Protein AF-A0A7S1IFQ7-F1 (afdb_monomer)

Mean predicted aligned error: 20.29 Å

Organism: NCBI:txid73025

Foldseek 3Di:
DDDDDDDDDDDDPPPPPPPPPPPDPDPDDPPPDDDDDDDDDDDDPDDDPDPDPDDPPPPDDDDDDDPDDDDPVVVVVVVVVVVVVVLVVVLVVVCVVLVVVLVVQLVVQCVVCVVPDPPDPSNVLSVLVSLVVVLVSPVVCSVVSVVVSQVVCVVVDVDQDDDDPDDPDPPPPHPPSVVSVVVVVVVVVVVVVVVVVVVVVVVVVVVVVVVVVVVVVVVVVVVVVVVVVVVVVCVVVVVVVVVVVVVVVVVVVVVVVVVVVVVVVVVVVVVVVVVVVVVVVVVVVVVVVVVVVVVVVVVVVVVVVVVVVVVVVVVVVVVVVVVVVVVVVVVVVVVVVVVVVVVVVVVVVVVVVVVVVVVVVVPPPPDDVD

Radius of gyration: 94.44 Å; Cα contacts (8 Å, |Δi|>4): 39; chains: 1; bounding box: 198×76×268 Å

Structure (mmCIF, N/CA/C/O backbone):
data_AF-A0A7S1IFQ7-F1
#
_entry.id   AF-A0A7S1IFQ7-F1
#
loop_
_atom_site.group_PDB
_atom_site.id
_atom_site.type_symbol
_atom_site.label_atom_id
_atom_site.label_alt_id
_atom_site.label_comp_id
_atom_site.label_asym_id
_atom_site.label_entity_id
_atom_site.label_seq_id
_atom_site.pdbx_PDB_ins_code
_atom_site.Cartn_x
_atom_site.Cartn_y
_atom_site.Cartn_z
_atom_site.occupancy
_atom_site.B_iso_or_equiv
_atom_site.auth_seq_id
_atom_site.auth_comp_id
_atom_site.auth_asym_id
_atom_site.auth_atom_id
_atom_site.pdbx_PDB_model_num
ATOM 1 N N . SER A 1 1 ? -25.161 45.455 -1.448 1.00 45.56 1 SER A N 1
ATOM 2 C CA . SER A 1 1 ? -23.811 45.552 -2.030 1.00 45.56 1 SER A CA 1
ATOM 3 C C . SER A 1 1 ? -23.023 44.323 -1.641 1.00 45.56 1 SER A C 1
ATOM 5 O O . SER A 1 1 ? -23.165 43.876 -0.516 1.00 45.56 1 SER A O 1
ATOM 7 N N . ARG A 1 2 ? -22.353 43.703 -2.617 1.00 41.88 2 ARG A N 1
ATOM 8 C CA . ARG A 1 2 ? -21.737 42.369 -2.538 1.00 41.88 2 ARG A CA 1
ATOM 9 C C . ARG A 1 2 ? -20.436 42.400 -1.733 1.00 41.88 2 ARG A C 1
ATOM 11 O O . ARG A 1 2 ? -19.553 43.179 -2.075 1.00 41.88 2 ARG A O 1
ATOM 18 N N . ASP A 1 3 ? -20.316 41.494 -0.769 1.00 48.91 3 ASP A N 1
ATOM 19 C CA . ASP A 1 3 ? -19.067 41.183 -0.077 1.00 48.91 3 ASP A CA 1
ATOM 20 C C . ASP A 1 3 ? -18.233 40.199 -0.907 1.00 48.91 3 ASP A C 1
ATOM 22 O O . ASP A 1 3 ? -18.662 39.087 -1.224 1.00 48.91 3 ASP A O 1
ATOM 26 N N . THR A 1 4 ? -17.031 40.623 -1.285 1.00 52.22 4 THR A N 1
ATOM 27 C CA . THR A 1 4 ? -15.985 39.783 -1.881 1.00 52.22 4 THR A CA 1
ATOM 28 C C . THR A 1 4 ? -15.114 39.169 -0.783 1.00 52.22 4 THR A C 1
ATOM 30 O O . THR A 1 4 ? -14.596 39.923 0.044 1.00 52.22 4 THR A O 1
ATOM 33 N N . PRO A 1 5 ? -14.875 37.845 -0.775 1.00 60.19 5 PRO A N 1
ATOM 34 C CA . PRO A 1 5 ? -13.931 37.231 0.148 1.00 60.19 5 PRO A CA 1
ATOM 35 C C . PRO A 1 5 ? -12.484 37.388 -0.344 1.00 60.19 5 PRO A C 1
ATOM 37 O O . PRO A 1 5 ? -12.177 37.242 -1.528 1.00 60.19 5 PRO A O 1
ATOM 40 N N . THR A 1 6 ? -11.595 37.681 0.599 1.00 61.00 6 THR A N 1
ATOM 41 C CA . THR A 1 6 ? -10.140 37.761 0.443 1.00 61.00 6 THR A CA 1
ATOM 42 C C . THR A 1 6 ? -9.516 36.388 0.139 1.00 61.00 6 THR A C 1
ATOM 44 O O . THR A 1 6 ? -9.965 35.373 0.676 1.00 61.00 6 THR A O 1
ATOM 47 N N . PRO A 1 7 ? -8.461 36.319 -0.696 1.00 57.28 7 PRO A N 1
ATOM 48 C CA . PRO A 1 7 ? -7.802 35.061 -1.025 1.00 57.28 7 PRO A CA 1
ATOM 49 C C . PRO A 1 7 ? -6.898 34.592 0.121 1.00 57.28 7 PRO A C 1
ATOM 51 O O . PRO A 1 7 ? -6.099 35.351 0.670 1.00 57.28 7 PRO A O 1
ATOM 54 N N . SER A 1 8 ? -7.026 33.309 0.465 1.00 53.34 8 SER A N 1
ATOM 55 C CA . SER A 1 8 ? -6.250 32.641 1.503 1.00 53.34 8 SER A CA 1
ATOM 56 C C . SER A 1 8 ? -4.780 32.500 1.108 1.00 53.34 8 SER A C 1
ATOM 58 O O . SER A 1 8 ? -4.446 31.888 0.091 1.00 53.34 8 SER A O 1
ATOM 60 N N . THR A 1 9 ? -3.904 32.998 1.972 1.00 51.50 9 THR A N 1
ATOM 61 C CA . THR A 1 9 ? -2.460 32.774 1.959 1.00 51.50 9 THR A CA 1
ATOM 62 C C . THR A 1 9 ? -2.152 31.298 2.227 1.00 51.50 9 THR A C 1
ATOM 64 O O . THR A 1 9 ? -2.201 30.838 3.367 1.00 51.50 9 THR A O 1
ATOM 67 N N . PHE A 1 10 ? -1.824 30.536 1.184 1.00 47.97 10 PHE A N 1
ATOM 68 C CA . PHE A 1 10 ? -1.229 29.208 1.344 1.00 47.97 10 PHE A CA 1
ATOM 69 C C . PHE A 1 10 ? 0.245 29.340 1.764 1.00 47.97 10 PHE A C 1
ATOM 71 O O . PHE A 1 10 ? 0.982 30.129 1.165 1.00 47.97 10 PHE A O 1
ATOM 78 N N . PRO A 1 11 ? 0.718 28.567 2.758 1.00 52.88 11 PRO A N 1
ATOM 79 C CA . PRO A 1 11 ? 2.121 28.569 3.132 1.00 52.88 11 PRO A CA 1
ATOM 80 C C . PRO A 1 11 ? 2.956 27.928 2.019 1.00 52.88 11 PRO A C 1
ATOM 82 O O . PRO A 1 11 ? 2.788 26.763 1.657 1.00 52.88 11 PRO A O 1
ATOM 85 N N . ARG A 1 12 ? 3.873 28.729 1.475 1.00 41.94 12 ARG A N 1
ATOM 86 C CA . ARG A 1 12 ? 4.874 28.344 0.481 1.00 41.94 12 ARG A CA 1
ATOM 87 C C . ARG A 1 12 ? 5.853 27.355 1.121 1.00 41.94 12 ARG A C 1
ATOM 89 O O . ARG A 1 12 ? 6.789 27.764 1.801 1.00 41.94 12 ARG A O 1
ATOM 96 N N . LEU A 1 13 ? 5.626 26.057 0.916 1.00 43.00 13 LEU A N 1
ATOM 97 C CA . LEU A 1 13 ? 6.587 25.004 1.247 1.00 43.00 13 LEU A CA 1
ATOM 98 C C . LEU A 1 13 ? 7.859 25.227 0.419 1.00 43.00 13 LEU A C 1
ATOM 100 O O . LEU A 1 13 ? 7.893 24.971 -0.784 1.00 43.00 13 LEU A O 1
ATOM 104 N N . GLN A 1 14 ? 8.899 25.750 1.067 1.00 42.69 14 GLN A N 1
ATOM 105 C CA . GLN A 1 14 ? 10.244 25.794 0.512 1.00 42.69 14 GLN A CA 1
ATOM 106 C C . GLN A 1 14 ? 10.806 24.371 0.530 1.00 42.69 14 GLN A C 1
ATOM 108 O O . GLN A 1 14 ? 11.290 23.889 1.551 1.00 42.69 14 GLN A O 1
ATOM 113 N N . TYR A 1 15 ? 10.714 23.680 -0.604 1.00 41.06 15 TYR A N 1
ATOM 114 C CA . TYR A 1 15 ? 11.488 22.469 -0.838 1.00 41.06 15 TYR A CA 1
ATOM 115 C C . TYR A 1 15 ? 12.943 22.883 -1.059 1.00 41.06 15 TYR A C 1
ATOM 117 O O . TYR A 1 15 ? 13.319 23.354 -2.131 1.00 41.06 15 TYR A O 1
ATOM 125 N N . THR A 1 16 ? 13.767 22.748 -0.023 1.00 45.59 16 THR A N 1
ATOM 126 C CA . THR A 1 16 ? 15.220 22.760 -0.168 1.00 45.59 16 THR A CA 1
ATOM 127 C C . THR A 1 16 ? 15.623 21.451 -0.838 1.00 45.59 16 THR A C 1
ATOM 129 O O . THR A 1 16 ? 15.735 20.400 -0.210 1.00 45.59 16 THR A O 1
ATOM 132 N N . THR A 1 17 ? 15.787 21.492 -2.157 1.00 46.03 17 THR A N 1
ATOM 133 C CA . THR A 1 17 ? 16.287 20.365 -2.946 1.00 46.03 17 THR A CA 1
ATOM 134 C C . THR A 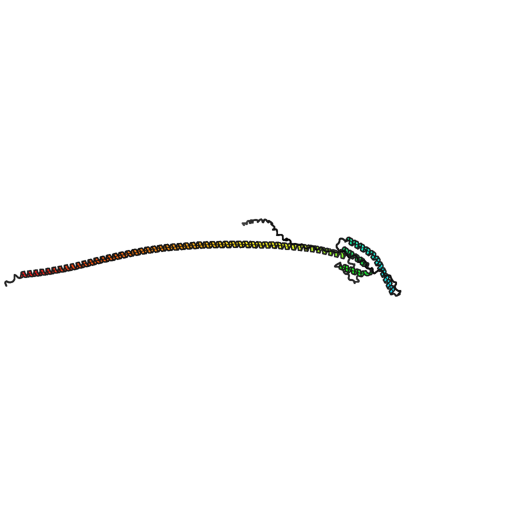1 17 ? 17.777 20.178 -2.659 1.00 46.03 17 THR A C 1
ATOM 136 O O . THR A 1 17 ? 18.636 20.635 -3.409 1.00 46.03 17 THR A O 1
ATOM 139 N N . SER A 1 18 ? 18.114 19.524 -1.546 1.00 42.03 18 SER A N 1
ATOM 140 C CA . SER A 1 18 ? 19.454 18.978 -1.349 1.00 42.03 18 SER A CA 1
ATOM 141 C C . SER A 1 18 ? 19.582 17.723 -2.214 1.00 42.03 18 SER A C 1
ATOM 143 O O . SER A 1 18 ? 19.141 16.628 -1.868 1.00 42.03 18 SER A O 1
ATOM 145 N N . HIS A 1 19 ? 20.163 17.892 -3.401 1.00 44.66 19 HIS A N 1
ATOM 146 C CA . HIS A 1 19 ? 20.561 16.789 -4.271 1.00 44.66 19 HIS A CA 1
ATOM 147 C C . HIS A 1 19 ? 21.716 16.006 -3.630 1.00 44.66 19 HIS A C 1
ATOM 149 O O . HIS A 1 19 ? 22.878 16.162 -3.996 1.00 44.66 19 HIS A O 1
ATOM 155 N N . VAL A 1 20 ? 21.405 15.134 -2.672 1.00 45.19 20 VAL A N 1
ATOM 156 C CA . VAL A 1 20 ? 22.308 14.049 -2.284 1.00 45.19 20 VAL A CA 1
ATOM 157 C C . VAL A 1 20 ? 22.044 12.903 -3.251 1.00 45.19 20 VAL A C 1
ATOM 159 O O . VAL A 1 20 ? 21.127 12.109 -3.064 1.00 45.19 20 VAL A O 1
ATOM 162 N N . VAL A 1 21 ? 22.822 12.861 -4.333 1.00 51.09 21 VAL A N 1
ATOM 163 C CA . VAL A 1 21 ? 22.865 11.725 -5.259 1.00 51.09 21 VAL A CA 1
ATOM 164 C C . VAL A 1 21 ? 23.401 10.514 -4.485 1.00 51.09 21 VAL A C 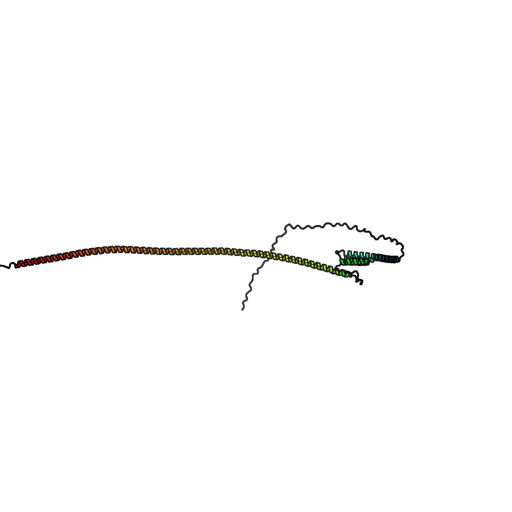1
ATOM 166 O O . VAL A 1 21 ? 24.550 10.557 -4.034 1.00 51.09 21 VAL A O 1
ATOM 169 N N . PRO A 1 22 ? 22.627 9.428 -4.311 1.00 47.06 22 PRO A N 1
ATOM 170 C CA . PRO A 1 22 ? 23.153 8.206 -3.725 1.00 47.06 22 PRO A CA 1
ATOM 171 C C . PRO A 1 22 ? 24.226 7.639 -4.660 1.00 47.06 22 PRO A C 1
ATOM 173 O O . PRO A 1 22 ? 23.947 7.327 -5.820 1.00 47.06 22 PRO A O 1
ATOM 176 N N . LYS A 1 23 ? 25.467 7.517 -4.174 1.00 43.28 23 LYS A N 1
ATOM 177 C CA . LYS A 1 23 ? 26.523 6.778 -4.878 1.00 43.28 23 LYS A CA 1
ATOM 178 C C . LYS A 1 23 ? 26.079 5.320 -5.008 1.00 43.28 23 LYS A C 1
ATOM 180 O O . LYS A 1 23 ? 26.060 4.588 -4.022 1.00 43.28 23 LYS A O 1
ATOM 185 N N . LEU A 1 24 ? 25.716 4.916 -6.223 1.00 49.69 24 LEU A N 1
ATOM 186 C CA . LEU A 1 24 ? 25.490 3.518 -6.578 1.00 49.69 24 LEU A CA 1
ATOM 187 C C . LEU A 1 24 ? 26.779 2.705 -6.343 1.00 49.69 24 LEU A C 1
ATOM 189 O O . LEU A 1 24 ? 27.867 3.181 -6.687 1.00 49.69 24 LEU A O 1
ATOM 193 N N . PRO A 1 25 ? 26.686 1.487 -5.781 1.00 47.03 25 PRO A N 1
ATOM 194 C CA . PRO A 1 25 ? 27.826 0.593 -5.646 1.00 47.03 25 PRO A CA 1
ATOM 195 C C . PRO A 1 25 ? 28.356 0.202 -7.033 1.00 47.03 25 PRO A C 1
ATOM 197 O O . PRO A 1 25 ? 27.610 -0.211 -7.918 1.00 47.03 25 PRO A O 1
ATOM 200 N N . ASN A 1 26 ? 29.664 0.373 -7.214 1.00 45.22 26 ASN A N 1
ATOM 201 C CA . ASN A 1 26 ? 30.406 0.109 -8.443 1.00 45.22 26 ASN A CA 1
ATOM 202 C C . ASN A 1 26 ? 30.380 -1.402 -8.775 1.00 45.22 26 ASN A C 1
ATOM 204 O O . ASN A 1 26 ? 30.970 -2.181 -8.024 1.00 45.22 26 ASN A O 1
ATOM 208 N N . PRO A 1 27 ? 29.755 -1.854 -9.879 1.00 47.78 27 PRO A N 1
ATOM 209 C CA . PRO A 1 27 ? 29.680 -3.269 -10.228 1.00 47.78 27 PRO A CA 1
ATOM 210 C C . PRO A 1 27 ? 30.903 -3.672 -11.066 1.00 47.78 27 PRO A C 1
ATOM 212 O O . PRO A 1 27 ? 30.779 -4.153 -12.189 1.00 47.78 27 PRO A O 1
ATOM 215 N N . ARG A 1 28 ? 32.114 -3.439 -10.549 1.00 41.44 28 ARG A N 1
ATOM 216 C CA . ARG A 1 28 ? 33.360 -3.903 -11.179 1.00 41.44 28 ARG A CA 1
ATOM 217 C C . ARG A 1 28 ? 34.073 -4.873 -10.250 1.00 41.44 28 ARG A C 1
ATOM 219 O O . ARG A 1 28 ? 34.983 -4.504 -9.517 1.00 41.44 28 ARG A O 1
ATOM 226 N N . GLY A 1 29 ? 33.622 -6.124 -10.289 1.00 47.28 29 GLY A N 1
ATOM 227 C CA . GLY A 1 29 ? 34.397 -7.255 -9.790 1.00 47.28 29 GLY A CA 1
ATOM 228 C C . GLY A 1 29 ? 35.595 -7.576 -10.709 1.00 47.28 29 GLY A C 1
ATOM 229 O O . GLY A 1 29 ? 35.604 -7.155 -11.868 1.00 47.28 29 GLY A O 1
ATOM 230 N N . PRO A 1 30 ? 36.598 -8.337 -10.234 1.00 47.44 30 PRO A N 1
ATOM 231 C CA . PRO A 1 30 ? 37.934 -8.441 -10.845 1.00 47.44 30 PRO A CA 1
ATOM 232 C C . PRO A 1 30 ? 38.048 -9.331 -12.102 1.00 47.44 30 PRO A C 1
ATOM 234 O O . PRO A 1 30 ? 39.142 -9.775 -12.437 1.00 47.44 30 PRO A O 1
ATOM 237 N N . TRP A 1 31 ? 36.953 -9.630 -12.808 1.00 50.22 31 TRP A N 1
ATOM 238 C CA . TRP A 1 31 ? 36.917 -10.734 -13.786 1.00 50.22 31 TRP A CA 1
ATOM 239 C C . TRP A 1 31 ? 36.729 -10.329 -15.255 1.00 50.22 31 TRP A C 1
ATOM 241 O O . TRP A 1 31 ? 36.475 -11.186 -16.099 1.00 50.22 31 TRP A O 1
ATOM 251 N N . ALA A 1 32 ? 36.912 -9.057 -15.611 1.00 45.59 32 ALA A N 1
ATOM 252 C CA . ALA A 1 32 ? 36.909 -8.638 -17.014 1.00 45.59 32 ALA A CA 1
ATOM 253 C C . ALA A 1 32 ? 38.267 -8.941 -17.680 1.00 45.59 32 ALA A C 1
ATOM 255 O O . ALA A 1 32 ? 39.113 -8.062 -17.837 1.00 45.59 32 ALA A O 1
ATOM 256 N N . ARG A 1 33 ? 38.494 -10.209 -18.052 1.00 46.97 33 ARG A N 1
ATOM 257 C CA . ARG A 1 33 ? 39.604 -10.602 -18.935 1.00 46.97 33 ARG A CA 1
ATOM 258 C C . ARG A 1 33 ? 39.297 -10.133 -20.358 1.00 46.97 33 ARG A C 1
ATOM 260 O O . ARG A 1 33 ? 38.322 -10.569 -20.962 1.00 46.97 33 ARG A O 1
ATOM 267 N N . SER A 1 34 ? 40.138 -9.248 -20.881 1.00 49.97 34 SER A N 1
ATOM 268 C CA . SER A 1 34 ? 40.116 -8.800 -22.275 1.00 49.97 34 SER A CA 1
ATOM 269 C C . SER A 1 34 ? 40.332 -9.975 -23.244 1.00 49.97 34 SER A C 1
ATOM 271 O O . SER A 1 34 ? 41.234 -10.782 -23.005 1.00 49.97 34 SER A O 1
ATOM 273 N N . PRO A 1 35 ? 39.593 -10.067 -24.365 1.00 45.09 35 PRO A N 1
ATOM 274 C CA . PRO A 1 35 ? 39.905 -11.016 -25.427 1.00 45.09 35 PRO A CA 1
ATOM 275 C C . PRO A 1 35 ? 41.193 -10.589 -26.138 1.00 45.09 35 PRO A C 1
ATOM 277 O O . PRO A 1 35 ? 41.347 -9.435 -26.545 1.00 45.09 35 PRO A O 1
ATOM 280 N N . GLY A 1 36 ? 42.131 -11.528 -26.257 1.00 41.97 36 GLY A N 1
ATOM 281 C CA . GLY A 1 36 ? 43.438 -11.324 -26.868 1.00 41.97 36 GLY A CA 1
ATOM 282 C C . GLY A 1 36 ? 43.354 -10.864 -28.323 1.00 41.97 36 GLY A C 1
ATOM 283 O O . GLY A 1 36 ? 42.658 -11.454 -29.149 1.00 41.97 36 GLY A O 1
ATOM 284 N N . LYS A 1 37 ? 44.130 -9.822 -28.636 1.00 41.88 37 LYS A N 1
ATOM 285 C CA . LYS A 1 37 ? 44.480 -9.429 -30.002 1.00 41.88 37 LYS A CA 1
ATOM 286 C C . LYS A 1 37 ? 45.239 -10.581 -30.666 1.00 41.88 37 LYS A C 1
ATOM 288 O O . LYS A 1 37 ? 46.389 -10.841 -30.317 1.00 41.88 37 LYS A O 1
ATOM 293 N N . ARG A 1 38 ? 44.607 -11.258 -31.627 1.00 42.44 38 ARG A N 1
ATOM 294 C CA . ARG A 1 38 ? 45.311 -12.122 -32.580 1.00 42.44 38 ARG A CA 1
ATOM 295 C C . ARG A 1 38 ? 46.079 -11.239 -33.562 1.00 42.44 38 ARG A C 1
ATOM 297 O O . ARG A 1 38 ? 45.514 -10.351 -34.193 1.00 42.44 38 ARG A O 1
ATOM 304 N N . ARG A 1 39 ? 47.382 -11.484 -33.627 1.00 45.56 39 ARG A N 1
ATOM 305 C CA . ARG A 1 39 ? 48.339 -10.950 -34.596 1.00 45.56 39 ARG A CA 1
ATOM 306 C C . ARG A 1 39 ? 48.166 -11.734 -35.907 1.00 45.56 39 ARG A C 1
ATOM 308 O O . ARG A 1 39 ? 48.129 -12.959 -35.817 1.00 45.56 39 ARG A O 1
ATOM 315 N N . PRO A 1 40 ? 48.059 -11.104 -37.087 1.00 45.41 40 PRO A N 1
ATOM 316 C CA . PRO A 1 40 ? 48.155 -11.836 -38.341 1.00 45.41 40 PRO A CA 1
ATOM 317 C C . PRO A 1 40 ? 49.628 -12.144 -38.638 1.00 45.41 40 PRO A C 1
ATOM 319 O O . PRO A 1 40 ? 50.469 -11.242 -38.658 1.00 45.41 40 PRO A O 1
ATOM 322 N N . GLU A 1 41 ? 49.915 -13.429 -38.823 1.00 38.66 41 GLU A N 1
ATOM 323 C CA . GLU A 1 41 ? 51.125 -13.967 -39.450 1.00 38.66 41 GLU A CA 1
ATOM 324 C C . GLU A 1 41 ? 51.194 -13.502 -40.915 1.00 38.66 41 GLU A C 1
ATOM 326 O O . GLU A 1 41 ? 50.189 -13.460 -41.617 1.00 38.66 41 GLU A O 1
ATOM 331 N N . SER A 1 42 ? 52.339 -12.948 -41.310 1.00 43.41 42 SER A N 1
ATOM 332 C CA . SER A 1 42 ? 53.272 -13.570 -42.261 1.00 43.41 42 SER A CA 1
ATOM 333 C C . SER A 1 42 ? 52.721 -13.734 -43.681 1.00 43.41 42 SER A C 1
ATOM 335 O O . SER A 1 42 ? 52.051 -14.712 -44.001 1.00 43.41 42 SER A O 1
ATOM 337 N N . SER A 1 43 ? 53.095 -12.803 -44.555 1.00 40.31 43 SER A N 1
ATOM 338 C CA . SER A 1 43 ? 53.087 -12.999 -46.004 1.00 40.31 43 SER A CA 1
ATOM 339 C C . SER A 1 43 ? 54.510 -12.790 -46.521 1.00 40.31 43 SER A C 1
ATOM 341 O O . SER A 1 43 ? 55.000 -11.659 -46.567 1.00 40.31 43 SER A O 1
ATOM 343 N N . ASP A 1 44 ? 55.163 -13.903 -46.853 1.00 40.66 44 ASP A N 1
ATOM 344 C CA . ASP A 1 44 ? 56.453 -13.985 -47.538 1.00 40.66 44 ASP A CA 1
ATOM 345 C C . ASP A 1 44 ? 56.410 -13.295 -48.917 1.00 40.66 44 ASP A C 1
ATOM 347 O O . ASP A 1 44 ? 55.457 -13.501 -49.673 1.00 40.66 44 ASP A O 1
ATOM 351 N N . PRO A 1 45 ? 57.458 -12.550 -49.315 1.00 49.22 45 PRO A N 1
ATOM 352 C CA . PRO A 1 45 ? 57.605 -12.019 -50.661 1.00 49.22 45 PRO A CA 1
ATOM 353 C C . PRO A 1 45 ? 58.555 -12.915 -51.467 1.00 49.22 45 PRO A C 1
ATOM 355 O O . PRO A 1 45 ? 59.727 -12.592 -51.654 1.00 49.22 45 PRO A O 1
ATOM 358 N N . ARG A 1 46 ? 58.081 -14.067 -51.948 1.00 41.75 46 ARG A N 1
ATOM 359 C CA . ARG A 1 46 ? 58.825 -14.887 -52.920 1.00 41.75 46 ARG A CA 1
ATOM 360 C C . ARG A 1 46 ? 57.870 -15.565 -53.889 1.00 41.75 46 ARG A C 1
ATOM 362 O O . ARG A 1 46 ? 57.301 -16.590 -53.546 1.00 41.75 46 ARG A O 1
ATOM 369 N N . SER A 1 47 ? 57.711 -14.978 -55.076 1.00 42.59 47 SER A N 1
ATOM 370 C CA . SER A 1 47 ? 57.403 -15.655 -56.353 1.00 42.59 47 SER A CA 1
ATOM 371 C C . SER A 1 47 ? 56.852 -14.635 -57.362 1.00 42.59 47 SER A C 1
ATOM 373 O O . SER A 1 47 ? 55.668 -14.624 -57.676 1.00 42.59 47 SER A O 1
ATOM 375 N N . VAL A 1 48 ? 57.699 -13.721 -57.847 1.00 43.34 48 VAL A N 1
ATOM 376 C CA . VAL A 1 48 ? 57.440 -12.985 -59.103 1.00 43.34 48 VAL A CA 1
ATOM 377 C C . VAL A 1 48 ? 58.778 -12.763 -59.807 1.00 43.34 48 VAL A C 1
ATOM 379 O O . VAL A 1 48 ? 59.236 -11.646 -60.011 1.00 43.34 48 VAL A O 1
ATOM 382 N N . ALA A 1 49 ? 59.472 -13.856 -60.098 1.00 42.69 49 ALA A N 1
ATOM 383 C CA . ALA A 1 49 ? 60.672 -13.840 -60.921 1.00 42.69 49 ALA A CA 1
ATOM 384 C C . ALA A 1 49 ? 60.796 -15.202 -61.602 1.00 42.69 49 ALA A C 1
ATOM 386 O O . ALA A 1 49 ? 61.687 -15.949 -61.245 1.00 42.69 49 ALA A O 1
ATOM 387 N N . ASP A 1 50 ? 59.846 -15.556 -62.479 1.00 41.34 50 ASP A N 1
ATOM 388 C CA . ASP A 1 50 ? 59.993 -16.701 -63.403 1.00 41.34 50 ASP A CA 1
ATOM 389 C C . ASP A 1 50 ? 58.899 -16.763 -64.493 1.00 41.34 50 ASP A C 1
ATOM 391 O O . ASP A 1 50 ? 58.406 -17.825 -64.859 1.00 41.34 50 ASP A O 1
ATOM 395 N N . ILE A 1 51 ? 58.501 -15.617 -65.065 1.00 42.75 51 ILE A N 1
ATOM 396 C CA . ILE A 1 51 ? 57.649 -15.598 -66.274 1.00 42.75 51 ILE A CA 1
ATOM 397 C C . ILE A 1 51 ? 58.151 -14.533 -67.258 1.00 42.75 51 ILE A C 1
ATOM 399 O O . ILE A 1 51 ? 57.446 -13.601 -67.622 1.00 42.75 51 ILE A O 1
ATOM 403 N N . THR A 1 52 ? 59.404 -14.653 -67.695 1.00 43.09 52 THR A N 1
ATOM 404 C CA . THR A 1 52 ? 59.925 -13.927 -68.872 1.00 43.09 52 THR A CA 1
ATOM 405 C C . THR A 1 52 ? 60.846 -14.816 -69.708 1.00 43.09 52 THR A C 1
ATOM 407 O O . THR A 1 52 ? 61.902 -14.398 -70.162 1.00 43.09 52 THR A O 1
ATOM 410 N N . LYS A 1 53 ? 60.447 -16.069 -69.946 1.00 43.59 53 LYS A N 1
ATOM 411 C CA . LYS A 1 53 ? 61.005 -16.913 -71.020 1.00 43.59 53 LYS A CA 1
ATOM 412 C C . LYS A 1 53 ? 59.901 -17.759 -71.651 1.00 43.59 53 LYS A C 1
ATOM 414 O O . LYS A 1 53 ? 59.956 -18.980 -71.658 1.00 43.59 53 LYS A O 1
ATOM 419 N N . ALA A 1 54 ? 58.873 -17.095 -72.171 1.00 37.88 54 ALA A N 1
ATOM 420 C CA . ALA A 1 54 ? 57.963 -17.715 -73.122 1.00 37.88 54 ALA A CA 1
ATOM 421 C C . ALA A 1 54 ? 58.394 -17.284 -74.524 1.00 37.88 54 ALA A C 1
ATOM 423 O O . ALA A 1 54 ? 58.378 -16.105 -74.871 1.00 37.88 54 ALA A O 1
ATOM 424 N N . HIS A 1 55 ? 58.858 -18.278 -75.272 1.00 40.47 55 HIS A N 1
ATOM 425 C CA . HIS A 1 55 ? 59.198 -18.245 -76.681 1.00 40.47 55 HIS A CA 1
ATOM 426 C C . HIS A 1 55 ? 58.247 -17.361 -77.497 1.00 40.47 55 HIS A C 1
ATOM 428 O O . HIS A 1 55 ? 57.048 -17.616 -77.546 1.00 40.47 55 HIS A O 1
ATOM 434 N N . SER A 1 56 ? 58.802 -16.364 -78.191 1.00 37.91 56 SER A N 1
ATOM 435 C CA . SER A 1 56 ? 58.158 -15.783 -79.369 1.00 37.91 56 SER A CA 1
ATOM 436 C C . SER A 1 56 ? 58.055 -16.889 -80.429 1.00 37.91 56 SER A C 1
ATOM 438 O O . SER A 1 56 ? 59.096 -17.319 -80.930 1.00 37.91 56 SER A O 1
ATOM 440 N N . PRO A 1 57 ? 56.855 -17.381 -80.794 1.00 42.75 57 PRO A N 1
ATOM 441 C CA . PRO A 1 57 ? 56.715 -18.432 -81.802 1.00 42.75 57 PRO A CA 1
ATOM 442 C C . PRO A 1 57 ? 56.863 -17.893 -83.233 1.00 42.75 57 PRO A C 1
ATOM 444 O O . PRO A 1 57 ? 56.716 -18.643 -84.190 1.00 42.75 57 PRO A O 1
ATOM 447 N N . PHE A 1 58 ? 57.117 -16.591 -83.403 1.00 43.31 58 PHE A N 1
ATOM 448 C CA . PHE A 1 58 ? 57.026 -15.910 -84.698 1.00 43.31 58 PHE A CA 1
ATOM 449 C C . PHE A 1 58 ? 58.376 -15.569 -85.342 1.00 43.31 58 PHE A C 1
ATOM 451 O O . PHE A 1 58 ? 58.410 -14.961 -86.408 1.00 43.31 58 PHE A O 1
ATOM 458 N N . ALA A 1 59 ? 59.494 -15.976 -84.739 1.00 45.62 59 ALA A N 1
ATOM 459 C CA . ALA A 1 59 ? 60.830 -15.589 -85.185 1.00 45.62 59 ALA A CA 1
ATOM 460 C C . ALA A 1 59 ? 61.579 -16.693 -85.954 1.00 45.62 59 ALA A C 1
ATOM 462 O O . ALA A 1 59 ? 62.759 -16.897 -85.701 1.00 45.62 59 ALA A O 1
ATOM 463 N N . THR A 1 60 ? 60.937 -17.425 -86.874 1.00 46.91 60 THR A N 1
ATOM 464 C CA . THR A 1 60 ? 61.625 -18.092 -88.009 1.00 46.91 60 THR A CA 1
ATOM 465 C C . THR A 1 60 ? 60.609 -18.593 -89.043 1.00 46.91 60 THR A C 1
ATOM 467 O O . THR A 1 60 ? 60.252 -19.764 -89.081 1.00 46.91 60 THR A O 1
ATOM 470 N N . LEU A 1 61 ? 60.134 -17.707 -89.916 1.00 40.75 61 LEU A N 1
ATOM 471 C CA . LEU A 1 61 ? 59.572 -18.117 -91.205 1.00 40.75 61 LEU A CA 1
ATOM 472 C C . LEU A 1 61 ? 60.549 -17.661 -92.284 1.00 40.75 61 LEU A C 1
ATOM 474 O O . LEU A 1 61 ? 60.468 -16.544 -92.784 1.00 40.75 61 LEU A O 1
ATOM 478 N N . ASN A 1 62 ? 61.512 -18.527 -92.604 1.00 44.78 62 ASN A N 1
ATOM 479 C CA . ASN A 1 62 ? 62.237 -18.427 -93.866 1.00 44.78 62 ASN A CA 1
ATOM 480 C C . ASN A 1 62 ? 61.228 -18.701 -94.991 1.00 44.78 62 ASN A C 1
ATOM 482 O O . ASN A 1 62 ? 60.653 -19.793 -95.005 1.00 44.78 62 ASN A O 1
ATOM 486 N N . PRO A 1 63 ? 60.994 -17.773 -95.934 1.00 46.97 63 PRO A N 1
ATOM 487 C CA . PRO A 1 63 ? 60.142 -18.058 -97.075 1.00 46.97 63 PRO A CA 1
ATOM 488 C C . PRO A 1 63 ? 60.876 -19.045 -97.988 1.00 46.97 63 PRO A C 1
ATOM 490 O O . PRO A 1 63 ? 61.805 -18.687 -98.709 1.00 46.97 63 PRO A O 1
ATOM 493 N N . THR A 1 64 ? 60.480 -20.315 -97.937 1.00 52.75 64 THR A N 1
ATOM 494 C CA . THR A 1 64 ? 60.837 -21.293 -98.969 1.00 52.75 64 THR A CA 1
ATOM 495 C C . THR A 1 64 ? 60.041 -20.920 -100.228 1.00 52.75 64 THR A C 1
ATOM 497 O O . THR A 1 64 ? 58.824 -20.744 -100.122 1.00 52.75 64 THR A O 1
ATOM 500 N N . PRO A 1 65 ? 60.666 -20.738 -101.406 1.00 54.28 65 PRO A N 1
ATOM 501 C CA . PRO A 1 65 ? 59.926 -20.373 -102.611 1.00 54.28 65 PRO A CA 1
ATOM 502 C C . PRO A 1 65 ? 58.992 -21.523 -103.033 1.00 54.28 65 PRO A C 1
ATOM 504 O O . PRO A 1 65 ? 59.428 -22.678 -103.042 1.00 54.28 65 PRO A O 1
ATOM 507 N N . PRO A 1 66 ? 57.720 -21.246 -103.379 1.00 57.50 66 PRO A N 1
ATOM 508 C CA . PRO A 1 66 ? 56.791 -22.283 -103.807 1.00 57.50 66 PRO A CA 1
ATOM 509 C C . PRO A 1 66 ? 57.156 -22.814 -105.206 1.00 57.50 66 PRO A C 1
ATOM 511 O O . PRO A 1 66 ? 57.662 -22.052 -106.038 1.00 57.50 66 PRO A O 1
ATOM 514 N N . PRO A 1 67 ? 56.896 -24.104 -105.492 1.00 53.22 67 PRO A N 1
ATOM 515 C CA . PRO A 1 67 ? 57.078 -24.671 -106.821 1.00 53.22 67 PRO A CA 1
ATOM 516 C C . PRO A 1 67 ? 56.153 -23.984 -107.830 1.00 53.22 67 PRO A C 1
ATOM 518 O O . PRO A 1 67 ? 54.970 -23.768 -107.580 1.00 53.22 67 PRO A O 1
ATOM 521 N N . THR A 1 68 ? 56.725 -23.644 -108.981 1.00 54.03 68 THR A N 1
ATOM 522 C CA . THR A 1 68 ? 56.086 -22.973 -110.113 1.00 54.03 68 THR A CA 1
ATOM 523 C C . THR A 1 68 ? 54.884 -23.772 -110.627 1.00 54.03 68 THR A C 1
ATOM 525 O O . THR A 1 68 ? 55.047 -24.712 -111.401 1.00 54.03 68 THR A O 1
ATOM 528 N N . VAL A 1 69 ? 53.672 -23.383 -110.227 1.00 51.75 69 VAL A N 1
ATOM 529 C CA . VAL A 1 69 ? 52.415 -23.858 -110.822 1.00 51.75 69 VAL A CA 1
ATOM 530 C C . VAL A 1 69 ? 51.664 -22.643 -111.363 1.00 51.75 69 VAL A C 1
ATOM 532 O O . VAL A 1 69 ? 51.052 -21.872 -110.633 1.00 51.75 69 VAL A O 1
ATOM 535 N N . THR A 1 70 ? 51.759 -22.434 -112.674 1.00 54.97 70 THR A N 1
ATOM 536 C CA . THR A 1 70 ? 51.137 -21.323 -113.404 1.00 54.97 70 THR A CA 1
ATOM 537 C C . THR A 1 70 ? 49.638 -21.571 -113.592 1.00 54.97 70 THR A C 1
ATOM 539 O O . THR A 1 70 ? 49.221 -22.136 -114.602 1.00 54.97 70 THR A O 1
ATOM 542 N N . GLY A 1 71 ? 48.830 -21.153 -112.616 1.00 58.59 71 GLY A N 1
ATOM 543 C CA . GLY A 1 71 ? 47.369 -21.075 -112.713 1.00 58.59 71 GLY A CA 1
ATOM 544 C C . GLY A 1 71 ? 46.845 -19.685 -112.309 1.00 58.59 71 GLY A C 1
ATOM 545 O O . GLY A 1 71 ? 47.522 -18.973 -111.570 1.00 58.59 71 GLY A O 1
ATOM 546 N N . PRO A 1 72 ? 45.653 -19.264 -112.766 1.00 58.66 72 PRO A N 1
ATOM 547 C CA . PRO A 1 72 ? 45.076 -17.945 -112.456 1.00 58.66 72 PRO A CA 1
ATOM 548 C C . PRO A 1 72 ? 44.798 -17.709 -110.954 1.00 58.66 72 PRO A C 1
ATOM 550 O O . PRO A 1 72 ? 44.816 -16.566 -110.502 1.00 58.66 72 PRO A O 1
ATOM 553 N N . GLU A 1 73 ? 44.628 -18.776 -110.167 1.00 57.56 73 GLU A N 1
ATOM 554 C CA . GLU A 1 73 ? 44.561 -18.762 -108.690 1.00 57.56 73 GLU A CA 1
ATOM 555 C C . GLU A 1 73 ? 45.836 -18.185 -108.039 1.00 57.56 73 GLU A C 1
ATOM 557 O O . GLU A 1 73 ? 45.783 -17.479 -107.031 1.00 57.56 73 GLU A O 1
ATOM 562 N N . ASP A 1 74 ? 46.992 -18.411 -108.665 1.00 58.12 74 ASP A N 1
ATOM 563 C CA . ASP A 1 74 ? 48.316 -18.052 -108.151 1.00 58.12 74 ASP A CA 1
ATOM 564 C C . ASP A 1 74 ? 48.570 -16.532 -108.231 1.00 58.12 74 ASP A C 1
ATOM 566 O O . ASP A 1 74 ? 49.333 -15.948 -107.456 1.00 58.12 74 ASP A O 1
ATOM 570 N N . VAL A 1 75 ? 47.879 -15.856 -109.156 1.00 61.56 75 VAL A N 1
ATOM 571 C CA . VAL A 1 75 ? 47.864 -14.391 -109.262 1.00 61.5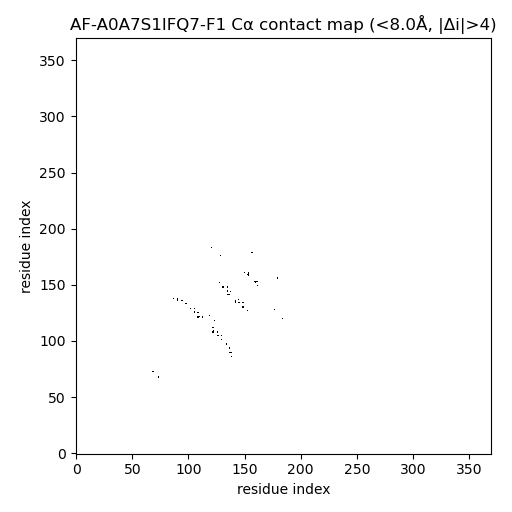6 75 VAL A CA 1
ATOM 572 C C . VAL A 1 75 ? 47.011 -13.792 -108.146 1.00 61.56 75 VAL A C 1
ATOM 574 O O . VAL A 1 75 ? 47.429 -12.819 -107.518 1.00 61.56 75 VAL A O 1
ATOM 577 N N . LEU A 1 76 ? 45.855 -14.393 -107.850 1.00 65.06 76 LEU A N 1
ATOM 578 C CA . LEU A 1 76 ? 44.957 -13.923 -106.796 1.00 65.06 76 LEU A CA 1
ATOM 579 C C . LEU A 1 76 ? 45.604 -14.057 -105.410 1.00 65.06 76 LEU A C 1
ATOM 581 O O . LEU A 1 76 ? 45.577 -13.108 -104.627 1.00 65.06 76 LEU A O 1
ATOM 585 N N . GLN A 1 77 ? 46.270 -15.186 -105.139 1.00 70.75 77 GLN A N 1
ATOM 586 C CA . GLN A 1 77 ? 47.022 -15.390 -103.897 1.00 70.75 77 GLN A CA 1
ATOM 587 C C . GLN A 1 77 ? 48.191 -14.411 -103.755 1.00 70.75 77 GLN A C 1
ATOM 589 O O . GLN A 1 77 ? 48.392 -13.847 -102.680 1.00 70.75 77 GLN A O 1
ATOM 594 N N . LYS A 1 78 ? 48.940 -14.138 -104.833 1.00 69.75 78 LYS A N 1
ATOM 595 C CA . LYS A 1 78 ? 50.030 -13.144 -104.805 1.00 69.75 78 LYS A CA 1
ATOM 596 C C . LYS A 1 78 ? 49.518 -11.726 -104.555 1.00 69.75 78 LYS A C 1
ATOM 598 O O . LYS A 1 78 ? 50.176 -10.973 -103.839 1.00 69.75 78 LYS A O 1
ATOM 603 N N . VAL A 1 79 ? 48.358 -11.362 -105.102 1.00 72.56 79 VAL A N 1
ATOM 604 C CA . VAL A 1 79 ? 47.719 -10.059 -104.846 1.00 72.56 79 VAL A CA 1
ATOM 605 C C . VAL A 1 79 ? 47.232 -9.963 -103.398 1.00 72.56 79 VAL A C 1
ATOM 607 O O . VAL A 1 79 ? 47.545 -8.983 -102.726 1.00 72.56 79 VAL A O 1
ATOM 610 N N . GLN A 1 80 ? 46.559 -10.994 -102.878 1.00 76.12 80 GLN A N 1
ATOM 611 C CA . GLN A 1 80 ? 46.116 -11.043 -101.479 1.00 76.12 80 GLN A CA 1
ATOM 612 C C . GLN A 1 80 ? 47.292 -11.003 -100.497 1.00 76.12 80 GLN A C 1
ATOM 614 O O . GLN A 1 80 ? 47.238 -10.295 -99.495 1.00 76.12 80 GLN A O 1
ATOM 619 N N . TYR A 1 81 ? 48.382 -11.712 -100.799 1.00 77.62 81 TYR A N 1
ATOM 620 C CA . TYR A 1 81 ? 49.593 -11.714 -99.983 1.00 77.62 81 TYR A CA 1
ATOM 621 C C . TYR A 1 81 ? 50.302 -10.353 -99.985 1.00 77.62 81 TYR A C 1
ATOM 623 O O . TYR A 1 81 ? 50.741 -9.884 -98.937 1.00 77.62 81 TYR A O 1
ATOM 631 N N . ARG A 1 82 ? 50.377 -9.675 -101.138 1.00 76.81 82 ARG A N 1
ATOM 632 C CA . ARG A 1 82 ? 50.923 -8.310 -101.216 1.00 76.81 82 ARG A CA 1
ATOM 633 C C . ARG A 1 82 ? 50.071 -7.313 -100.441 1.00 76.81 82 ARG A C 1
ATOM 635 O O . ARG A 1 82 ? 50.616 -6.573 -99.631 1.00 76.81 82 ARG A O 1
ATOM 642 N N . GLN A 1 83 ? 48.751 -7.360 -100.608 1.00 78.25 83 GLN A N 1
ATOM 643 C CA . GLN A 1 83 ? 47.823 -6.535 -99.834 1.00 78.25 83 GLN A CA 1
ATOM 644 C C . GLN A 1 83 ? 47.962 -6.802 -98.327 1.00 78.25 83 GLN A C 1
ATOM 646 O O . GLN A 1 83 ? 47.940 -5.879 -97.517 1.00 78.25 83 GLN A O 1
ATOM 651 N N . TRP A 1 84 ? 48.157 -8.062 -97.940 1.00 79.25 84 TRP A N 1
ATOM 652 C CA . TRP A 1 84 ? 48.395 -8.449 -96.555 1.00 79.25 84 TRP A CA 1
ATOM 653 C C . TRP A 1 84 ? 49.708 -7.885 -95.998 1.00 79.25 84 TRP A C 1
ATOM 655 O O . TRP A 1 84 ? 49.712 -7.357 -94.886 1.00 79.25 84 TRP A O 1
ATOM 665 N N . LEU A 1 85 ? 50.802 -7.956 -96.764 1.00 79.62 85 LEU A N 1
ATOM 666 C CA . LEU A 1 85 ? 52.096 -7.384 -96.381 1.00 79.62 85 LEU A CA 1
ATOM 667 C C . LEU A 1 85 ? 52.046 -5.856 -96.283 1.00 79.62 85 LEU A C 1
ATOM 669 O O . LEU A 1 85 ? 52.612 -5.288 -95.354 1.00 79.62 85 LEU A O 1
ATOM 673 N N . GLU A 1 86 ? 51.345 -5.187 -97.198 1.00 79.31 86 GLU A N 1
ATOM 674 C CA . GLU A 1 86 ? 51.155 -3.733 -97.159 1.00 79.31 86 GLU A CA 1
ATOM 675 C C . GLU A 1 86 ? 50.367 -3.300 -95.917 1.00 79.31 86 GLU A C 1
ATOM 677 O O . GLU A 1 86 ? 50.783 -2.381 -95.208 1.00 79.31 86 GLU A O 1
ATOM 682 N N . LEU A 1 87 ? 49.270 -3.997 -95.600 1.00 76.38 87 LEU A N 1
ATOM 683 C CA . LEU A 1 87 ? 48.500 -3.750 -94.379 1.00 76.38 87 LEU A CA 1
ATOM 684 C C . LEU A 1 87 ? 49.326 -4.034 -93.121 1.00 76.38 87 LEU A C 1
ATOM 686 O O . LEU A 1 87 ? 49.245 -3.271 -92.163 1.00 76.38 87 LEU A O 1
ATOM 690 N N . PHE A 1 88 ? 50.149 -5.084 -93.134 1.00 78.12 88 PHE A N 1
ATOM 691 C CA . PHE A 1 88 ? 51.037 -5.425 -92.024 1.00 78.12 88 PHE A CA 1
ATOM 692 C C . PHE A 1 88 ? 52.120 -4.364 -91.795 1.00 78.12 88 PHE A C 1
ATOM 694 O O . PHE A 1 88 ? 52.322 -3.930 -90.665 1.00 78.12 88 PHE A O 1
ATOM 701 N N . HIS A 1 89 ? 52.797 -3.906 -92.849 1.00 78.94 89 HIS A N 1
ATOM 702 C CA . HIS A 1 89 ? 53.824 -2.872 -92.721 1.00 78.94 89 HIS A CA 1
ATOM 703 C C . HIS A 1 89 ? 53.241 -1.529 -92.285 1.00 78.94 89 HIS A C 1
ATOM 705 O O . HIS A 1 89 ? 53.852 -0.841 -91.468 1.00 78.94 89 HIS A O 1
ATOM 711 N N . ARG A 1 90 ? 52.046 -1.179 -92.771 1.00 77.62 90 ARG A N 1
ATOM 712 C CA . ARG A 1 90 ? 51.324 0.013 -92.321 1.00 77.62 90 ARG A CA 1
ATOM 713 C C . ARG A 1 90 ? 50.924 -0.088 -90.849 1.00 77.62 90 ARG A C 1
ATOM 715 O O . ARG A 1 90 ? 51.207 0.828 -90.086 1.00 77.62 90 ARG A O 1
ATOM 722 N N . GLU A 1 91 ? 50.343 -1.217 -90.440 1.00 75.12 91 GLU A N 1
ATOM 723 C CA . GLU A 1 91 ? 50.004 -1.499 -89.040 1.00 75.12 91 GLU A CA 1
ATOM 724 C C . GLU A 1 91 ? 51.251 -1.405 -88.150 1.00 75.12 91 GLU A C 1
ATOM 726 O O . GLU A 1 91 ? 51.208 -0.774 -87.102 1.00 75.12 91 GLU A O 1
ATOM 731 N N . GLN A 1 92 ? 52.391 -1.938 -88.597 1.00 78.31 92 GLN A N 1
ATOM 732 C CA . GLN A 1 92 ? 53.656 -1.876 -87.866 1.00 78.31 92 GLN A CA 1
ATOM 733 C C . GLN A 1 92 ? 54.189 -0.439 -87.713 1.00 78.31 92 GLN A C 1
ATOM 735 O O . GLN A 1 92 ? 54.650 -0.069 -86.630 1.00 78.31 92 GLN A O 1
ATOM 740 N N . GLN A 1 93 ? 54.115 0.382 -88.765 1.00 77.38 93 GLN A N 1
ATOM 741 C CA . GLN A 1 93 ? 54.521 1.792 -88.716 1.00 77.38 93 GLN A CA 1
ATOM 742 C C . GLN A 1 93 ? 53.615 2.605 -87.781 1.00 77.38 93 GLN A C 1
ATOM 744 O O . GLN A 1 93 ? 54.113 3.258 -86.860 1.00 77.38 93 GLN A O 1
ATOM 749 N N . ASP A 1 94 ? 52.296 2.494 -87.941 1.00 76.38 94 ASP A N 1
ATOM 750 C CA . ASP A 1 94 ? 51.318 3.215 -87.120 1.00 76.38 94 ASP A CA 1
ATOM 751 C C . ASP A 1 94 ? 51.395 2.769 -85.644 1.00 76.38 94 ASP A C 1
ATOM 753 O O . ASP A 1 94 ? 51.391 3.602 -84.730 1.00 76.38 94 ASP A O 1
ATOM 757 N N . PHE A 1 95 ? 51.583 1.468 -85.393 1.00 75.38 95 PHE A N 1
ATOM 758 C CA . PHE A 1 95 ? 51.695 0.892 -84.051 1.00 75.38 95 PHE A CA 1
ATOM 759 C C . PHE A 1 95 ? 52.881 1.440 -83.256 1.00 75.38 95 PHE A C 1
ATOM 761 O O . PHE A 1 95 ? 52.727 1.755 -82.074 1.00 75.38 95 PHE A O 1
ATOM 768 N N . THR A 1 96 ? 54.062 1.591 -83.863 1.00 78.31 96 THR A N 1
ATOM 769 C CA . THR A 1 96 ? 55.240 2.091 -83.127 1.00 78.31 96 THR A CA 1
ATOM 770 C C . THR A 1 96 ? 55.047 3.513 -82.603 1.00 78.31 96 THR A C 1
ATOM 772 O O . THR A 1 96 ? 55.397 3.798 -81.461 1.00 78.31 96 THR A O 1
ATOM 775 N N . SER A 1 97 ? 54.414 4.393 -83.381 1.00 80.69 97 SER A N 1
ATOM 776 C CA . SER A 1 97 ? 54.179 5.776 -82.954 1.00 80.69 97 SER A CA 1
ATOM 777 C C . SER A 1 97 ? 53.099 5.881 -81.868 1.00 80.69 97 SER A C 1
ATOM 779 O O . SER A 1 97 ? 53.257 6.608 -80.881 1.00 80.69 97 SER A O 1
ATOM 781 N N . VAL A 1 98 ? 52.011 5.117 -82.007 1.00 82.81 98 VAL A N 1
ATOM 782 C CA . VAL A 1 98 ? 50.875 5.194 -81.083 1.00 82.81 98 VAL A CA 1
ATOM 783 C C . VAL A 1 98 ? 51.137 4.428 -79.793 1.00 82.81 98 VAL A C 1
ATOM 785 O O . VAL A 1 98 ? 50.688 4.882 -78.742 1.00 82.81 98 VAL A O 1
ATOM 788 N N . SER A 1 99 ? 51.883 3.322 -79.825 1.00 81.81 99 SER A N 1
ATOM 789 C CA . SER A 1 99 ? 52.254 2.579 -78.612 1.00 81.81 99 SER A CA 1
ATOM 790 C C . SER A 1 99 ? 53.125 3.427 -77.683 1.00 81.81 99 SER A C 1
ATOM 792 O O . SER A 1 99 ? 52.765 3.591 -76.520 1.00 81.81 99 SER A O 1
ATOM 794 N N . VAL A 1 100 ? 54.162 4.088 -78.213 1.00 83.50 100 VAL A N 1
ATOM 795 C CA . VAL A 1 100 ? 55.027 5.007 -77.448 1.00 83.50 100 VAL A CA 1
ATOM 796 C C . VAL A 1 100 ? 54.228 6.184 -76.874 1.00 83.50 100 VAL A C 1
ATOM 798 O O . VAL A 1 100 ? 54.379 6.541 -75.706 1.00 83.50 100 VAL A O 1
ATOM 801 N N . CYS A 1 101 ? 53.329 6.778 -77.665 1.00 84.62 101 CYS A N 1
ATOM 802 C CA . CYS A 1 101 ? 52.474 7.871 -77.193 1.00 84.62 101 CYS A CA 1
ATOM 803 C C . CYS A 1 101 ? 51.486 7.409 -76.104 1.00 84.62 101 CYS A C 1
ATOM 805 O O . CYS A 1 101 ? 51.263 8.111 -75.115 1.00 84.62 101 CYS A O 1
ATOM 807 N N . SER A 1 102 ? 50.918 6.213 -76.264 1.00 85.44 102 SER A N 1
ATOM 808 C CA . SER A 1 102 ? 49.971 5.615 -75.319 1.00 85.44 102 SER A CA 1
ATOM 809 C C . SER A 1 102 ? 50.638 5.258 -73.995 1.00 85.44 102 SER A C 1
ATOM 811 O O . SER A 1 102 ? 50.075 5.531 -72.937 1.00 85.44 102 SER A O 1
ATOM 813 N N . GLU A 1 103 ? 51.853 4.715 -74.046 1.00 87.62 103 GLU A N 1
ATOM 814 C CA . GLU A 1 103 ? 52.678 4.415 -72.878 1.00 87.62 103 GLU A CA 1
ATOM 815 C C . GLU A 1 103 ? 53.044 5.694 -72.117 1.00 87.62 103 GLU A C 1
ATOM 817 O O . GLU A 1 103 ? 52.783 5.798 -70.917 1.00 87.62 103 GLU A O 1
ATOM 822 N N . ALA A 1 104 ? 53.552 6.715 -72.815 1.00 86.06 104 ALA A N 1
ATOM 823 C CA . ALA A 1 104 ? 53.875 8.003 -72.205 1.00 86.06 104 ALA A CA 1
ATOM 824 C C . ALA A 1 104 ? 52.642 8.670 -71.566 1.00 86.06 104 ALA A C 1
ATOM 826 O O . ALA A 1 104 ? 52.734 9.246 -70.478 1.00 86.06 104 ALA A O 1
ATOM 827 N N . PHE A 1 105 ? 51.475 8.581 -72.212 1.00 85.56 105 PHE A N 1
ATOM 828 C CA . PHE A 1 105 ? 50.218 9.077 -71.655 1.00 85.56 105 PHE A CA 1
ATOM 829 C C . PHE A 1 105 ? 49.792 8.289 -70.411 1.00 85.56 105 PHE A C 1
ATOM 831 O O . PHE A 1 105 ? 49.475 8.901 -69.390 1.00 85.56 105 PHE A O 1
ATOM 838 N N . LEU A 1 106 ? 49.831 6.953 -70.458 1.00 88.06 106 LEU A N 1
ATOM 839 C CA . LEU A 1 106 ? 49.475 6.107 -69.319 1.00 88.06 106 LEU A CA 1
ATOM 840 C C . LEU A 1 106 ? 50.378 6.386 -68.117 1.00 88.06 106 LEU A C 1
ATOM 842 O O . LEU A 1 106 ? 49.876 6.570 -67.011 1.00 88.06 106 LEU A O 1
ATOM 846 N N . HIS A 1 107 ? 51.690 6.493 -68.332 1.00 89.38 107 HIS A N 1
ATOM 847 C CA . HIS A 1 107 ? 52.643 6.826 -67.275 1.00 89.38 107 HIS A CA 1
ATOM 848 C C . HIS A 1 107 ? 52.330 8.170 -66.615 1.00 89.38 107 HIS A C 1
ATOM 850 O O . HIS A 1 107 ? 52.313 8.253 -65.386 1.00 89.38 107 HIS A O 1
ATOM 856 N N . ARG A 1 108 ? 52.010 9.205 -67.403 1.00 84.94 108 ARG A N 1
ATOM 857 C CA . ARG A 1 108 ? 51.600 10.512 -66.865 1.00 84.94 108 ARG A CA 1
ATOM 858 C C . ARG A 1 108 ? 50.321 10.415 -66.040 1.00 84.94 108 ARG A C 1
ATOM 860 O O . ARG A 1 108 ? 50.251 11.002 -64.964 1.00 84.94 108 ARG A O 1
ATOM 867 N N . VAL A 1 109 ? 49.325 9.665 -66.512 1.00 83.00 109 VAL A N 1
ATOM 868 C CA . VAL A 1 109 ? 48.076 9.468 -65.764 1.00 83.00 109 VAL A CA 1
ATOM 869 C C . VAL A 1 109 ? 48.336 8.715 -64.463 1.00 83.00 109 VAL A C 1
ATOM 871 O O . VAL A 1 109 ? 47.822 9.120 -63.423 1.00 83.00 109 VAL A O 1
ATOM 874 N N . LEU A 1 110 ? 49.145 7.653 -64.482 1.00 86.94 110 LEU A N 1
ATOM 875 C CA . LEU A 1 110 ? 49.470 6.874 -63.287 1.00 86.94 110 LEU A CA 1
ATOM 876 C C . LEU A 1 110 ? 50.192 7.716 -62.230 1.00 86.94 110 LEU A C 1
ATOM 878 O O . LEU A 1 110 ? 49.796 7.654 -61.065 1.00 86.94 110 LEU A O 1
ATOM 882 N N . GLN A 1 111 ? 51.163 8.539 -62.645 1.00 87.62 111 GLN A N 1
ATOM 883 C CA . GLN A 1 111 ? 51.861 9.495 -61.776 1.00 87.62 111 GLN A CA 1
ATOM 884 C C . GLN A 1 111 ? 50.900 10.541 -61.196 1.00 87.62 111 GLN A C 1
ATOM 886 O O . GLN A 1 111 ? 50.869 10.758 -59.989 1.00 87.62 111 GLN A O 1
ATOM 891 N N . ALA A 1 112 ? 50.047 11.145 -62.029 1.00 78.62 112 ALA A N 1
ATOM 892 C CA . ALA A 1 112 ? 49.083 12.153 -61.580 1.00 78.62 112 ALA A CA 1
ATOM 893 C C . ALA A 1 112 ? 48.023 11.599 -60.610 1.00 78.62 112 ALA A C 1
ATOM 895 O O . ALA A 1 112 ? 47.396 12.353 -59.870 1.00 78.62 112 ALA A O 1
ATOM 896 N N . THR A 1 113 ? 47.805 10.284 -60.617 1.00 83.56 113 THR A N 1
ATOM 897 C CA . THR A 1 113 ? 46.764 9.611 -59.832 1.00 83.56 113 THR A CA 1
ATOM 898 C C . THR A 1 113 ? 47.326 8.694 -58.744 1.00 83.56 113 THR A C 1
ATOM 900 O O . THR A 1 113 ? 46.595 7.854 -58.223 1.00 83.56 113 THR A O 1
ATOM 903 N N . GLU A 1 114 ? 48.609 8.822 -58.396 1.00 86.38 114 GLU A N 1
ATOM 904 C CA . GLU A 1 114 ? 49.292 7.977 -57.404 1.00 86.38 114 GLU A CA 1
ATOM 905 C C . GLU A 1 114 ? 48.651 8.037 -56.010 1.00 86.38 114 GLU A C 1
ATOM 907 O O . GLU A 1 114 ? 48.543 7.020 -55.332 1.00 86.38 114 GLU A O 1
ATOM 912 N N . SER A 1 115 ? 48.142 9.205 -55.619 1.00 78.50 115 SER A N 1
ATOM 913 C CA . SER A 1 115 ? 47.508 9.440 -54.316 1.00 78.50 115 SER A CA 1
ATOM 914 C C . SER A 1 115 ? 46.067 8.927 -54.204 1.00 78.50 115 SER A C 1
ATOM 916 O O . SER A 1 115 ? 45.467 9.006 -53.132 1.00 78.50 115 SER A O 1
ATOM 918 N N . LEU A 1 116 ? 45.486 8.425 -55.296 1.00 74.62 116 LEU A N 1
ATOM 919 C CA . LEU A 1 116 ? 44.082 8.031 -55.355 1.00 74.62 116 LEU A CA 1
ATOM 920 C C . LEU A 1 116 ? 43.915 6.518 -55.148 1.00 74.62 116 LEU A C 1
ATOM 922 O O . LEU A 1 116 ? 44.666 5.702 -55.684 1.00 74.62 116 LEU A O 1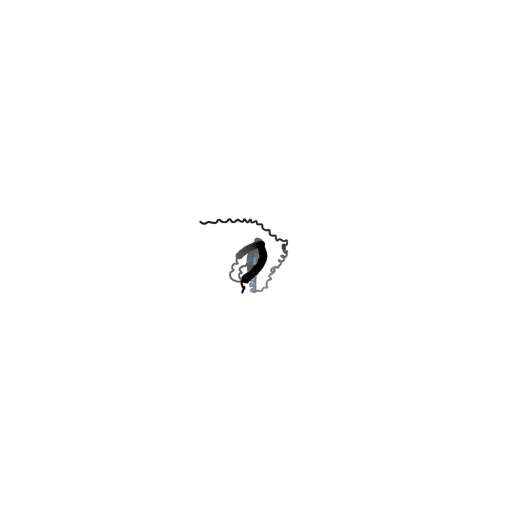
ATOM 926 N N . VAL A 1 117 ? 42.880 6.137 -54.397 1.00 73.75 117 VAL A N 1
ATOM 927 C CA . VAL A 1 117 ? 42.558 4.737 -54.075 1.00 73.75 117 VAL A CA 1
ATOM 928 C C . VAL A 1 117 ? 42.119 3.978 -55.338 1.00 73.75 117 VAL A C 1
ATOM 930 O O . VAL A 1 117 ? 41.401 4.521 -56.175 1.00 73.75 117 VAL A O 1
ATOM 933 N N . CYS A 1 118 ? 42.556 2.722 -55.491 1.00 66.62 118 CYS A N 1
ATOM 934 C CA . CYS A 1 118 ? 42.125 1.835 -56.580 1.00 66.62 118 CYS A CA 1
ATOM 935 C C . CYS A 1 118 ? 40.871 1.028 -56.175 1.00 66.62 118 CYS A C 1
ATOM 937 O O . CYS A 1 118 ? 40.826 0.552 -55.040 1.00 66.62 118 CYS A O 1
ATOM 939 N N . PRO A 1 119 ? 39.891 0.807 -57.078 1.00 71.94 119 PRO A N 1
ATOM 940 C CA . PRO A 1 119 ? 39.843 1.243 -58.478 1.00 71.94 119 PRO A CA 1
ATOM 941 C C . PRO A 1 119 ? 39.613 2.755 -58.619 1.00 71.94 119 PRO A C 1
ATOM 943 O O . PRO A 1 119 ? 38.855 3.353 -57.865 1.00 71.94 119 PRO A O 1
ATOM 946 N N . ASN A 1 120 ? 40.272 3.366 -59.606 1.00 75.19 120 ASN A N 1
ATOM 947 C CA . ASN A 1 120 ? 40.247 4.810 -59.830 1.00 75.19 120 ASN A CA 1
ATOM 948 C C . ASN A 1 120 ? 39.633 5.125 -61.195 1.00 75.19 120 ASN A C 1
ATOM 950 O O . ASN A 1 120 ? 40.131 4.653 -62.214 1.00 75.19 120 ASN A O 1
ATOM 954 N N . SER A 1 121 ? 38.607 5.973 -61.220 1.00 68.81 121 SER A N 1
ATOM 955 C CA . SER A 1 121 ? 37.884 6.338 -62.439 1.00 68.81 121 SER A CA 1
ATOM 956 C C . SER A 1 121 ? 38.724 7.073 -63.478 1.00 68.81 121 SER A C 1
ATOM 958 O O . SER A 1 121 ? 38.547 6.814 -64.661 1.00 68.81 121 SER A O 1
ATOM 960 N N . LEU A 1 122 ? 39.665 7.933 -63.077 1.00 73.31 122 LEU A N 1
ATOM 961 C CA . LEU A 1 122 ? 40.576 8.616 -64.002 1.00 73.31 122 LEU A CA 1
ATOM 962 C C . LEU A 1 122 ? 41.539 7.624 -64.653 1.00 73.31 122 LEU A C 1
ATOM 964 O O . LEU A 1 122 ? 41.779 7.700 -65.857 1.00 73.31 122 LEU A O 1
ATOM 968 N N . ARG A 1 123 ? 42.046 6.660 -63.872 1.00 81.44 123 ARG A N 1
ATOM 969 C CA . ARG A 1 123 ? 42.883 5.573 -64.401 1.00 81.44 123 ARG A CA 1
ATOM 970 C C . ARG A 1 123 ? 42.078 4.697 -65.352 1.00 81.44 123 ARG A C 1
ATOM 972 O O . ARG A 1 123 ? 42.524 4.454 -66.465 1.00 81.44 123 ARG A O 1
ATOM 979 N N . THR A 1 124 ? 40.880 4.282 -64.947 1.00 82.19 124 THR A N 1
ATOM 980 C CA . THR A 1 124 ? 39.995 3.461 -65.776 1.00 82.19 124 THR A CA 1
ATOM 981 C C . THR A 1 124 ? 39.610 4.187 -67.063 1.00 82.19 124 THR A C 1
ATOM 983 O O . THR A 1 124 ? 39.770 3.619 -68.133 1.00 82.19 124 THR A O 1
ATOM 986 N N . ALA A 1 125 ? 39.207 5.459 -67.004 1.00 79.50 125 ALA A N 1
ATOM 987 C CA . ALA A 1 125 ? 38.863 6.250 -68.185 1.00 79.50 125 ALA A CA 1
ATOM 988 C C . ALA A 1 125 ? 40.059 6.429 -69.130 1.00 79.50 125 ALA A C 1
ATOM 990 O O . ALA A 1 125 ? 39.912 6.251 -70.338 1.00 79.50 125 ALA A O 1
ATOM 991 N N . ALA A 1 126 ? 41.252 6.717 -68.598 1.00 79.31 126 ALA A N 1
ATOM 992 C CA . ALA A 1 126 ? 42.469 6.784 -69.400 1.00 79.31 126 ALA A CA 1
ATOM 993 C C . ALA A 1 126 ? 42.775 5.443 -70.077 1.00 79.31 126 ALA A C 1
ATOM 995 O O . ALA A 1 126 ? 43.043 5.423 -71.277 1.00 79.31 126 ALA A O 1
ATOM 996 N N . CYS A 1 127 ? 42.661 4.327 -69.351 1.00 83.81 127 CYS A N 1
ATOM 997 C CA . CYS A 1 127 ? 42.797 2.989 -69.920 1.00 83.81 127 CYS A CA 1
ATOM 998 C C . CYS A 1 127 ? 41.752 2.723 -71.011 1.00 83.81 127 CYS A C 1
ATOM 1000 O O . CYS A 1 127 ? 42.106 2.181 -72.050 1.00 83.81 127 CYS A O 1
ATOM 1002 N N . CYS A 1 128 ? 40.498 3.145 -70.836 1.00 82.75 128 CYS A N 1
ATOM 1003 C CA . CYS A 1 128 ? 39.450 2.985 -71.845 1.00 82.75 128 CYS A CA 1
ATOM 1004 C C . CYS A 1 128 ? 39.717 3.823 -73.104 1.00 82.75 128 CYS A C 1
ATOM 1006 O O . CYS A 1 128 ? 39.515 3.337 -74.214 1.00 82.75 128 CYS A O 1
ATOM 1008 N N . VAL A 1 129 ? 40.213 5.056 -72.950 1.00 81.94 129 VAL A N 1
ATOM 1009 C CA . VAL A 1 129 ? 40.613 5.923 -74.074 1.00 81.94 129 VAL A CA 1
ATOM 1010 C C . VAL A 1 129 ? 41.810 5.336 -74.821 1.00 81.94 129 VAL A C 1
ATOM 1012 O O . VAL A 1 129 ? 41.837 5.346 -76.050 1.00 81.94 129 VAL A O 1
ATOM 1015 N N . LEU A 1 130 ? 42.801 4.815 -74.096 1.00 84.56 130 LEU A N 1
ATOM 1016 C CA . LEU A 1 130 ? 43.943 4.133 -74.701 1.00 84.56 130 LEU A CA 1
ATOM 1017 C C . LEU A 1 130 ? 43.517 2.854 -75.413 1.00 84.56 130 LEU A C 1
ATOM 1019 O O . LEU A 1 130 ? 43.947 2.619 -76.537 1.00 84.56 130 LEU A O 1
ATOM 1023 N N . LEU A 1 131 ? 42.634 2.070 -74.796 1.00 85.69 131 LEU A N 1
ATOM 1024 C CA . LEU A 1 131 ? 42.074 0.870 -75.397 1.00 85.69 131 LEU A CA 1
ATOM 1025 C C . LEU A 1 131 ? 41.333 1.211 -76.691 1.00 85.69 131 LEU A C 1
ATOM 1027 O O . LEU A 1 131 ? 41.513 0.506 -77.673 1.00 85.69 131 LEU A O 1
ATOM 1031 N N . ASP A 1 132 ? 40.586 2.318 -76.738 1.00 83.50 132 ASP A N 1
ATOM 1032 C CA . ASP A 1 132 ? 39.926 2.785 -77.961 1.00 83.50 132 ASP A CA 1
ATOM 1033 C C . ASP A 1 132 ? 40.933 3.072 -79.084 1.00 83.50 132 ASP A C 1
ATOM 1035 O O . ASP A 1 132 ? 40.846 2.512 -80.179 1.00 83.50 132 ASP A O 1
ATOM 1039 N N . LYS A 1 133 ? 41.964 3.869 -78.774 1.00 83.06 133 LYS A N 1
ATOM 1040 C CA . LYS A 1 133 ? 43.036 4.205 -79.722 1.00 83.06 133 LYS A CA 1
ATOM 1041 C C . LYS A 1 133 ? 43.761 2.962 -80.227 1.00 83.06 133 LYS A C 1
ATOM 1043 O O . LYS A 1 133 ? 44.015 2.856 -81.418 1.00 83.06 133 LYS A O 1
ATOM 1048 N N . ILE A 1 134 ? 44.060 2.022 -79.334 1.00 83.06 134 ILE A N 1
ATOM 1049 C CA . ILE A 1 134 ? 44.755 0.773 -79.651 1.00 83.06 134 ILE A CA 1
ATOM 1050 C C . ILE A 1 134 ? 43.858 -0.155 -80.484 1.00 83.06 134 ILE A C 1
ATOM 1052 O O . ILE A 1 134 ? 44.326 -0.742 -81.457 1.00 83.06 134 ILE A O 1
ATOM 1056 N N . THR A 1 135 ? 42.563 -0.257 -80.164 1.00 83.81 135 THR A N 1
ATOM 1057 C CA . THR A 1 135 ? 41.619 -1.098 -80.921 1.00 83.81 135 THR A CA 1
ATOM 1058 C C . THR A 1 135 ? 41.482 -0.665 -82.380 1.00 83.81 135 THR A C 1
ATOM 1060 O O . THR A 1 135 ? 41.311 -1.524 -83.240 1.00 83.81 135 THR A O 1
ATOM 1063 N N . GLY A 1 136 ? 41.628 0.633 -82.675 1.00 78.31 136 GLY A N 1
ATOM 1064 C CA . GLY A 1 136 ? 41.611 1.160 -84.042 1.00 78.31 136 GLY A CA 1
ATOM 1065 C C . GLY A 1 136 ? 42.854 0.830 -84.879 1.00 78.31 136 GLY A C 1
ATOM 1066 O O . GLY A 1 136 ? 42.787 0.911 -86.102 1.00 78.31 136 GLY A O 1
ATOM 1067 N N . LEU A 1 137 ? 43.970 0.446 -84.248 1.00 78.81 137 LEU A N 1
ATOM 1068 C CA . LEU A 1 137 ? 45.221 0.104 -84.944 1.00 78.81 137 LEU A CA 1
ATOM 1069 C C . LEU A 1 137 ? 45.266 -1.347 -85.396 1.00 78.81 137 LEU A C 1
ATOM 1071 O O . LEU A 1 137 ? 45.909 -1.659 -86.394 1.00 78.81 137 LEU A O 1
ATOM 1075 N N . PHE A 1 138 ? 44.592 -2.228 -84.658 1.00 74.25 138 PHE A N 1
ATOM 1076 C CA . PHE A 1 138 ? 44.510 -3.639 -84.991 1.00 74.25 138 PHE A CA 1
ATOM 1077 C C . PHE A 1 138 ? 43.649 -3.797 -86.239 1.00 74.25 138 PHE A C 1
ATOM 1079 O O . PHE A 1 138 ? 42.441 -3.944 -86.134 1.00 74.25 138 PHE A O 1
ATOM 1086 N N . GLY A 1 139 ? 44.244 -3.748 -87.430 1.00 74.12 139 GLY A N 1
ATOM 1087 C CA . GLY A 1 139 ? 43.487 -3.706 -88.682 1.00 74.12 139 GLY A CA 1
ATOM 1088 C C . GLY A 1 139 ? 42.571 -4.923 -88.828 1.00 74.12 139 GLY A C 1
ATOM 1089 O O . GLY A 1 139 ? 41.351 -4.843 -88.687 1.00 74.12 139 GLY A O 1
ATOM 1090 N N . ARG A 1 140 ? 43.173 -6.097 -89.046 1.00 73.81 140 ARG A N 1
ATOM 1091 C CA . ARG A 1 140 ? 42.436 -7.358 -89.258 1.00 73.81 140 ARG A CA 1
ATOM 1092 C C . ARG A 1 140 ? 41.713 -7.873 -88.005 1.00 73.81 140 ARG A C 1
ATOM 1094 O O . ARG A 1 140 ? 40.724 -8.588 -88.117 1.00 73.81 140 ARG A O 1
ATOM 1101 N N . PHE A 1 141 ? 42.214 -7.527 -86.817 1.00 78.75 141 PHE A N 1
ATOM 1102 C CA . PHE A 1 141 ? 41.656 -7.955 -85.528 1.00 78.75 141 PHE A CA 1
ATOM 1103 C C . PHE A 1 141 ? 40.767 -6.884 -84.881 1.00 78.75 141 PHE A C 1
ATOM 1105 O O . PHE A 1 141 ? 40.292 -7.067 -83.761 1.00 78.75 141 PHE A O 1
ATOM 1112 N N . GLY A 1 142 ? 40.501 -5.776 -85.573 1.00 80.19 142 GLY A N 1
ATOM 1113 C CA . GLY A 1 142 ? 39.799 -4.629 -85.002 1.00 80.19 142 GLY A CA 1
ATOM 1114 C C . GLY A 1 142 ? 38.381 -4.977 -84.582 1.00 80.19 142 GLY A C 1
ATOM 1115 O O . GLY A 1 142 ? 37.915 -4.521 -83.544 1.00 80.19 142 GLY A O 1
ATOM 1116 N N . HIS A 1 143 ? 37.721 -5.870 -85.325 1.00 78.25 143 HIS A N 1
ATOM 1117 C CA . HIS A 1 143 ? 36.378 -6.325 -84.980 1.00 78.25 143 HIS A CA 1
ATOM 1118 C C . HIS A 1 143 ? 36.348 -7.086 -83.647 1.00 78.25 143 HIS A C 1
ATOM 1120 O O . HIS A 1 143 ? 35.590 -6.714 -82.757 1.00 78.25 143 HIS A O 1
ATOM 1126 N N . ILE A 1 144 ? 37.204 -8.099 -83.463 1.00 81.31 144 ILE A N 1
ATOM 1127 C CA . ILE A 1 144 ? 37.242 -8.861 -82.205 1.00 81.31 144 ILE A CA 1
ATOM 1128 C C . ILE A 1 144 ? 37.702 -7.988 -81.030 1.00 81.31 144 ILE A C 1
ATOM 1130 O O . ILE A 1 144 ? 37.142 -8.082 -79.940 1.00 81.31 144 ILE A O 1
ATOM 1134 N N . MET A 1 145 ? 38.649 -7.074 -81.261 1.00 82.56 145 MET A N 1
ATOM 1135 C CA . MET A 1 145 ? 39.100 -6.121 -80.246 1.00 82.56 145 MET A CA 1
ATOM 1136 C C . MET A 1 145 ? 37.998 -5.128 -79.850 1.00 82.56 145 MET A C 1
ATOM 1138 O O . MET A 1 145 ? 37.846 -4.827 -78.667 1.00 82.56 145 MET A O 1
ATOM 1142 N N . ALA A 1 146 ? 37.176 -4.670 -80.798 1.00 80.56 146 ALA A N 1
ATOM 1143 C CA . ALA A 1 146 ? 36.026 -3.815 -80.513 1.00 80.56 146 ALA A CA 1
ATOM 1144 C C . ALA A 1 146 ? 34.958 -4.538 -79.672 1.00 80.56 146 ALA A C 1
ATOM 1146 O O . ALA A 1 146 ? 34.388 -3.938 -78.761 1.00 80.56 146 ALA A O 1
ATOM 1147 N N . VAL A 1 147 ? 34.728 -5.832 -79.923 1.00 82.25 147 VAL A N 1
ATOM 1148 C CA . VAL A 1 147 ? 33.813 -6.664 -79.120 1.00 82.25 147 VAL A CA 1
ATOM 1149 C C . VAL A 1 147 ? 34.337 -6.847 -77.701 1.00 82.25 147 VAL A C 1
ATOM 1151 O O . VAL A 1 147 ? 33.600 -6.623 -76.743 1.00 82.25 147 VAL A O 1
ATOM 1154 N N . LEU A 1 148 ? 35.620 -7.188 -77.549 1.00 82.44 148 LEU A N 1
ATOM 1155 C CA . LEU A 1 148 ? 36.252 -7.323 -76.234 1.00 82.44 148 LEU A CA 1
ATOM 1156 C C . LEU A 1 148 ? 36.206 -6.010 -75.445 1.00 82.44 148 LEU A C 1
ATOM 1158 O O . LEU A 1 148 ? 35.882 -6.019 -74.259 1.00 82.44 148 LEU A O 1
ATOM 1162 N N . LYS A 1 149 ? 36.463 -4.874 -76.106 1.00 84.06 149 LYS A N 1
ATOM 1163 C CA . LYS A 1 149 ? 36.301 -3.539 -75.516 1.00 84.06 149 LYS A CA 1
ATOM 1164 C C . LYS A 1 149 ? 34.866 -3.331 -75.031 1.00 84.06 149 LYS A C 1
ATOM 1166 O O . LYS A 1 149 ? 34.673 -2.899 -73.901 1.00 84.06 149 LYS A O 1
ATOM 1171 N N . GLN A 1 150 ? 33.867 -3.624 -75.860 1.00 81.06 150 GLN A N 1
ATOM 1172 C CA . GLN A 1 150 ? 32.460 -3.433 -75.507 1.00 81.06 150 GLN A CA 1
ATOM 1173 C C . GLN A 1 150 ? 32.045 -4.278 -74.291 1.00 81.06 150 GLN A C 1
ATOM 1175 O O . GLN A 1 150 ? 31.386 -3.757 -73.392 1.00 81.06 150 GLN A O 1
ATOM 1180 N N . GLU A 1 151 ? 32.470 -5.542 -74.223 1.00 78.94 151 GLU A N 1
ATOM 1181 C CA . GLU A 1 151 ? 32.208 -6.411 -73.068 1.00 78.94 151 GLU A CA 1
ATOM 1182 C C . GLU A 1 151 ? 32.916 -5.900 -71.804 1.00 78.94 151 GLU A C 1
ATOM 1184 O O . GLU A 1 151 ? 32.289 -5.793 -70.749 1.00 78.94 151 GLU A O 1
ATOM 1189 N N . LEU A 1 152 ? 34.183 -5.481 -71.913 1.00 82.62 152 LEU A N 1
ATOM 1190 C CA . LEU A 1 152 ? 34.931 -4.897 -70.797 1.00 82.62 152 LEU A CA 1
ATOM 1191 C C . LEU A 1 152 ? 34.261 -3.619 -70.269 1.00 82.62 152 LEU A C 1
ATOM 1193 O O . LEU A 1 152 ? 34.108 -3.452 -69.061 1.00 82.62 152 LEU A O 1
ATOM 1197 N N . MET A 1 153 ? 33.811 -2.738 -71.166 1.00 77.94 153 MET A N 1
ATOM 1198 C CA . MET A 1 153 ? 33.079 -1.527 -70.792 1.00 77.94 153 MET A CA 1
ATOM 1199 C C . MET A 1 153 ? 31.745 -1.867 -70.117 1.00 77.94 153 MET A C 1
ATOM 1201 O O . MET A 1 153 ? 31.401 -1.241 -69.120 1.00 77.94 153 MET A O 1
ATOM 1205 N N . SER A 1 154 ? 31.023 -2.887 -70.585 1.00 73.69 154 SER A N 1
ATOM 1206 C CA . SER A 1 154 ? 29.771 -3.323 -69.948 1.00 73.69 154 SER A CA 1
ATOM 1207 C C . SER A 1 154 ? 29.962 -3.959 -68.565 1.00 73.69 154 SER A C 1
ATOM 1209 O O . SER A 1 154 ? 29.086 -3.845 -67.714 1.00 73.69 154 SER A O 1
ATOM 1211 N N . ALA A 1 155 ? 31.114 -4.585 -68.306 1.00 75.00 155 ALA A N 1
ATOM 1212 C CA . ALA A 1 155 ? 31.439 -5.144 -66.995 1.00 75.00 155 ALA A CA 1
ATOM 1213 C C . ALA A 1 155 ? 31.829 -4.060 -65.975 1.00 75.00 155 ALA A C 1
ATOM 1215 O O . ALA A 1 155 ? 31.596 -4.214 -64.778 1.00 75.00 155 ALA A O 1
ATOM 1216 N N . ILE A 1 156 ? 32.434 -2.967 -66.449 1.00 74.50 156 ILE A N 1
ATOM 1217 C CA . ILE A 1 156 ? 32.883 -1.849 -65.611 1.00 74.50 156 ILE A CA 1
ATOM 1218 C C . ILE A 1 156 ? 31.746 -0.844 -65.363 1.00 74.50 156 ILE A C 1
ATOM 1220 O O . ILE A 1 156 ? 31.644 -0.296 -64.265 1.00 74.50 156 ILE A O 1
ATOM 1224 N N . TYR A 1 157 ? 30.886 -0.600 -66.357 1.00 71.56 157 TYR A N 1
ATOM 1225 C CA . TYR A 1 157 ? 29.819 0.401 -66.303 1.00 71.56 157 TYR A CA 1
ATOM 1226 C C . TYR A 1 157 ? 28.433 -0.259 -66.325 1.00 71.56 157 TYR A C 1
ATOM 1228 O O . TYR A 1 157 ? 28.075 -0.934 -67.285 1.00 71.56 157 TYR A O 1
ATOM 1236 N N . VAL A 1 158 ? 27.612 0.012 -65.302 1.00 59.75 158 VAL A N 1
ATOM 1237 C CA . VAL A 1 158 ? 26.301 -0.640 -65.069 1.00 59.75 158 VAL A CA 1
ATOM 1238 C C . VAL A 1 158 ? 25.279 -0.394 -66.198 1.00 59.75 158 VAL A C 1
ATOM 1240 O O . VAL A 1 158 ? 24.334 -1.162 -66.329 1.00 59.75 158 VAL A O 1
ATOM 1243 N N . ASN A 1 159 ? 25.484 0.620 -67.054 1.00 60.50 159 ASN A N 1
ATOM 1244 C CA . ASN A 1 159 ? 24.574 1.000 -68.147 1.00 60.50 159 ASN A CA 1
ATOM 1245 C C . ASN A 1 159 ? 25.301 1.311 -69.477 1.00 60.50 159 ASN A C 1
ATOM 1247 O O . ASN A 1 159 ? 24.936 2.260 -70.170 1.00 60.50 159 ASN A O 1
ATOM 1251 N N . TYR A 1 160 ? 26.353 0.567 -69.848 1.00 64.62 160 TYR A N 1
ATOM 1252 C CA . TYR A 1 160 ? 27.003 0.789 -71.149 1.00 64.62 160 TYR A CA 1
ATOM 1253 C C . TYR A 1 160 ? 26.082 0.335 -72.302 1.00 64.62 160 TYR A C 1
ATOM 1255 O O . TYR A 1 160 ? 25.674 -0.831 -72.316 1.00 64.62 160 TYR A O 1
ATOM 1263 N N . PRO A 1 161 ? 25.736 1.203 -73.276 1.00 64.69 161 PRO A N 1
ATOM 1264 C CA . PRO A 1 161 ? 24.820 0.840 -74.351 1.00 64.69 161 PRO A CA 1
ATOM 1265 C C . PRO A 1 161 ? 25.433 -0.273 -75.205 1.00 64.69 161 PRO A C 1
ATOM 1267 O O . PRO A 1 161 ? 26.427 -0.082 -75.909 1.00 64.69 161 PRO A O 1
ATOM 1270 N N . ARG A 1 162 ? 24.836 -1.468 -75.151 1.00 64.00 162 ARG A N 1
ATOM 1271 C CA . ARG A 1 162 ? 25.281 -2.603 -75.960 1.00 64.00 162 ARG A CA 1
ATOM 1272 C C . ARG A 1 162 ? 24.808 -2.376 -77.394 1.00 64.00 162 ARG A C 1
ATOM 1274 O O . ARG A 1 162 ? 23.634 -2.571 -77.696 1.00 64.00 162 ARG A O 1
ATOM 1281 N N . LYS A 1 163 ? 25.705 -1.962 -78.291 1.00 64.25 163 LYS A N 1
ATOM 1282 C CA . LYS A 1 163 ? 25.386 -1.920 -79.722 1.00 64.25 163 LYS A CA 1
ATOM 1283 C C . LYS A 1 163 ? 25.161 -3.362 -80.206 1.00 64.25 163 LYS A C 1
ATOM 1285 O O . LYS A 1 163 ? 26.056 -4.188 -80.007 1.00 64.25 163 LYS A O 1
ATOM 1290 N N . PRO A 1 164 ? 24.001 -3.697 -80.798 1.00 58.91 164 PRO A N 1
ATOM 1291 C CA . PRO A 1 164 ? 23.782 -5.024 -81.353 1.00 58.91 164 PRO A CA 1
ATOM 1292 C C . PRO A 1 164 ? 24.708 -5.217 -82.558 1.00 58.91 164 PRO A C 1
ATOM 1294 O O . PRO A 1 164 ? 24.685 -4.437 -83.513 1.00 58.91 164 PRO A O 1
ATOM 1297 N N . MET A 1 165 ? 25.552 -6.247 -82.504 1.00 54.94 165 MET A N 1
ATOM 1298 C CA . MET A 1 165 ? 26.364 -6.664 -83.643 1.00 54.94 165 MET A CA 1
ATOM 1299 C C . MET A 1 165 ? 25.440 -7.191 -84.748 1.00 54.94 165 MET A C 1
ATOM 1301 O O . MET A 1 165 ? 24.893 -8.279 -84.610 1.00 54.94 165 MET A O 1
ATOM 1305 N N . GLY A 1 166 ? 25.234 -6.422 -85.824 1.00 51.75 166 GLY A N 1
ATOM 1306 C CA . GLY A 1 166 ? 24.560 -6.932 -87.029 1.00 51.75 166 GLY A CA 1
ATOM 1307 C C . GLY A 1 166 ? 23.691 -5.962 -87.838 1.00 51.75 166 GLY A C 1
ATOM 1308 O O . GLY A 1 166 ? 23.218 -6.343 -88.902 1.00 51.75 166 GLY A O 1
ATOM 1309 N N . GLY A 1 167 ? 23.466 -4.721 -87.401 1.00 46.75 167 GLY A N 1
ATOM 1310 C CA . GLY A 1 167 ? 22.653 -3.766 -88.168 1.00 46.75 167 GLY A CA 1
ATOM 1311 C C . GLY A 1 167 ? 23.480 -2.917 -89.135 1.00 46.75 167 GLY A C 1
ATOM 1312 O O . GLY A 1 167 ? 24.275 -2.098 -88.682 1.00 46.75 167 GLY A O 1
ATOM 1313 N N . ALA A 1 168 ? 23.249 -3.048 -90.446 1.00 45.22 168 ALA A N 1
ATOM 1314 C CA . ALA A 1 168 ? 23.792 -2.199 -91.519 1.00 45.22 168 ALA A CA 1
ATOM 1315 C C . ALA A 1 168 ? 23.206 -0.763 -91.527 1.00 45.22 168 ALA A C 1
ATOM 1317 O O . ALA A 1 168 ? 22.856 -0.217 -92.569 1.00 45.22 168 ALA A O 1
ATOM 1318 N N . GLY A 1 169 ? 23.063 -0.156 -90.348 1.00 46.47 169 GLY A N 1
ATOM 1319 C CA . GLY A 1 169 ? 22.718 1.249 -90.160 1.00 46.47 169 GLY A CA 1
ATOM 1320 C C . GLY A 1 169 ? 23.966 2.035 -89.770 1.00 46.47 169 GLY A C 1
ATOM 1321 O O . GLY A 1 169 ? 24.820 1.514 -89.051 1.00 46.47 169 GLY A O 1
ATOM 1322 N N . ALA A 1 170 ? 24.075 3.267 -90.271 1.00 48.56 170 ALA A N 1
ATOM 1323 C CA . ALA A 1 170 ? 25.199 4.184 -90.086 1.00 48.56 170 ALA A CA 1
ATOM 1324 C C . ALA A 1 170 ? 25.820 4.131 -88.671 1.00 48.56 170 ALA A C 1
ATOM 1326 O O . ALA A 1 170 ? 25.096 3.944 -87.686 1.00 48.56 170 ALA A O 1
ATOM 1327 N N . PRO A 1 171 ? 27.150 4.306 -88.533 1.00 47.25 171 PRO A N 1
ATOM 1328 C CA . PRO A 1 171 ? 27.806 4.313 -87.235 1.00 47.25 171 PRO A CA 1
ATOM 1329 C C . PRO A 1 171 ? 27.264 5.476 -86.398 1.00 47.25 171 PRO A C 1
ATOM 1331 O O . PRO A 1 171 ? 27.730 6.604 -86.508 1.00 47.25 171 PRO A O 1
ATOM 1334 N N . ALA A 1 172 ? 26.267 5.197 -85.553 1.00 50.75 172 ALA A N 1
ATOM 1335 C CA . ALA A 1 172 ? 25.929 6.068 -84.440 1.00 50.75 172 ALA A CA 1
ATOM 1336 C C . ALA A 1 172 ? 27.231 6.313 -83.672 1.00 50.75 172 ALA A C 1
ATOM 1338 O O . ALA A 1 172 ? 27.939 5.346 -83.354 1.00 50.75 172 ALA A O 1
ATOM 1339 N N . ALA A 1 173 ? 27.570 7.592 -83.497 1.00 51.16 173 ALA A N 1
ATOM 1340 C CA . ALA A 1 173 ? 28.794 8.027 -82.850 1.00 51.16 173 ALA A CA 1
ATOM 1341 C C . ALA A 1 173 ? 28.994 7.240 -81.545 1.00 51.16 173 ALA A C 1
ATOM 1343 O O . ALA A 1 173 ? 28.008 7.000 -80.839 1.00 51.16 173 ALA A O 1
ATOM 1344 N N . PRO A 1 174 ? 30.225 6.789 -81.236 1.00 53.81 174 PRO A N 1
ATOM 1345 C CA . PRO A 1 174 ? 30.491 6.159 -79.951 1.00 53.81 174 PRO A CA 1
ATOM 1346 C C . PRO A 1 174 ? 29.958 7.085 -78.848 1.00 53.81 174 PRO A C 1
ATOM 1348 O O . PRO A 1 174 ? 30.162 8.299 -78.971 1.00 53.81 174 PRO A O 1
ATOM 1351 N N . PRO A 1 175 ? 29.257 6.557 -77.821 1.00 54.91 175 PRO A N 1
ATOM 1352 C CA . PRO A 1 175 ? 28.832 7.370 -76.686 1.00 54.91 175 PRO A CA 1
ATOM 1353 C C . PRO A 1 175 ? 30.063 8.127 -76.211 1.00 54.91 175 PRO A C 1
ATOM 1355 O O . PRO A 1 175 ? 31.108 7.522 -75.942 1.00 54.91 175 PRO A O 1
ATOM 1358 N N . SER A 1 176 ? 29.986 9.455 -76.282 1.00 57.59 176 SER A N 1
ATOM 1359 C CA . SER A 1 176 ? 31.160 10.292 -76.081 1.00 57.59 176 SER A CA 1
ATOM 1360 C C . SER A 1 176 ? 31.736 9.983 -74.701 1.00 57.59 176 SER A C 1
ATOM 1362 O O . SER A 1 176 ? 30.988 9.725 -73.759 1.00 57.59 176 SER A O 1
ATOM 1364 N N . SER A 1 177 ? 33.060 10.007 -74.550 1.00 57.03 177 SER A N 1
ATOM 1365 C CA . SER A 1 177 ? 33.738 9.757 -73.267 1.00 57.03 177 SER A CA 1
ATOM 1366 C C . SER A 1 177 ? 33.198 10.612 -72.100 1.00 57.03 177 SER A C 1
ATOM 1368 O O . SER A 1 177 ? 33.449 10.299 -70.939 1.00 57.03 177 SER A O 1
ATOM 1370 N N . GLN A 1 178 ? 32.435 11.663 -72.414 1.00 57.88 178 GLN A N 1
ATOM 1371 C CA . GLN A 1 178 ? 31.656 12.501 -71.509 1.00 57.88 178 GLN A CA 1
ATOM 1372 C C . GLN A 1 178 ? 30.546 11.736 -70.758 1.00 57.88 178 GLN A C 1
ATOM 1374 O O . GLN A 1 178 ? 30.410 11.904 -69.554 1.00 57.88 178 GLN A O 1
ATOM 1379 N N . GLU A 1 179 ? 29.803 10.837 -71.411 1.00 59.56 179 GLU A N 1
ATOM 1380 C CA . GLU A 1 179 ? 28.667 10.124 -70.793 1.00 59.56 179 GLU A CA 1
ATOM 1381 C C . GLU A 1 179 ? 29.123 9.156 -69.686 1.00 59.56 179 GLU A C 1
ATOM 1383 O O . GLU A 1 179 ? 28.467 9.003 -68.654 1.00 59.56 179 GLU A O 1
ATOM 1388 N N . GLY A 1 180 ? 30.297 8.539 -69.860 1.00 58.56 180 GLY A N 1
ATOM 1389 C CA . GLY A 1 180 ? 30.924 7.717 -68.822 1.00 58.56 180 GLY A CA 1
ATOM 1390 C C . GLY A 1 180 ? 31.415 8.537 -67.623 1.00 58.56 180 GLY A C 1
ATOM 1391 O O . GLY A 1 180 ? 31.411 8.039 -66.494 1.00 58.56 180 GLY A O 1
ATOM 1392 N N . LEU A 1 181 ? 31.807 9.797 -67.853 1.00 62.12 181 LEU A N 1
ATOM 1393 C CA . LEU A 1 181 ? 32.179 10.734 -66.794 1.00 62.12 181 LEU A CA 1
ATOM 1394 C C . LEU A 1 181 ? 30.940 11.195 -66.011 1.00 62.12 181 LEU A C 1
ATOM 1396 O O . LEU A 1 181 ? 30.965 11.173 -64.781 1.00 62.12 181 LEU A O 1
ATOM 1400 N N . ASP A 1 182 ? 29.847 11.522 -66.703 1.00 64.06 182 ASP A N 1
ATOM 1401 C CA . ASP A 1 182 ? 28.583 11.951 -66.092 1.00 64.06 182 ASP A CA 1
ATOM 1402 C C . ASP A 1 182 ? 27.961 10.850 -65.220 1.00 64.06 182 ASP A C 1
ATOM 1404 O O . ASP A 1 182 ? 27.523 11.109 -64.095 1.00 64.06 182 ASP A O 1
ATOM 1408 N N . TRP A 1 183 ? 27.994 9.592 -65.676 1.00 66.50 183 TRP A N 1
ATOM 1409 C CA . TRP A 1 183 ? 27.545 8.454 -64.867 1.00 66.50 183 TRP A CA 1
ATOM 1410 C C . TRP A 1 183 ? 28.397 8.265 -63.604 1.00 66.50 183 TRP A C 1
ATOM 1412 O O . TRP A 1 183 ? 27.860 8.014 -62.526 1.00 66.50 183 TRP A O 1
ATOM 1422 N N . TYR A 1 184 ? 29.720 8.429 -63.696 1.00 66.44 184 TYR A N 1
ATOM 1423 C CA . TYR A 1 184 ? 30.595 8.335 -62.525 1.00 66.44 184 TYR A CA 1
ATOM 1424 C C . TYR A 1 184 ? 30.326 9.456 -61.517 1.00 66.44 184 TYR A C 1
ATOM 1426 O O . TYR A 1 184 ? 30.256 9.189 -60.318 1.00 66.44 184 TYR A O 1
ATOM 1434 N N . ILE A 1 185 ? 30.139 10.693 -61.990 1.00 73.44 185 ILE A N 1
ATOM 1435 C CA . ILE A 1 185 ? 29.746 11.824 -61.140 1.00 73.44 185 ILE A CA 1
ATOM 1436 C C . ILE A 1 185 ? 28.413 11.514 -60.446 1.00 73.44 185 ILE A C 1
ATOM 1438 O O . ILE A 1 185 ? 28.276 11.732 -59.245 1.00 73.44 185 ILE A O 1
ATOM 1442 N N . SER A 1 186 ? 27.447 10.934 -61.161 1.00 76.00 186 SER A N 1
ATOM 1443 C CA . SER A 1 186 ? 26.188 10.486 -60.562 1.00 76.00 186 SER A CA 1
ATOM 1444 C C . SER A 1 186 ? 26.407 9.404 -59.492 1.00 76.00 186 SER A C 1
ATOM 1446 O O . SER A 1 186 ? 25.855 9.502 -58.395 1.00 76.00 186 SER A O 1
ATOM 1448 N N . GLN A 1 187 ? 27.263 8.412 -59.748 1.00 71.62 187 GLN A N 1
ATOM 1449 C CA . GLN A 1 187 ? 27.510 7.309 -58.819 1.00 71.62 187 GLN A CA 1
ATOM 1450 C C . GLN A 1 187 ? 28.267 7.743 -57.553 1.00 71.62 187 GLN A C 1
ATOM 1452 O O . GLN A 1 187 ? 27.948 7.274 -56.458 1.00 71.62 187 GLN A O 1
ATOM 1457 N N . THR A 1 188 ? 29.239 8.654 -57.666 1.00 74.19 188 THR A N 1
ATOM 1458 C CA . THR A 1 188 ? 29.931 9.224 -56.497 1.00 74.19 188 THR A CA 1
ATOM 1459 C C . THR A 1 188 ? 28.984 10.065 -55.652 1.00 74.19 188 THR A C 1
ATOM 1461 O O . THR A 1 188 ? 28.962 9.906 -54.432 1.00 74.19 188 THR A O 1
ATOM 1464 N N . LEU A 1 189 ? 28.124 10.870 -56.284 1.00 80.19 189 LEU A N 1
ATOM 1465 C CA . LEU A 1 189 ? 27.067 11.604 -55.587 1.00 80.19 189 LEU A CA 1
ATOM 1466 C C . LEU A 1 189 ? 26.098 10.653 -54.866 1.00 80.19 189 LEU A C 1
ATOM 1468 O O . LEU A 1 189 ? 25.756 10.894 -53.708 1.00 80.19 189 LEU A O 1
ATOM 1472 N N . HIS A 1 190 ? 25.691 9.550 -55.501 1.00 78.19 190 HIS A N 1
ATOM 1473 C CA . HIS A 1 190 ? 24.844 8.537 -54.868 1.00 78.19 190 HIS A CA 1
ATOM 1474 C C . HIS A 1 190 ? 25.512 7.886 -53.657 1.00 78.19 190 HIS A C 1
ATOM 1476 O O . HIS A 1 190 ? 24.868 7.732 -52.617 1.00 78.19 190 HIS A O 1
ATOM 1482 N N . TYR A 1 191 ? 26.794 7.535 -53.760 1.00 78.50 191 TYR A N 1
ATOM 1483 C CA . TYR A 1 191 ? 27.546 6.969 -52.644 1.00 78.50 191 TYR A CA 1
ATOM 1484 C C . TYR A 1 191 ? 27.688 7.964 -51.484 1.00 78.50 191 TYR A C 1
ATOM 1486 O O . TYR A 1 191 ? 27.473 7.595 -50.329 1.00 78.50 191 TYR A O 1
ATOM 1494 N N . ASP A 1 192 ? 27.953 9.239 -51.773 1.00 82.62 192 ASP A N 1
ATOM 1495 C CA . ASP A 1 192 ? 28.028 10.293 -50.759 1.00 82.62 192 ASP A CA 1
ATOM 1496 C C . ASP A 1 192 ? 26.689 10.508 -50.045 1.00 82.62 192 ASP A C 1
ATOM 1498 O O . ASP A 1 192 ? 26.646 10.638 -48.816 1.00 82.62 192 ASP A O 1
ATOM 1502 N N . VAL A 1 193 ? 25.582 10.526 -50.794 1.00 89.19 193 VAL A N 1
ATOM 1503 C CA . VAL A 1 193 ? 24.229 10.603 -50.226 1.00 89.19 193 VAL A CA 1
ATOM 1504 C C . VAL A 1 193 ? 23.956 9.375 -49.363 1.00 89.19 193 VAL A C 1
ATOM 1506 O O . VAL A 1 193 ? 23.530 9.529 -48.217 1.00 89.19 193 VAL A O 1
ATOM 1509 N N . TRP A 1 194 ? 24.272 8.176 -49.855 1.00 87.81 194 TRP A N 1
ATOM 1510 C CA . TRP A 1 194 ? 24.112 6.937 -49.100 1.00 87.81 194 TRP A CA 1
ATOM 1511 C C . TRP A 1 194 ? 24.893 6.985 -47.782 1.00 87.81 194 TRP A C 1
ATOM 1513 O O . TRP A 1 194 ? 24.303 6.803 -46.716 1.00 87.81 194 TRP A O 1
ATOM 1523 N N . GLN A 1 195 ? 26.169 7.373 -47.805 1.00 88.94 195 GLN A N 1
ATOM 1524 C CA . GLN A 1 195 ? 26.976 7.514 -46.592 1.00 88.94 195 GLN A CA 1
ATOM 1525 C C . GLN A 1 195 ? 26.416 8.544 -45.605 1.00 88.94 195 GLN A C 1
ATOM 1527 O O . GLN A 1 195 ? 26.532 8.363 -44.389 1.00 88.94 195 GLN A O 1
ATOM 1532 N N . ARG A 1 196 ? 25.855 9.660 -46.090 1.00 93.44 196 ARG A N 1
ATOM 1533 C CA . ARG A 1 196 ? 25.206 10.656 -45.223 1.00 93.44 196 ARG A CA 1
ATOM 1534 C C . ARG A 1 196 ? 23.958 10.062 -44.582 1.00 93.44 196 ARG A C 1
ATOM 1536 O O . ARG A 1 196 ? 23.812 10.153 -43.366 1.00 93.44 196 ARG A O 1
ATOM 1543 N N . THR A 1 197 ? 23.104 9.403 -45.364 1.00 91.56 197 THR A N 1
ATOM 1544 C CA . THR A 1 197 ? 21.892 8.755 -44.840 1.00 91.56 197 THR A CA 1
ATOM 1545 C C . THR A 1 197 ? 22.215 7.645 -43.842 1.00 91.56 197 THR A C 1
ATOM 1547 O O . THR A 1 197 ? 21.579 7.572 -42.796 1.00 91.56 197 THR A O 1
ATOM 1550 N N . GLU A 1 198 ? 23.259 6.850 -44.083 1.00 93.19 198 GLU A N 1
ATOM 1551 C CA . GLU A 1 198 ? 23.704 5.805 -43.162 1.00 93.19 198 GLU A CA 1
ATOM 1552 C C . GLU A 1 198 ? 24.228 6.401 -41.845 1.00 93.19 198 GLU A C 1
ATOM 1554 O O . GLU A 1 198 ? 23.904 5.913 -40.760 1.00 93.19 198 GLU A O 1
ATOM 1559 N N . ARG A 1 199 ? 24.996 7.498 -41.913 1.00 94.69 199 ARG A N 1
ATOM 1560 C CA . ARG A 1 199 ? 25.441 8.242 -40.723 1.00 94.69 199 ARG A CA 1
ATOM 1561 C C . ARG A 1 199 ? 24.260 8.779 -39.920 1.00 94.69 199 ARG A C 1
ATOM 1563 O O . ARG A 1 199 ? 24.242 8.606 -38.702 1.00 94.69 199 ARG A O 1
ATOM 1570 N N . HIS A 1 200 ? 23.269 9.370 -40.584 1.00 95.38 200 HIS A N 1
ATOM 1571 C CA . HIS A 1 200 ? 22.052 9.837 -39.923 1.00 95.38 200 HIS A CA 1
ATOM 1572 C C . HIS A 1 200 ? 21.275 8.681 -39.290 1.00 95.38 200 HIS A C 1
ATOM 1574 O O . HIS A 1 200 ? 20.900 8.776 -38.126 1.00 95.38 200 HIS A O 1
ATOM 1580 N N . LEU A 1 201 ? 21.104 7.557 -39.990 1.00 95.88 201 LEU A N 1
ATOM 1581 C CA . LEU A 1 201 ? 20.422 6.381 -39.448 1.00 95.88 201 LEU A CA 1
ATOM 1582 C C . LEU A 1 201 ? 21.126 5.844 -38.193 1.00 95.88 201 LEU A C 1
ATOM 1584 O O . LEU A 1 201 ? 20.466 5.530 -37.202 1.00 95.88 201 LEU A O 1
ATOM 1588 N N . LYS A 1 202 ? 22.464 5.791 -38.195 1.00 95.12 202 LYS A N 1
ATOM 1589 C CA . LYS A 1 202 ? 23.259 5.398 -37.019 1.00 95.12 202 LYS A CA 1
ATOM 1590 C C . LYS A 1 202 ? 23.061 6.364 -35.849 1.00 95.12 202 LYS A C 1
ATOM 1592 O O . LYS A 1 202 ? 22.893 5.907 -34.721 1.00 95.12 202 LYS A O 1
ATOM 1597 N N . GLN A 1 203 ? 23.037 7.673 -36.108 1.00 96.62 203 GLN A N 1
ATOM 1598 C CA . GLN A 1 203 ? 22.771 8.691 -35.085 1.00 96.62 203 GLN A CA 1
ATOM 1599 C C . GLN A 1 203 ? 21.362 8.548 -34.496 1.00 96.62 203 GLN A C 1
ATOM 1601 O O . GLN A 1 203 ? 21.231 8.446 -33.279 1.00 96.62 203 GLN A O 1
ATOM 1606 N N . PHE A 1 204 ? 20.332 8.441 -35.340 1.00 96.88 204 PHE A N 1
ATOM 1607 C CA . PHE A 1 204 ? 18.948 8.234 -34.901 1.00 96.88 204 PHE A CA 1
ATOM 1608 C C . PHE A 1 204 ? 18.776 6.937 -34.105 1.00 96.88 204 PHE A C 1
ATOM 1610 O O . PHE A 1 204 ? 18.088 6.915 -33.085 1.00 96.88 204 PHE A O 1
ATOM 1617 N N . THR A 1 205 ? 19.431 5.854 -34.529 1.00 97.31 205 THR A N 1
ATOM 1618 C CA . THR A 1 205 ? 19.392 4.573 -33.809 1.00 97.31 205 THR A CA 1
ATOM 1619 C C . THR A 1 205 ? 20.047 4.703 -32.432 1.00 97.31 205 THR A C 1
ATOM 1621 O O . THR A 1 205 ? 19.476 4.264 -31.434 1.00 97.31 205 THR A O 1
ATOM 1624 N N . ALA A 1 206 ? 21.215 5.351 -32.348 1.00 97.31 206 ALA A N 1
ATOM 1625 C CA . ALA A 1 206 ? 21.900 5.598 -31.081 1.00 97.31 206 ALA A CA 1
ATOM 1626 C C . ALA A 1 206 ? 21.072 6.489 -30.140 1.00 97.31 206 ALA A C 1
ATOM 1628 O O . ALA A 1 206 ? 20.976 6.201 -28.946 1.00 97.31 206 ALA A O 1
ATOM 1629 N N . GLU A 1 207 ? 20.432 7.530 -30.674 1.00 97.56 207 GLU A N 1
ATOM 1630 C CA . GLU A 1 207 ? 19.537 8.398 -29.911 1.00 97.56 207 GLU A CA 1
ATOM 1631 C C . GLU A 1 207 ? 18.309 7.636 -29.400 1.00 97.56 207 GLU A C 1
ATOM 1633 O O . GLU A 1 207 ? 17.966 7.745 -28.225 1.00 97.56 207 GLU A O 1
ATOM 1638 N N . THR A 1 208 ? 17.700 6.788 -30.229 1.00 96.88 208 THR A N 1
ATOM 1639 C CA . THR A 1 208 ? 16.549 5.960 -29.833 1.00 96.88 208 THR A CA 1
ATOM 1640 C C . THR A 1 208 ? 16.915 4.992 -28.705 1.00 96.88 208 THR A C 1
ATOM 1642 O O . THR A 1 208 ? 16.167 4.853 -27.737 1.00 96.88 208 THR A O 1
ATOM 1645 N N . ILE A 1 209 ? 18.092 4.360 -28.775 1.00 97.56 209 ILE A N 1
ATOM 1646 C CA . ILE A 1 209 ? 18.610 3.495 -27.701 1.00 97.56 209 ILE A CA 1
ATOM 1647 C C . ILE A 1 209 ? 18.863 4.309 -26.421 1.00 97.56 209 ILE A C 1
ATOM 1649 O O . ILE A 1 209 ? 18.541 3.872 -25.314 1.00 97.56 209 ILE A O 1
ATOM 1653 N N . LEU A 1 210 ? 19.415 5.517 -26.539 1.00 97.88 210 LEU A N 1
ATOM 1654 C CA . LEU A 1 210 ? 19.619 6.395 -25.389 1.00 97.88 210 LEU A CA 1
ATOM 1655 C C . LEU A 1 210 ? 18.283 6.822 -24.757 1.00 97.88 210 LEU A C 1
ATOM 1657 O O . LEU A 1 210 ? 18.151 6.853 -23.533 1.00 97.88 210 LEU A O 1
ATOM 1661 N N . GLN A 1 211 ? 17.273 7.127 -25.569 1.00 96.81 211 GLN A N 1
ATOM 1662 C CA . GLN A 1 211 ? 15.944 7.495 -25.089 1.00 96.81 211 GLN A CA 1
ATOM 1663 C C . GLN A 1 211 ? 15.239 6.317 -24.405 1.00 96.81 211 GLN A C 1
ATOM 1665 O O . GLN A 1 211 ? 14.698 6.499 -23.313 1.00 96.81 211 GLN A O 1
ATOM 1670 N N . SER A 1 212 ? 15.298 5.109 -24.973 1.00 97.50 212 SER A N 1
ATOM 1671 C CA . SER A 1 212 ? 14.686 3.916 -24.371 1.00 97.50 212 SER A CA 1
ATOM 1672 C C . SER A 1 212 ? 15.356 3.526 -23.050 1.00 97.50 212 SER A C 1
ATOM 1674 O O . SER A 1 212 ? 14.670 3.263 -22.063 1.00 97.50 212 SER A O 1
ATOM 1676 N N . THR A 1 213 ? 16.688 3.590 -22.972 1.00 97.94 213 THR A N 1
ATOM 1677 C CA . THR A 1 213 ? 17.423 3.343 -21.718 1.00 97.94 213 THR A CA 1
ATOM 1678 C C . THR A 1 213 ? 17.113 4.396 -20.652 1.00 97.94 213 THR A C 1
ATOM 1680 O O . THR A 1 213 ? 16.968 4.067 -19.474 1.00 97.94 213 THR A O 1
ATOM 1683 N N . ASN A 1 214 ? 16.949 5.665 -21.037 1.00 97.56 214 ASN A N 1
ATOM 1684 C CA . ASN A 1 214 ? 16.506 6.714 -20.119 1.00 97.56 214 ASN A CA 1
ATOM 1685 C C . ASN A 1 214 ? 15.054 6.518 -19.659 1.00 97.56 214 ASN A C 1
ATOM 1687 O O . ASN A 1 214 ? 14.760 6.760 -18.487 1.00 97.56 214 ASN A O 1
ATOM 1691 N N . ALA A 1 215 ? 14.158 6.064 -20.539 1.00 97.06 215 ALA A N 1
ATOM 1692 C CA . ALA A 1 215 ? 12.781 5.732 -20.181 1.00 97.06 215 ALA A CA 1
ATOM 1693 C C . ALA A 1 215 ? 12.733 4.582 -19.161 1.00 97.06 215 ALA A C 1
ATOM 1695 O O . ALA A 1 215 ? 12.122 4.745 -18.107 1.00 97.06 215 ALA A O 1
ATOM 1696 N N . GLN A 1 216 ? 13.483 3.499 -19.393 1.00 97.69 216 GLN A N 1
ATOM 1697 C CA . GLN A 1 216 ? 13.605 2.377 -18.451 1.00 97.69 216 GLN A CA 1
ATOM 1698 C C . GLN A 1 216 ? 14.135 2.816 -17.080 1.00 97.69 216 GLN A C 1
ATOM 1700 O O . GLN A 1 216 ? 13.640 2.377 -16.046 1.00 97.69 216 GLN A O 1
ATOM 1705 N N . ARG A 1 217 ? 15.120 3.723 -17.033 1.00 97.88 217 ARG A N 1
ATOM 1706 C CA . ARG A 1 217 ? 15.611 4.276 -15.756 1.00 97.88 217 ARG A CA 1
ATOM 1707 C C . ARG A 1 217 ? 14.533 5.059 -15.011 1.00 97.88 217 ARG A C 1
ATOM 1709 O O . ARG A 1 217 ? 14.438 4.950 -13.792 1.00 97.88 217 ARG A O 1
ATOM 1716 N N . ARG A 1 218 ? 13.732 5.862 -15.720 1.00 97.56 218 ARG A N 1
ATOM 1717 C CA . ARG A 1 218 ? 12.618 6.610 -15.112 1.00 97.56 218 ARG A CA 1
ATOM 1718 C C . ARG A 1 218 ? 11.554 5.660 -14.575 1.00 97.56 218 ARG A C 1
ATOM 1720 O O . ARG A 1 218 ? 11.098 5.857 -13.456 1.00 97.56 218 ARG A O 1
ATOM 1727 N N . GLU A 1 219 ? 11.221 4.620 -15.331 1.00 97.25 219 GLU A N 1
ATOM 1728 C CA . GLU A 1 219 ? 10.300 3.565 -14.908 1.00 97.25 219 GLU A CA 1
ATOM 1729 C C . GLU A 1 219 ? 10.795 2.862 -13.637 1.00 97.25 219 GLU A C 1
ATOM 1731 O O . GLU A 1 219 ? 10.063 2.791 -12.658 1.00 97.25 219 GLU A O 1
ATOM 1736 N N . GLN A 1 220 ? 12.071 2.470 -13.575 1.00 97.75 220 GLN A N 1
ATOM 1737 C CA . GLN A 1 220 ? 12.663 1.874 -12.368 1.00 97.75 220 GLN A CA 1
ATOM 1738 C C . GLN A 1 220 ? 12.586 2.796 -11.141 1.00 97.75 220 GLN A C 1
ATOM 1740 O O . GLN A 1 220 ? 12.330 2.332 -10.029 1.00 97.75 220 GLN A O 1
ATOM 1745 N N . ILE A 1 221 ? 12.794 4.104 -11.323 1.00 97.94 221 ILE A N 1
ATOM 1746 C CA . ILE A 1 221 ? 12.656 5.088 -10.238 1.00 97.94 221 ILE A CA 1
ATOM 1747 C C . ILE A 1 221 ? 11.197 5.179 -9.773 1.00 97.94 221 ILE A C 1
ATOM 1749 O O . ILE A 1 221 ? 10.949 5.255 -8.568 1.00 97.94 221 ILE A O 1
ATOM 1753 N N . LEU A 1 222 ? 10.238 5.156 -10.704 1.00 98.06 222 LEU A N 1
ATOM 1754 C CA . LEU A 1 222 ? 8.811 5.160 -10.382 1.00 98.06 222 LEU A CA 1
ATOM 1755 C C . LEU A 1 222 ? 8.403 3.885 -9.642 1.00 98.06 222 LEU A C 1
ATOM 1757 O O . LEU A 1 222 ? 7.778 3.992 -8.593 1.00 98.06 222 LEU A O 1
ATOM 1761 N N . GLU A 1 223 ? 8.819 2.711 -10.111 1.00 97.94 223 GLU A N 1
ATOM 1762 C CA . GLU A 1 223 ? 8.557 1.418 -9.464 1.00 97.94 223 GLU A CA 1
ATOM 1763 C C . GLU A 1 223 ? 9.125 1.354 -8.042 1.00 97.94 223 GLU A C 1
ATOM 1765 O O . GLU A 1 223 ? 8.451 0.938 -7.092 1.00 97.94 223 GLU A O 1
ATOM 1770 N N . TYR A 1 224 ? 10.352 1.849 -7.855 1.00 98.06 224 TYR A N 1
ATOM 1771 C CA . TYR A 1 224 ? 10.948 1.981 -6.529 1.00 98.06 224 TYR A CA 1
ATOM 1772 C C . TYR A 1 224 ? 10.147 2.944 -5.641 1.00 98.06 224 TYR A C 1
ATOM 1774 O O . TYR A 1 224 ? 9.886 2.650 -4.470 1.00 98.06 224 TYR A O 1
ATOM 1782 N N . GLY A 1 225 ? 9.716 4.079 -6.201 1.00 98.19 225 GLY A N 1
ATOM 1783 C CA . GLY A 1 225 ? 8.837 5.035 -5.536 1.00 98.19 225 GLY A CA 1
ATOM 1784 C C . GLY A 1 225 ? 7.527 4.387 -5.089 1.00 98.19 225 GLY A C 1
ATOM 1785 O O . GLY A 1 225 ? 7.204 4.426 -3.905 1.00 98.19 225 GLY A O 1
ATOM 1786 N N . ILE A 1 226 ? 6.815 3.725 -5.999 1.00 98.06 226 ILE A N 1
ATOM 1787 C CA . ILE A 1 226 ? 5.552 3.027 -5.733 1.00 98.06 226 ILE A CA 1
ATOM 1788 C C . ILE A 1 226 ? 5.740 1.985 -4.628 1.00 98.06 226 ILE A C 1
ATOM 1790 O O . ILE A 1 226 ? 4.999 1.999 -3.645 1.00 98.06 226 ILE A O 1
ATOM 1794 N N . SER A 1 227 ? 6.771 1.145 -4.727 1.00 97.88 227 SER A N 1
ATOM 1795 C CA . SER A 1 227 ? 7.075 0.114 -3.728 1.00 97.88 227 SER A CA 1
ATOM 1796 C C . SER A 1 227 ? 7.328 0.706 -2.337 1.00 97.88 227 SER A C 1
ATOM 1798 O O . SER A 1 227 ? 6.834 0.197 -1.325 1.00 97.88 227 SER A O 1
ATOM 1800 N N . ASN A 1 228 ? 8.072 1.813 -2.261 1.00 98.19 228 ASN A N 1
ATOM 1801 C CA . ASN A 1 228 ? 8.331 2.496 -0.996 1.00 98.19 228 ASN A CA 1
ATOM 1802 C C . ASN A 1 228 ? 7.051 3.112 -0.409 1.00 98.19 228 ASN A C 1
ATOM 1804 O O . ASN A 1 228 ? 6.793 2.992 0.789 1.00 98.19 228 ASN A O 1
ATOM 1808 N N . TRP A 1 229 ? 6.214 3.722 -1.250 1.00 98.00 229 TRP A N 1
ATOM 1809 C CA . TRP A 1 229 ? 4.930 4.288 -0.832 1.00 98.00 229 TRP A CA 1
ATOM 1810 C C . TRP A 1 229 ? 3.958 3.214 -0.344 1.00 98.00 229 TRP A C 1
ATOM 1812 O O . TRP A 1 229 ? 3.314 3.406 0.686 1.00 98.00 229 TRP A O 1
ATOM 1822 N N . GLN A 1 230 ? 3.891 2.068 -1.022 1.00 98.06 230 GLN A N 1
ATOM 1823 C CA . GLN A 1 230 ? 3.098 0.920 -0.583 1.00 98.06 230 GLN A CA 1
ATOM 1824 C C . GLN A 1 230 ? 3.544 0.431 0.797 1.00 98.06 230 GLN A C 1
ATOM 1826 O O . GLN A 1 230 ? 2.707 0.272 1.684 1.00 98.06 230 GLN A O 1
ATOM 1831 N N . ARG A 1 231 ? 4.857 0.270 1.021 1.00 97.75 231 ARG A N 1
ATOM 1832 C CA . ARG A 1 231 ? 5.399 -0.108 2.337 1.00 97.75 231 ARG A CA 1
ATOM 1833 C C . ARG A 1 231 ? 5.025 0.911 3.414 1.00 97.75 231 ARG A C 1
ATOM 1835 O O . ARG A 1 231 ? 4.491 0.532 4.452 1.00 97.75 231 ARG A O 1
ATOM 1842 N N . MET A 1 232 ? 5.218 2.204 3.144 1.00 98.06 232 MET A N 1
ATOM 1843 C CA . MET A 1 232 ? 4.838 3.272 4.074 1.00 98.06 232 MET A CA 1
ATOM 1844 C C . MET A 1 232 ? 3.337 3.278 4.388 1.00 98.06 232 MET A C 1
ATOM 1846 O O . MET A 1 232 ? 2.947 3.544 5.526 1.00 98.06 232 MET A O 1
ATOM 1850 N N . LEU A 1 233 ? 2.488 3.012 3.393 1.00 98.12 233 LEU A N 1
ATOM 1851 C CA . LEU A 1 233 ? 1.043 2.941 3.575 1.00 98.12 233 LEU A CA 1
ATOM 1852 C C . LEU A 1 233 ? 0.667 1.748 4.458 1.00 98.12 233 LEU A C 1
ATOM 1854 O O . LEU A 1 233 ? -0.088 1.927 5.412 1.00 98.12 233 LEU A O 1
ATOM 1858 N N . LEU A 1 234 ? 1.228 0.565 4.189 1.00 97.88 234 LEU A N 1
ATOM 1859 C CA . LEU A 1 234 ? 1.017 -0.634 5.002 1.00 97.88 234 LEU A CA 1
ATOM 1860 C C . LEU A 1 234 ? 1.457 -0.406 6.449 1.00 97.88 234 LEU A C 1
ATOM 1862 O O . LEU A 1 234 ? 0.675 -0.671 7.361 1.00 97.88 234 LEU A O 1
ATOM 1866 N N . ASP A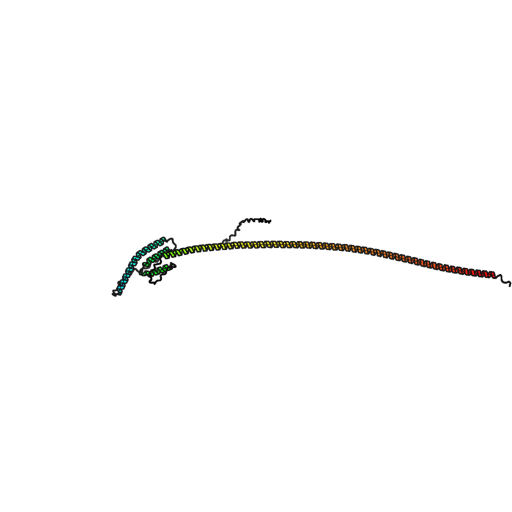 1 235 ? 2.639 0.171 6.669 1.00 97.69 235 ASP A N 1
ATOM 1867 C CA . ASP A 1 235 ? 3.137 0.486 8.010 1.00 97.69 235 ASP A CA 1
ATOM 1868 C C . ASP A 1 235 ? 2.206 1.464 8.738 1.00 97.69 235 ASP A C 1
ATOM 1870 O O . ASP A 1 235 ? 1.856 1.255 9.902 1.00 97.69 235 ASP A O 1
ATOM 1874 N N . ARG A 1 236 ? 1.743 2.522 8.059 1.00 97.81 236 ARG A N 1
ATOM 1875 C CA . ARG A 1 236 ? 0.819 3.506 8.647 1.00 97.81 236 ARG A CA 1
ATOM 1876 C C . ARG A 1 236 ? -0.540 2.900 8.978 1.00 97.81 236 ARG A C 1
ATOM 1878 O O . ARG A 1 236 ? -1.046 3.136 10.076 1.00 97.81 236 ARG A O 1
ATOM 1885 N N . VAL A 1 237 ? -1.119 2.122 8.066 1.00 98.06 237 VAL A N 1
ATOM 1886 C CA . VAL A 1 237 ? -2.413 1.454 8.269 1.00 98.06 237 VAL A CA 1
ATOM 1887 C C . VAL A 1 237 ? -2.304 0.420 9.386 1.00 98.06 237 VAL A C 1
ATOM 1889 O O . VAL A 1 237 ? -3.150 0.398 10.279 1.00 98.06 237 VAL A O 1
ATOM 1892 N N . PHE A 1 238 ? -1.234 -0.376 9.410 1.00 98.06 238 PHE A N 1
ATOM 1893 C CA . PHE A 1 238 ? -1.000 -1.370 10.452 1.00 98.06 238 PHE A CA 1
ATOM 1894 C C . PHE A 1 238 ? -0.780 -0.725 11.825 1.00 98.06 238 PHE A C 1
ATOM 1896 O O . PHE A 1 238 ? -1.384 -1.146 12.813 1.00 98.06 238 PHE A O 1
ATOM 1903 N N . LEU A 1 239 ? 0.021 0.343 11.910 1.00 97.88 239 LEU A N 1
ATOM 1904 C CA . LEU A 1 239 ? 0.209 1.096 13.153 1.00 97.88 239 LEU A CA 1
ATOM 1905 C C . LEU A 1 239 ? -1.096 1.738 13.637 1.00 97.88 239 LEU A C 1
ATOM 1907 O O . LEU A 1 239 ? -1.375 1.714 14.839 1.00 97.88 239 LEU A O 1
ATOM 1911 N N . ALA A 1 240 ? -1.902 2.294 12.730 1.00 97.56 240 ALA A N 1
ATOM 1912 C CA . ALA A 1 240 ? -3.210 2.854 13.058 1.00 97.56 240 ALA A CA 1
ATOM 1913 C C . ALA A 1 240 ? -4.171 1.770 13.567 1.00 97.56 240 ALA A C 1
ATOM 1915 O O . ALA A 1 240 ? -4.788 1.942 14.620 1.00 97.56 240 ALA A O 1
ATOM 1916 N N . TRP A 1 241 ? -4.232 0.624 12.887 1.00 98.25 241 TRP A N 1
ATOM 1917 C CA . TRP A 1 241 ? -5.015 -0.533 13.311 1.00 98.25 241 TRP A CA 1
ATOM 1918 C C . TRP A 1 241 ? -4.574 -1.041 14.688 1.00 98.25 241 TRP A C 1
ATOM 1920 O O . TRP A 1 241 ? -5.412 -1.219 15.571 1.00 98.25 241 TRP A O 1
ATOM 1930 N N . ARG A 1 242 ? -3.264 -1.178 14.929 1.00 98.38 242 ARG A N 1
ATOM 1931 C CA . ARG A 1 242 ? -2.709 -1.591 16.227 1.00 98.38 242 ARG A CA 1
ATOM 1932 C C . ARG A 1 242 ? -3.074 -0.617 17.351 1.00 98.38 242 ARG A C 1
ATOM 1934 O O . ARG A 1 242 ? -3.408 -1.038 18.455 1.00 98.38 242 ARG A O 1
ATOM 1941 N N . LYS A 1 243 ? -3.028 0.694 17.089 1.00 97.44 243 LYS A N 1
ATOM 1942 C CA . LYS A 1 243 ? -3.467 1.719 18.054 1.00 97.44 243 LYS A CA 1
ATOM 1943 C C . LYS A 1 243 ? -4.966 1.617 18.331 1.00 97.44 243 LYS A C 1
ATOM 1945 O O . LYS A 1 243 ? -5.377 1.679 19.488 1.00 97.44 243 LYS A O 1
ATOM 1950 N N . PHE A 1 244 ? -5.776 1.422 17.293 1.00 97.94 244 PHE A N 1
ATOM 1951 C CA . PHE A 1 244 ? -7.222 1.271 17.426 1.00 97.94 244 PHE A CA 1
ATOM 1952 C C . PHE A 1 244 ? -7.603 0.026 18.237 1.00 97.94 244 PHE A C 1
ATOM 1954 O O . PHE A 1 244 ? -8.430 0.115 19.145 1.00 97.94 244 PHE A O 1
ATOM 1961 N N . THR A 1 245 ? -6.979 -1.124 17.970 1.00 97.69 245 THR A N 1
ATOM 1962 C CA . THR A 1 245 ? -7.231 -2.358 18.726 1.00 97.69 245 THR A CA 1
ATOM 1963 C C . THR A 1 245 ? -6.793 -2.222 20.182 1.00 97.69 245 THR A C 1
ATOM 1965 O O . THR A 1 245 ? -7.570 -2.564 21.075 1.00 97.69 245 THR A O 1
ATOM 1968 N N . ALA A 1 246 ? -5.622 -1.633 20.450 1.00 97.62 246 ALA A N 1
ATOM 1969 C CA . ALA A 1 246 ? -5.175 -1.331 21.810 1.00 97.62 246 ALA A CA 1
ATOM 1970 C C . ALA A 1 246 ? -6.169 -0.417 22.551 1.00 97.62 246 ALA A C 1
ATOM 1972 O O . ALA A 1 246 ? -6.587 -0.729 23.668 1.00 97.62 246 ALA A O 1
ATOM 1973 N N . MET A 1 247 ? -6.629 0.659 21.903 1.00 97.69 247 MET A N 1
ATOM 1974 C CA . MET A 1 247 ? -7.650 1.554 22.452 1.00 97.69 247 MET A CA 1
ATOM 1975 C C . MET A 1 247 ? -8.953 0.803 22.759 1.00 97.69 247 MET A C 1
ATOM 1977 O O . MET A 1 247 ? -9.532 0.986 23.829 1.00 97.69 247 MET A O 1
ATOM 1981 N N . LYS A 1 248 ? -9.408 -0.091 21.870 1.00 96.88 248 LYS A N 1
ATOM 1982 C CA . LYS A 1 248 ? -10.615 -0.904 22.095 1.00 96.88 248 LYS A CA 1
ATOM 1983 C C . LYS A 1 248 ? -10.464 -1.874 23.264 1.00 96.88 248 LYS A C 1
ATOM 1985 O O . LYS A 1 248 ? -11.422 -2.058 24.015 1.00 96.88 248 LYS A O 1
ATOM 1990 N N . VAL A 1 249 ? -9.287 -2.467 23.458 1.00 97.50 249 VAL A N 1
ATOM 1991 C CA . VAL A 1 249 ? -9.004 -3.321 24.623 1.00 97.50 249 VAL A CA 1
ATOM 1992 C C . VAL A 1 249 ? -9.071 -2.508 25.918 1.00 97.50 249 VAL A C 1
ATOM 1994 O O . VAL A 1 249 ? -9.714 -2.948 26.873 1.00 97.50 249 VAL A O 1
ATOM 1997 N N . VAL A 1 250 ? -8.478 -1.310 25.948 1.00 97.38 250 VAL A N 1
ATOM 1998 C CA . VAL A 1 250 ? -8.550 -0.404 27.109 1.00 97.38 250 VAL A CA 1
ATOM 1999 C C . VAL A 1 250 ? -9.998 0.008 27.394 1.00 97.38 250 VAL A C 1
ATOM 2001 O O . VAL A 1 250 ? -10.468 -0.182 28.515 1.00 97.38 250 VAL A O 1
ATOM 2004 N N . GLN A 1 251 ? -10.748 0.442 26.376 1.00 96.56 251 GLN A N 1
ATOM 2005 C CA . GLN A 1 251 ? -12.169 0.795 26.508 1.00 96.56 251 GLN A CA 1
ATOM 2006 C C . GLN A 1 251 ? -13.009 -0.369 27.056 1.00 96.56 251 GLN A C 1
ATOM 2008 O O . GLN A 1 251 ? -13.837 -0.169 27.947 1.00 96.56 251 GLN A O 1
ATOM 2013 N N . ARG A 1 252 ? -12.784 -1.600 26.572 1.00 96.25 252 ARG A N 1
ATOM 2014 C CA . ARG A 1 252 ? -13.459 -2.804 27.089 1.00 96.25 252 ARG A CA 1
ATOM 2015 C C . ARG A 1 252 ? -13.110 -3.065 28.554 1.00 96.25 252 ARG A C 1
ATOM 2017 O O . ARG A 1 252 ? -14.011 -3.321 29.349 1.00 96.25 252 ARG A O 1
ATOM 2024 N N . ARG A 1 253 ? -11.832 -2.959 28.938 1.00 96.50 253 ARG A N 1
ATOM 2025 C CA . ARG A 1 253 ? -11.395 -3.111 30.339 1.00 96.50 253 ARG A CA 1
ATOM 2026 C C . ARG A 1 253 ? -12.048 -2.072 31.249 1.00 96.50 253 ARG A C 1
ATOM 2028 O O . ARG A 1 253 ? -12.534 -2.421 32.320 1.00 96.50 253 ARG A O 1
ATOM 2035 N N . GLU A 1 254 ? -12.114 -0.813 30.830 1.00 96.25 254 GLU A N 1
ATOM 2036 C CA . GLU A 1 254 ? -12.784 0.249 31.588 1.00 96.25 254 GLU A CA 1
ATOM 2037 C C . GLU A 1 254 ? -14.297 0.046 31.690 1.00 96.25 254 GLU A C 1
ATOM 2039 O O . GLU A 1 254 ? -14.888 0.313 32.737 1.00 96.25 254 GLU A O 1
ATOM 2044 N N . ALA A 1 255 ? -14.944 -0.428 30.623 1.00 95.06 255 ALA A 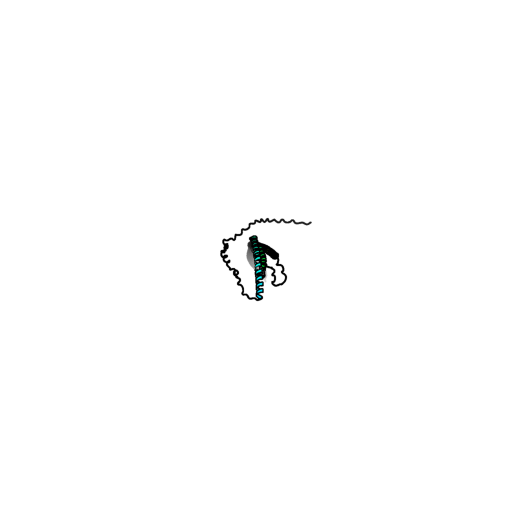N 1
ATOM 2045 C CA . ALA A 1 255 ? -16.363 -0.766 30.645 1.00 95.06 255 ALA A CA 1
ATOM 2046 C C . ALA A 1 255 ? -16.650 -1.917 31.624 1.00 95.06 255 ALA A C 1
ATOM 2048 O O . ALA A 1 255 ? -17.579 -1.818 32.427 1.00 95.06 255 ALA A O 1
ATOM 2049 N N . LEU A 1 256 ? -15.814 -2.962 31.630 1.00 96.31 256 LEU A N 1
ATOM 2050 C CA . LEU A 1 256 ? -15.906 -4.066 32.590 1.00 96.31 256 LEU A CA 1
ATOM 2051 C C . LEU A 1 256 ? -15.678 -3.594 34.030 1.00 96.31 256 LEU A C 1
ATOM 2053 O O . LEU A 1 256 ? -16.473 -3.936 34.903 1.00 96.31 256 LEU A O 1
ATOM 2057 N N . LYS A 1 257 ? -14.670 -2.745 34.282 1.00 96.00 257 LYS A N 1
ATOM 2058 C CA . LYS A 1 257 ? -14.455 -2.119 35.602 1.00 96.00 257 LYS A CA 1
ATOM 2059 C C . LYS A 1 257 ? -15.692 -1.342 36.057 1.00 96.00 257 LYS A C 1
ATOM 2061 O O . LYS A 1 257 ? -16.165 -1.539 37.173 1.00 96.00 257 LYS A O 1
ATOM 2066 N N . ARG A 1 258 ? -16.271 -0.510 35.181 1.00 96.00 258 ARG A N 1
ATOM 2067 C CA . ARG A 1 258 ? -17.510 0.237 35.468 1.00 96.00 258 ARG A CA 1
ATOM 2068 C C . ARG A 1 258 ? -18.688 -0.693 35.762 1.00 96.00 258 ARG A C 1
ATOM 2070 O O . ARG A 1 258 ? -19.443 -0.431 36.696 1.00 96.00 258 ARG A O 1
ATOM 2077 N N . CYS A 1 259 ? -18.836 -1.779 35.006 1.00 96.19 259 CYS A N 1
ATOM 2078 C CA . CYS A 1 259 ? -19.863 -2.791 35.244 1.00 96.19 259 CYS A CA 1
ATOM 2079 C C . CYS A 1 259 ? -19.677 -3.471 36.608 1.00 96.19 259 CYS A C 1
ATOM 2081 O O . CYS A 1 259 ? -20.628 -3.563 37.383 1.00 96.19 259 CYS A O 1
ATOM 2083 N N . HIS A 1 260 ? -18.446 -3.859 36.952 1.00 95.12 260 HIS A N 1
ATOM 2084 C CA . HIS A 1 260 ? -18.144 -4.482 38.236 1.00 95.12 260 HIS A CA 1
ATOM 2085 C C . HIS A 1 260 ? -18.442 -3.547 39.414 1.00 95.12 260 HIS A C 1
ATOM 2087 O O . HIS A 1 260 ? -19.096 -3.969 40.368 1.00 95.12 260 HIS A O 1
ATOM 2093 N N . VAL A 1 261 ? -18.048 -2.271 39.323 1.00 96.44 261 VAL A N 1
ATOM 2094 C CA . VAL A 1 261 ? -18.359 -1.252 40.339 1.00 96.44 261 VAL A CA 1
ATOM 2095 C C . VAL A 1 261 ? -19.870 -1.065 40.481 1.00 96.44 261 VAL A C 1
ATOM 2097 O O . VAL A 1 261 ? -20.381 -1.035 41.599 1.00 96.44 261 VAL A O 1
ATOM 2100 N N . ARG A 1 262 ? -20.616 -0.995 39.369 1.00 95.81 262 ARG A N 1
ATOM 2101 C CA . ARG A 1 262 ? -22.087 -0.906 39.400 1.00 95.81 262 ARG A CA 1
ATOM 2102 C C . ARG A 1 262 ? -22.716 -2.130 40.064 1.00 95.81 262 ARG A C 1
ATOM 2104 O O . ARG A 1 262 ? -23.587 -1.959 40.912 1.00 95.81 262 ARG A O 1
ATOM 2111 N N . ARG A 1 263 ? -22.255 -3.337 39.724 1.00 95.31 263 ARG A N 1
ATOM 2112 C CA . ARG A 1 263 ? -22.749 -4.596 40.300 1.00 95.31 263 ARG A CA 1
ATOM 2113 C C . ARG A 1 263 ? -22.449 -4.690 41.795 1.00 95.31 263 ARG A C 1
ATOM 2115 O O . ARG A 1 263 ? -23.343 -5.026 42.558 1.00 95.31 263 ARG A O 1
ATOM 2122 N N . SER A 1 264 ? -21.236 -4.324 42.212 1.00 94.56 264 SER A N 1
ATOM 2123 C CA . SER A 1 264 ? -20.847 -4.259 43.627 1.00 94.56 264 SER A CA 1
ATOM 2124 C C . SER A 1 264 ? -21.713 -3.254 44.392 1.00 94.56 264 SER A C 1
ATOM 2126 O O . SER A 1 264 ? -22.322 -3.597 45.401 1.00 94.56 264 SER A O 1
ATOM 2128 N N . LYS A 1 265 ? -21.900 -2.042 43.851 1.00 96.06 265 LYS A N 1
ATOM 2129 C CA . LYS A 1 265 ? -22.771 -1.025 44.457 1.00 96.06 265 LYS A CA 1
ATOM 2130 C C . LYS A 1 265 ? -24.224 -1.496 44.568 1.00 96.06 265 LYS A C 1
ATOM 2132 O O . LYS A 1 265 ? -24.867 -1.222 45.578 1.00 96.06 265 LYS A O 1
ATOM 2137 N N . ALA A 1 266 ? -24.746 -2.185 43.553 1.00 95.06 266 ALA A N 1
ATOM 2138 C CA . ALA A 1 266 ? -26.090 -2.759 43.581 1.00 95.06 266 ALA A CA 1
ATOM 2139 C C . ALA A 1 266 ? -26.216 -3.869 44.638 1.00 95.06 266 ALA A C 1
ATOM 2141 O O . ALA A 1 266 ? -27.177 -3.858 45.401 1.00 95.06 266 ALA A O 1
ATOM 2142 N N . ALA A 1 267 ? -25.223 -4.758 44.740 1.00 95.62 267 ALA A N 1
ATOM 2143 C CA . ALA A 1 267 ? -25.176 -5.803 45.761 1.00 95.62 267 ALA A CA 1
ATOM 2144 C C . ALA A 1 267 ? -25.126 -5.214 47.180 1.00 95.62 267 ALA A C 1
ATOM 2146 O O . ALA A 1 267 ? -25.918 -5.614 48.028 1.00 95.62 267 ALA A O 1
ATOM 2147 N N . CYS A 1 268 ? -24.285 -4.202 47.422 1.00 96.06 268 CYS A N 1
ATOM 2148 C CA . CYS A 1 268 ? -24.258 -3.500 48.706 1.00 96.06 268 CYS A CA 1
ATOM 2149 C C . CYS A 1 268 ? -25.614 -2.861 49.029 1.00 96.06 268 CYS A C 1
ATOM 2151 O O . CYS A 1 268 ? -26.112 -3.022 50.137 1.00 96.06 268 CYS A O 1
ATOM 2153 N N . ARG A 1 269 ? -26.252 -2.173 48.069 1.00 97.00 269 ARG A N 1
ATOM 2154 C CA . ARG A 1 269 ? -27.595 -1.600 48.274 1.00 97.00 269 ARG A CA 1
ATOM 2155 C C . ARG A 1 269 ? -28.622 -2.676 48.628 1.00 97.00 269 ARG A C 1
ATOM 2157 O O . ARG A 1 269 ? -29.375 -2.469 49.572 1.00 97.00 269 ARG A O 1
ATOM 2164 N N . ALA A 1 270 ? -28.619 -3.805 47.919 1.00 94.94 270 ALA A N 1
ATOM 2165 C CA . ALA A 1 270 ? -29.512 -4.930 4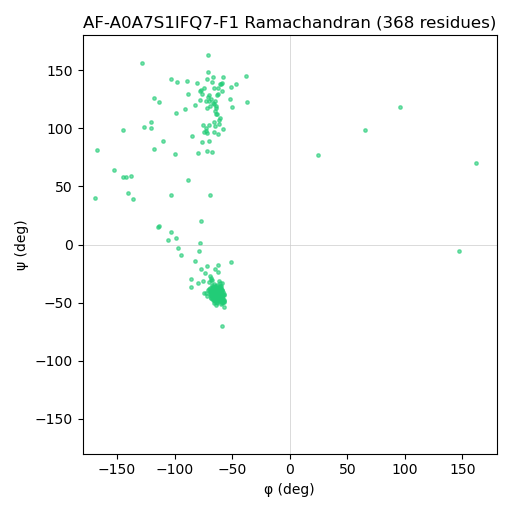8.189 1.00 94.94 270 ALA A CA 1
ATOM 2166 C C . ALA A 1 270 ? -29.289 -5.518 49.596 1.00 94.94 270 ALA A C 1
ATOM 2168 O O . ALA A 1 270 ? -30.249 -5.764 50.326 1.00 94.94 270 ALA A O 1
ATOM 2169 N N . ALA A 1 271 ? -28.028 -5.668 50.013 1.00 96.00 271 ALA A N 1
ATOM 2170 C CA . ALA A 1 271 ? -27.677 -6.111 51.360 1.00 96.00 271 ALA A CA 1
ATOM 2171 C C . ALA A 1 271 ? -28.161 -5.121 52.434 1.00 96.00 271 ALA A C 1
ATOM 2173 O O . ALA A 1 271 ? -28.766 -5.533 53.421 1.00 96.00 271 ALA A O 1
ATOM 2174 N N . PHE A 1 272 ? -27.985 -3.812 52.219 1.00 96.81 272 PHE A N 1
ATOM 2175 C CA . PHE A 1 272 ? -28.501 -2.786 53.130 1.00 96.81 272 PHE A CA 1
ATOM 2176 C C . PHE A 1 272 ? -30.031 -2.784 53.208 1.00 96.81 272 PHE A C 1
ATOM 2178 O O . PHE A 1 272 ? -30.583 -2.648 54.299 1.00 96.81 272 PHE A O 1
ATOM 2185 N N . THR A 1 273 ? -30.736 -2.964 52.086 1.00 96.44 273 THR A N 1
ATOM 2186 C CA . THR A 1 273 ? -32.203 -3.079 52.101 1.00 96.44 273 THR A CA 1
ATOM 2187 C C . THR A 1 273 ? -32.668 -4.341 52.822 1.00 96.44 273 THR A C 1
ATOM 2189 O O . THR A 1 273 ? -33.617 -4.267 53.597 1.00 96.44 273 THR A O 1
ATOM 2192 N N . ALA A 1 274 ? -31.972 -5.468 52.643 1.00 95.81 274 ALA A N 1
ATOM 2193 C CA . ALA A 1 274 ? -32.270 -6.712 53.347 1.00 95.81 274 ALA A CA 1
ATOM 2194 C C . ALA A 1 274 ? -32.031 -6.576 54.859 1.00 95.81 274 ALA A C 1
ATOM 2196 O O . ALA A 1 274 ? -32.884 -6.962 55.653 1.00 95.81 274 ALA A O 1
ATOM 2197 N N . LEU A 1 275 ? -30.925 -5.946 55.268 1.00 96.44 275 LEU A N 1
ATOM 2198 C CA . LEU A 1 275 ? -30.636 -5.662 56.674 1.00 96.44 275 LEU A CA 1
ATOM 2199 C C . LEU A 1 275 ? -31.686 -4.725 57.288 1.00 96.44 275 LEU A C 1
ATOM 2201 O O . LEU A 1 275 ? -32.163 -4.958 58.400 1.00 96.44 275 LEU A O 1
ATOM 2205 N N . ARG A 1 276 ? -32.098 -3.682 56.559 1.00 97.00 276 ARG A N 1
ATOM 2206 C CA . ARG A 1 276 ? -33.177 -2.784 56.992 1.00 97.00 276 ARG A CA 1
ATOM 2207 C C . ARG A 1 276 ? -34.495 -3.540 57.171 1.00 97.00 276 ARG A C 1
ATOM 2209 O O . ARG A 1 276 ? -35.163 -3.350 58.180 1.00 97.00 276 ARG A O 1
ATOM 2216 N N . HIS A 1 277 ? -34.842 -4.422 56.237 1.00 96.00 277 HIS A N 1
ATOM 2217 C CA . HIS A 1 277 ? -36.038 -5.251 56.355 1.00 96.00 277 HIS A CA 1
ATOM 2218 C C . HIS A 1 277 ? -35.946 -6.208 57.551 1.00 96.00 277 HIS A C 1
ATOM 2220 O O . HIS A 1 277 ? -36.882 -6.304 58.335 1.00 96.00 277 HIS A O 1
ATOM 2226 N N . HIS A 1 278 ? -34.800 -6.863 57.753 1.00 95.56 278 HIS A N 1
ATOM 2227 C CA . HIS A 1 278 ? -34.583 -7.759 58.889 1.00 95.56 278 HIS A CA 1
ATOM 2228 C C . HIS A 1 278 ? -34.692 -7.027 60.233 1.00 95.56 278 HIS A C 1
ATOM 2230 O O . HIS A 1 278 ? -35.366 -7.496 61.144 1.00 95.56 278 HIS A O 1
ATOM 2236 N N . THR A 1 279 ? -34.082 -5.847 60.354 1.00 96.06 279 THR A N 1
ATOM 2237 C CA . THR A 1 279 ? -34.189 -5.024 61.572 1.00 96.06 279 THR A CA 1
ATOM 2238 C C . THR A 1 279 ? -35.611 -4.520 61.813 1.00 96.06 279 THR A C 1
ATOM 2240 O O . THR A 1 279 ? -36.031 -4.429 62.964 1.00 96.06 279 THR A O 1
ATOM 2243 N N . GLN A 1 280 ? -36.376 -4.224 60.758 1.00 95.94 280 GLN A N 1
ATOM 2244 C CA . GLN A 1 280 ? -37.793 -3.881 60.875 1.00 95.94 280 GLN A CA 1
ATOM 2245 C C . GLN A 1 280 ? -38.634 -5.084 61.322 1.00 95.94 280 GLN A C 1
ATOM 2247 O O . GLN A 1 280 ? -39.389 -4.956 62.280 1.00 95.94 280 GLN A O 1
ATOM 2252 N N . MET A 1 281 ? -38.425 -6.258 60.723 1.00 94.81 281 MET A N 1
ATOM 2253 C CA . MET A 1 281 ? -39.055 -7.510 61.152 1.00 94.81 281 MET A CA 1
ATOM 2254 C C . MET A 1 281 ? -38.729 -7.840 62.610 1.00 94.81 281 MET A C 1
ATOM 2256 O O . MET A 1 281 ? -39.630 -8.154 63.373 1.00 94.81 281 MET A O 1
ATOM 2260 N N . GLN A 1 282 ? -37.477 -7.681 63.054 1.00 93.88 282 GLN A N 1
ATOM 2261 C CA . GLN A 1 282 ? -37.136 -7.870 64.468 1.00 93.88 282 GLN A CA 1
ATOM 2262 C C . GLN A 1 282 ? -37.867 -6.891 65.392 1.00 93.88 282 GLN A C 1
ATOM 2264 O O . GLN A 1 282 ? -38.239 -7.264 66.501 1.00 93.88 282 GLN A O 1
ATOM 2269 N N . LYS A 1 283 ? -38.076 -5.638 64.971 1.00 94.38 283 LYS A N 1
ATOM 2270 C CA . LYS A 1 283 ? -38.872 -4.681 65.755 1.00 94.38 283 LYS A CA 1
ATOM 2271 C C . LYS A 1 283 ? -40.333 -5.111 65.842 1.00 94.38 283 LYS A C 1
ATOM 2273 O O . LYS A 1 283 ? -40.930 -4.945 66.897 1.00 94.38 283 LYS A O 1
ATOM 2278 N N . GLU A 1 284 ? -40.897 -5.643 64.763 1.00 93.81 284 GLU A N 1
ATOM 2279 C CA . GLU A 1 284 ? -42.266 -6.164 64.753 1.00 93.81 284 GLU A CA 1
ATOM 2280 C C . GLU A 1 284 ? -42.407 -7.422 65.608 1.00 93.81 284 GLU A C 1
ATOM 2282 O O . GLU A 1 284 ? -43.336 -7.481 66.403 1.00 93.81 284 GLU A O 1
ATOM 2287 N N . VAL A 1 285 ? -41.446 -8.350 65.551 1.00 93.25 285 VAL A N 1
ATOM 2288 C CA . VAL A 1 285 ? -41.392 -9.514 66.452 1.00 93.25 285 VAL A CA 1
ATOM 2289 C C . VAL A 1 285 ? -41.329 -9.055 67.906 1.00 93.25 285 VAL A C 1
ATOM 2291 O O . VAL A 1 285 ? -42.187 -9.436 68.685 1.00 93.25 285 VAL A O 1
ATOM 2294 N N . ARG A 1 286 ? -40.424 -8.131 68.262 1.00 91.69 286 ARG A N 1
ATOM 2295 C CA . ARG A 1 286 ? -40.346 -7.587 69.634 1.00 91.69 286 ARG A CA 1
ATOM 2296 C C . ARG A 1 286 ? -41.633 -6.885 70.076 1.00 91.69 286 ARG A C 1
ATOM 2298 O O . ARG A 1 286 ? -41.989 -6.947 71.247 1.00 91.69 286 ARG A O 1
ATOM 2305 N N . ARG A 1 287 ? -42.324 -6.187 69.165 1.00 92.88 287 ARG A N 1
ATOM 2306 C CA . ARG A 1 287 ? -43.649 -5.605 69.443 1.00 92.88 287 ARG A CA 1
ATOM 2307 C C . ARG A 1 287 ? -44.690 -6.700 69.667 1.00 92.88 287 ARG A C 1
ATOM 2309 O O . ARG A 1 287 ? -45.480 -6.574 70.593 1.00 92.88 287 ARG A O 1
ATOM 2316 N N . GLY A 1 288 ? -44.668 -7.752 68.853 1.00 92.81 288 GLY A N 1
ATOM 2317 C CA . GLY A 1 288 ? -45.498 -8.942 69.013 1.00 92.81 288 GLY A CA 1
ATOM 2318 C C . GLY A 1 288 ? -45.265 -9.619 70.360 1.00 92.81 288 GLY A C 1
ATOM 2319 O O . GLY A 1 288 ? -46.225 -9.818 71.092 1.00 92.81 288 GLY A O 1
ATOM 2320 N N . ASP A 1 289 ? -44.009 -9.866 70.734 1.00 91.81 289 ASP A N 1
ATOM 2321 C CA . ASP A 1 289 ? -43.623 -10.451 72.023 1.00 91.81 289 ASP A CA 1
ATOM 2322 C C . ASP A 1 289 ? -44.073 -9.569 73.195 1.00 91.81 289 ASP A C 1
ATOM 2324 O O . ASP A 1 289 ? -44.607 -10.067 74.181 1.00 91.81 289 ASP A O 1
ATOM 2328 N N . SER A 1 290 ? -43.923 -8.243 73.079 1.00 93.00 290 SER A N 1
ATOM 2329 C CA . SER A 1 290 ? -44.407 -7.292 74.087 1.00 93.00 290 SER A CA 1
ATOM 2330 C C . SER A 1 290 ? -45.930 -7.315 74.226 1.00 93.00 290 SER A C 1
ATOM 2332 O O . SER A 1 290 ? -46.433 -7.221 75.344 1.00 93.00 290 SER A O 1
ATOM 2334 N N . LEU A 1 291 ? -46.666 -7.422 73.115 1.00 92.69 291 LEU A N 1
ATOM 2335 C CA . LEU A 1 291 ? -48.123 -7.560 73.131 1.00 92.69 291 LEU A CA 1
ATOM 2336 C C . LEU A 1 291 ? -48.537 -8.913 73.713 1.00 92.69 291 LEU A C 1
ATOM 2338 O O . LEU A 1 291 ? -49.479 -8.968 74.494 1.00 92.69 291 LEU A O 1
ATOM 2342 N N . HIS A 1 292 ? -47.822 -9.990 73.382 1.00 91.81 292 HIS A N 1
ATOM 2343 C CA . HIS A 1 292 ? -48.081 -11.319 73.928 1.00 91.81 292 HIS A CA 1
ATOM 2344 C C . HIS A 1 292 ? -47.865 -11.338 75.442 1.00 91.81 292 HIS A C 1
ATOM 2346 O O . HIS A 1 292 ? -48.758 -11.741 76.176 1.00 91.81 292 HIS A O 1
ATOM 2352 N N . ALA A 1 293 ? -46.753 -10.769 75.918 1.00 92.12 293 ALA A N 1
ATOM 2353 C CA . ALA A 1 293 ? -46.483 -10.603 77.342 1.00 92.12 293 ALA A CA 1
ATOM 2354 C C . ALA A 1 293 ? -47.559 -9.759 78.048 1.00 92.12 293 ALA A C 1
ATOM 2356 O O . ALA A 1 293 ? -47.935 -10.061 79.179 1.00 92.12 293 ALA A O 1
ATOM 2357 N N . GLN A 1 294 ? -48.091 -8.723 77.388 1.00 92.38 294 GLN A N 1
ATOM 2358 C CA . GLN A 1 294 ? -49.198 -7.927 77.922 1.00 92.38 294 GLN A CA 1
ATOM 2359 C C . GLN A 1 294 ? -50.501 -8.736 78.003 1.00 92.38 294 GLN A C 1
ATOM 2361 O O . GLN A 1 294 ? -51.199 -8.663 79.013 1.00 92.38 294 GLN A O 1
ATOM 2366 N N . VAL A 1 295 ? -50.821 -9.523 76.972 1.00 93.12 295 VAL A N 1
ATOM 2367 C CA . VAL A 1 295 ? -51.987 -10.419 76.965 1.00 93.12 295 VAL A CA 1
ATOM 2368 C C . VAL A 1 295 ? -51.856 -11.490 78.045 1.00 93.12 295 VAL A C 1
ATOM 2370 O O . VAL A 1 295 ? -52.818 -11.728 78.769 1.00 93.12 295 VAL A O 1
ATOM 2373 N N . ASP A 1 296 ? -50.679 -12.090 78.214 1.00 92.56 296 ASP A N 1
ATOM 2374 C CA . ASP A 1 296 ? -50.420 -13.079 79.264 1.00 92.56 296 ASP A CA 1
ATOM 2375 C C . ASP A 1 296 ? -50.529 -12.462 80.664 1.00 92.56 296 ASP A C 1
ATOM 2377 O O . ASP A 1 296 ? -51.144 -13.055 81.553 1.00 92.56 296 ASP A O 1
ATOM 2381 N N . ALA A 1 297 ? -50.026 -11.238 80.858 1.00 92.31 297 ALA A N 1
ATOM 2382 C CA . ALA A 1 297 ? -50.204 -10.494 82.103 1.00 92.31 297 ALA A CA 1
ATOM 2383 C C . ALA A 1 297 ? -51.688 -10.203 82.389 1.00 92.31 297 ALA A C 1
ATOM 2385 O O . ALA A 1 297 ? -52.153 -10.427 83.507 1.00 92.31 297 ALA A O 1
ATOM 2386 N N . MET A 1 298 ? -52.457 -9.773 81.382 1.00 90.88 298 MET A N 1
ATOM 2387 C CA . MET A 1 298 ? -53.908 -9.592 81.509 1.00 90.88 298 MET A CA 1
ATOM 2388 C C . MET A 1 298 ? -54.625 -10.912 81.807 1.00 90.88 298 MET A C 1
ATOM 2390 O O . MET A 1 298 ? -55.566 -10.941 82.596 1.00 90.88 298 MET A O 1
ATOM 2394 N N . ARG A 1 299 ? -54.182 -12.020 81.209 1.00 93.56 299 ARG A N 1
ATOM 2395 C CA . ARG A 1 299 ? -54.744 -13.352 81.451 1.00 93.56 299 ARG A CA 1
ATOM 2396 C C . ARG A 1 299 ? -54.502 -13.810 82.885 1.00 93.56 299 ARG A C 1
ATOM 2398 O O . ARG A 1 299 ? -55.416 -14.345 83.502 1.00 93.56 299 ARG A O 1
ATOM 2405 N N . LEU A 1 300 ? -53.309 -13.562 83.424 1.00 93.19 300 LEU A N 1
ATOM 2406 C CA . LEU A 1 300 ? -52.989 -13.809 84.831 1.00 93.19 300 LEU A CA 1
ATOM 2407 C C . LEU A 1 300 ? -53.834 -12.933 85.764 1.00 93.19 300 LEU A C 1
ATOM 2409 O O . LEU A 1 300 ? -54.363 -13.442 86.746 1.00 93.19 300 LEU A O 1
ATOM 2413 N N . GLN A 1 301 ? -54.024 -11.649 85.439 1.00 92.75 301 GLN A N 1
ATOM 2414 C CA . GLN A 1 301 ? -54.923 -10.770 86.196 1.00 92.75 301 GLN A CA 1
ATOM 2415 C C . GLN A 1 301 ? -56.371 -11.273 86.180 1.00 92.75 301 GLN A C 1
ATOM 2417 O O . GLN A 1 301 ? -57.020 -11.282 87.221 1.00 92.75 301 GLN A O 1
ATOM 2422 N N . LEU A 1 302 ? -56.870 -11.729 85.027 1.00 91.44 302 LEU A N 1
ATOM 2423 C CA . LEU A 1 302 ? -58.204 -12.322 84.919 1.00 91.44 302 LEU A CA 1
ATOM 2424 C C . LEU A 1 302 ? -58.328 -13.600 85.750 1.00 91.44 302 LEU A C 1
ATOM 2426 O O . LEU A 1 302 ? -59.319 -13.757 86.453 1.00 91.44 302 LEU A O 1
ATOM 2430 N N . GLN A 1 303 ? -57.322 -14.479 85.720 1.00 93.19 303 GLN A N 1
ATOM 2431 C CA . GLN A 1 303 ? -57.298 -15.674 86.567 1.00 93.19 303 GLN A CA 1
ATOM 2432 C C . GLN A 1 303 ? -57.298 -15.321 88.056 1.00 93.19 303 GLN A C 1
ATOM 2434 O O . GLN A 1 303 ? -57.942 -16.006 88.846 1.00 93.19 303 GLN A O 1
ATOM 2439 N N . GLU A 1 304 ? -56.588 -14.267 88.456 1.00 92.50 304 GLU A N 1
ATOM 2440 C CA . GLU A 1 304 ? -56.578 -13.818 89.847 1.00 92.50 304 GLU A CA 1
ATOM 2441 C C . GLU A 1 304 ? -57.933 -13.238 90.259 1.00 92.50 304 GLU A C 1
ATOM 2443 O O . GLU A 1 304 ? -58.482 -13.643 91.282 1.00 92.50 304 GLU A O 1
ATOM 2448 N N . MET A 1 305 ? -58.543 -12.400 89.414 1.00 89.81 305 MET A N 1
ATOM 2449 C CA . MET A 1 305 ? -59.908 -11.926 89.650 1.00 89.81 305 MET A CA 1
ATOM 2450 C C . MET A 1 305 ? -60.923 -13.072 89.684 1.00 89.81 305 MET A C 1
ATOM 2452 O O . MET A 1 305 ? -61.835 -13.042 90.501 1.00 89.81 305 MET A O 1
ATOM 2456 N N . GLU A 1 306 ? -60.783 -14.104 88.845 1.00 92.06 306 GLU A N 1
ATOM 2457 C CA . GLU A 1 306 ? -61.632 -15.300 88.914 1.00 92.06 306 GLU A CA 1
ATOM 2458 C C . GLU A 1 306 ? -61.465 -16.035 90.247 1.00 92.06 306 GLU A C 1
ATOM 2460 O O . GLU A 1 306 ? -62.463 -16.450 90.837 1.00 92.06 306 GLU A O 1
ATOM 2465 N N . LYS A 1 307 ? -60.236 -16.176 90.763 1.00 92.38 307 LYS A N 1
ATOM 2466 C CA . LYS A 1 307 ? -60.007 -16.767 92.091 1.00 92.38 307 LYS A CA 1
ATOM 2467 C C . LYS A 1 307 ? -60.653 -15.930 93.189 1.00 92.38 307 LYS A C 1
ATOM 2469 O O . LYS A 1 307 ? -61.334 -16.500 94.040 1.00 92.38 307 LYS A O 1
ATOM 2474 N N . GLU A 1 308 ? -60.487 -14.609 93.164 1.00 91.00 308 GLU A N 1
ATOM 2475 C CA . GLU A 1 308 ? -61.144 -13.708 94.117 1.00 91.00 308 GLU A CA 1
ATOM 2476 C C . GLU A 1 308 ? -62.670 -13.790 94.010 1.00 91.00 308 GLU A C 1
ATOM 2478 O O . GLU A 1 308 ? -63.368 -13.850 95.023 1.00 91.00 308 GLU A O 1
ATOM 2483 N N . LEU A 1 309 ? -63.211 -13.887 92.796 1.00 91.38 309 LEU A N 1
ATOM 2484 C CA . LEU A 1 309 ? -64.643 -14.044 92.561 1.00 91.38 309 LEU A CA 1
ATOM 2485 C C . LEU A 1 309 ? -65.162 -15.397 93.076 1.00 91.38 309 LEU A C 1
ATOM 2487 O O . LEU A 1 309 ? -66.244 -15.482 93.654 1.00 91.38 309 LEU A O 1
ATOM 2491 N N . VAL A 1 310 ? -64.381 -16.470 92.933 1.00 92.25 310 VAL A N 1
ATOM 2492 C CA . VAL A 1 310 ? -64.699 -17.783 93.516 1.00 92.25 310 VAL A CA 1
ATOM 2493 C C . VAL A 1 310 ? -64.641 -17.736 95.044 1.00 92.25 310 VAL A C 1
ATOM 2495 O O . VAL A 1 310 ? -65.508 -18.318 95.699 1.00 92.25 310 VAL A O 1
ATOM 2498 N N . LEU A 1 311 ? -63.654 -17.050 95.625 1.00 90.06 311 LEU A N 1
ATOM 2499 C CA . LEU A 1 311 ? -63.531 -16.881 97.075 1.00 90.06 311 LEU A CA 1
ATOM 2500 C C . LEU A 1 311 ? -64.696 -16.068 97.643 1.00 90.06 311 LEU A C 1
ATOM 2502 O O . LEU A 1 311 ? -65.355 -16.528 98.572 1.00 90.06 311 LEU A O 1
ATOM 2506 N N . THR A 1 312 ? -65.009 -14.920 97.046 1.00 88.75 312 THR A N 1
ATOM 2507 C CA . THR A 1 312 ? -66.157 -14.086 97.437 1.00 88.75 312 THR A CA 1
ATOM 2508 C C . THR A 1 312 ? -67.479 -14.827 97.261 1.00 88.75 312 THR A C 1
ATOM 2510 O O . THR A 1 312 ? -68.320 -14.777 98.153 1.00 88.75 312 THR A O 1
ATOM 2513 N N . LYS A 1 313 ? -67.653 -15.603 96.182 1.00 91.50 313 LYS A N 1
ATOM 2514 C CA . LYS A 1 313 ? -68.822 -16.479 96.009 1.00 91.50 313 LYS A CA 1
ATOM 2515 C C . LYS A 1 313 ? -68.924 -17.535 97.113 1.00 91.50 313 LYS A C 1
ATOM 2517 O O . LYS A 1 313 ? -70.019 -17.764 97.618 1.00 91.50 313 LYS A O 1
ATOM 2522 N N . ARG A 1 314 ? -67.819 -18.186 97.496 1.00 89.56 314 ARG A N 1
ATOM 2523 C CA . ARG A 1 314 ? -67.804 -19.151 98.615 1.00 89.56 314 ARG A CA 1
ATOM 2524 C C . ARG A 1 314 ? -68.153 -18.484 99.940 1.00 89.56 314 ARG A C 1
ATOM 2526 O O . ARG A 1 314 ? -68.895 -19.066 100.722 1.00 89.56 314 ARG A O 1
ATOM 2533 N N . GLU A 1 315 ? -67.644 -17.283 100.179 1.00 88.44 315 GLU A N 1
ATOM 2534 C CA . GLU A 1 315 ? -67.933 -16.535 101.400 1.00 88.44 315 GLU A CA 1
ATOM 2535 C C . GLU A 1 315 ? -69.401 -16.095 101.452 1.00 88.44 315 GLU A C 1
ATOM 2537 O O . GLU A 1 315 ? -70.064 -16.286 102.466 1.00 88.44 315 GLU A O 1
ATOM 2542 N N . LEU A 1 316 ? -69.958 -15.627 100.330 1.00 86.00 316 LEU A N 1
ATOM 2543 C CA . LEU A 1 316 ? -71.390 -15.349 100.208 1.00 86.00 316 LEU A CA 1
ATOM 2544 C C . LEU A 1 316 ? -72.235 -16.596 100.470 1.00 86.00 316 LEU A C 1
ATOM 2546 O O . LEU A 1 316 ? -73.208 -16.501 101.209 1.00 86.00 316 LEU A O 1
ATOM 2550 N N . LEU A 1 317 ? -71.846 -17.757 99.928 1.00 88.81 317 LEU A N 1
ATOM 2551 C CA . LEU A 1 317 ? -72.533 -19.023 100.200 1.00 88.81 317 LEU A CA 1
ATOM 2552 C C . LEU A 1 317 ? -72.492 -19.388 101.691 1.00 88.81 317 LEU A C 1
ATOM 2554 O O . LEU A 1 317 ? -73.511 -19.780 102.252 1.00 88.81 317 LEU A O 1
ATOM 2558 N N . ARG A 1 318 ? -71.354 -19.194 102.368 1.00 88.06 318 ARG A N 1
ATOM 2559 C CA . ARG A 1 318 ? -71.259 -19.388 103.826 1.00 88.06 318 ARG A CA 1
ATOM 2560 C C . ARG A 1 318 ? -72.171 -18.440 104.596 1.00 88.06 318 ARG A C 1
ATOM 2562 O O . ARG A 1 318 ? -72.813 -18.871 105.548 1.00 88.06 318 ARG A O 1
ATOM 2569 N N . VAL A 1 319 ? -72.237 -17.171 104.194 1.00 85.50 319 VAL A N 1
ATOM 2570 C CA . VAL A 1 319 ? -73.122 -16.175 104.814 1.00 85.50 319 VAL A CA 1
ATOM 2571 C C . VAL A 1 319 ? -74.590 -16.533 104.582 1.00 85.50 319 VAL A C 1
ATOM 2573 O O . VAL A 1 319 ? -75.386 -16.434 105.512 1.00 85.50 319 VAL A O 1
ATOM 2576 N N . THR A 1 320 ? -74.967 -16.991 103.384 1.00 83.62 320 THR A N 1
ATOM 2577 C CA . THR A 1 320 ? -76.343 -17.435 103.116 1.00 83.62 320 THR A CA 1
ATOM 2578 C C . THR A 1 320 ? -76.692 -18.690 103.902 1.00 83.62 320 THR A C 1
ATOM 2580 O O . THR A 1 320 ? -77.751 -18.715 104.513 1.00 83.62 320 THR A O 1
ATOM 2583 N N . GLU A 1 321 ? -75.797 -19.679 103.983 1.00 86.38 321 GLU A N 1
ATOM 2584 C CA . GLU A 1 321 ? -76.002 -20.871 104.816 1.00 86.38 321 GLU A CA 1
ATOM 2585 C C . GLU A 1 321 ? -76.113 -20.512 106.305 1.00 86.38 321 GLU A C 1
ATOM 2587 O O . GLU A 1 321 ? -76.953 -21.058 107.016 1.00 86.38 321 GLU A O 1
ATOM 2592 N N . ALA A 1 322 ? -75.282 -19.590 106.801 1.00 81.38 322 ALA A N 1
ATOM 2593 C CA . ALA A 1 322 ? -75.374 -19.096 108.173 1.00 81.38 322 ALA A CA 1
ATOM 2594 C C . ALA A 1 322 ? -76.720 -18.402 108.422 1.00 81.38 322 ALA A C 1
ATOM 2596 O O . ALA A 1 322 ? -77.372 -18.679 109.425 1.00 81.38 322 ALA A O 1
ATOM 2597 N N . ARG A 1 323 ? -77.181 -17.581 107.474 1.00 82.06 323 ARG A N 1
ATOM 2598 C CA . ARG A 1 323 ? -78.488 -16.919 107.534 1.00 82.06 323 ARG A CA 1
ATOM 2599 C C . ARG A 1 323 ? -79.652 -17.905 107.445 1.00 82.06 323 ARG A C 1
ATOM 2601 O O . ARG A 1 323 ? -80.660 -17.710 108.114 1.00 82.06 323 ARG A O 1
ATOM 2608 N N . GLU A 1 324 ? -79.537 -18.963 106.648 1.00 81.94 324 GLU A N 1
ATOM 2609 C CA . GLU A 1 324 ? -80.524 -20.045 106.595 1.00 81.94 324 GLU A CA 1
ATOM 2610 C C . GLU A 1 324 ? -80.574 -20.806 107.922 1.00 81.94 324 GLU A C 1
ATOM 2612 O O . GLU A 1 324 ? -81.665 -21.065 108.421 1.00 81.94 324 GLU A O 1
ATOM 2617 N N . ARG A 1 325 ? -79.422 -21.087 108.550 1.00 80.56 325 ARG A N 1
ATOM 2618 C CA . ARG A 1 325 ? -79.361 -21.665 109.904 1.00 80.56 325 ARG A CA 1
ATOM 2619 C C . ARG A 1 325 ? -79.996 -20.738 110.937 1.00 80.56 325 ARG A C 1
ATOM 2621 O O . ARG A 1 325 ? -80.809 -21.208 111.723 1.00 80.56 325 ARG A O 1
ATOM 2628 N N . GLU A 1 326 ? -79.696 -19.440 110.911 1.00 76.62 326 GLU A N 1
ATOM 2629 C CA . GLU A 1 326 ? -80.349 -18.443 111.774 1.00 76.62 326 GLU A CA 1
ATOM 2630 C C . GLU A 1 326 ? -81.858 -18.374 111.526 1.00 76.62 326 GLU A C 1
ATOM 2632 O O . GLU A 1 326 ? -82.635 -18.333 112.473 1.00 76.62 326 GLU A O 1
ATOM 2637 N N . SER A 1 327 ? -82.299 -18.416 110.268 1.00 77.00 327 SER A N 1
ATOM 2638 C CA . SER A 1 327 ? -83.718 -18.488 109.920 1.00 77.00 327 SER A CA 1
ATOM 2639 C C . SER A 1 327 ? -84.360 -19.772 110.444 1.00 77.00 327 SER A C 1
ATOM 2641 O O . SER A 1 327 ? -85.503 -19.734 110.894 1.00 77.00 327 SER A O 1
ATOM 2643 N N . HIS A 1 328 ? -83.647 -20.901 110.413 1.00 78.44 328 HIS A N 1
ATOM 2644 C CA . HIS A 1 328 ? -84.127 -22.169 110.954 1.00 78.44 328 HIS A CA 1
ATOM 2645 C C . HIS A 1 328 ? -84.238 -22.130 112.480 1.00 78.44 328 HIS A C 1
ATOM 2647 O O . HIS A 1 328 ? -85.263 -22.547 113.012 1.00 78.44 328 HIS A O 1
ATOM 2653 N N . VAL A 1 329 ? -83.235 -21.573 113.165 1.00 79.06 329 VAL A N 1
ATOM 2654 C CA . VAL A 1 329 ? -83.243 -21.350 114.620 1.00 79.06 329 VAL A CA 1
ATOM 2655 C C . VAL A 1 329 ? -84.365 -20.390 115.007 1.00 79.06 329 VAL A C 1
ATOM 2657 O O . VAL A 1 329 ? -85.122 -20.679 115.926 1.00 79.06 329 VAL A O 1
ATOM 2660 N N . ASN A 1 330 ? -84.552 -19.295 114.267 1.00 74.56 330 ASN A N 1
ATOM 2661 C CA . ASN A 1 330 ? -85.672 -18.380 114.479 1.00 74.56 330 ASN A CA 1
ATOM 2662 C C . ASN A 1 330 ? -87.012 -19.083 114.249 1.00 74.56 330 ASN A C 1
ATOM 2664 O O . ASN A 1 330 ? -87.926 -18.911 115.045 1.00 74.56 330 ASN A O 1
ATOM 2668 N N . SER A 1 331 ? -87.143 -19.906 113.205 1.00 75.50 331 SER A N 1
ATOM 2669 C CA . SER A 1 331 ? -88.357 -20.693 112.958 1.00 75.50 331 SER A CA 1
ATOM 2670 C C . SER A 1 331 ? -88.634 -21.700 114.081 1.00 75.50 331 SER A C 1
ATOM 2672 O O . SER A 1 331 ? -89.797 -21.892 114.433 1.00 75.50 331 SER A O 1
ATOM 2674 N N . GLN A 1 332 ? -87.600 -22.329 114.647 1.00 77.25 332 GLN A N 1
ATOM 2675 C CA . GLN A 1 332 ? -87.722 -23.207 115.816 1.00 77.25 332 GLN A CA 1
ATOM 2676 C C . GLN A 1 332 ? -88.133 -22.417 117.062 1.00 77.25 332 GLN A C 1
ATOM 2678 O O . GLN A 1 332 ? -89.089 -22.800 117.725 1.00 77.25 332 GLN A O 1
ATOM 2683 N N . ALA A 1 333 ? -87.512 -21.264 117.319 1.00 72.62 333 ALA A N 1
ATOM 2684 C CA . ALA A 1 333 ? -87.902 -20.372 118.408 1.00 72.62 333 ALA A CA 1
ATOM 2685 C C . ALA A 1 333 ? -89.354 -19.881 118.254 1.00 72.62 333 ALA A C 1
ATOM 2687 O O . ALA A 1 333 ? -90.102 -19.835 119.226 1.00 72.62 333 ALA A O 1
ATOM 2688 N N . TYR A 1 334 ? -89.806 -19.580 117.030 1.00 73.19 334 TYR A N 1
ATOM 2689 C CA . TYR A 1 334 ? -91.209 -19.258 116.754 1.00 73.19 334 TYR A CA 1
ATOM 2690 C C . TYR A 1 334 ? -92.148 -20.433 117.065 1.00 73.19 334 TYR A C 1
ATOM 2692 O O . TYR A 1 334 ? -93.229 -20.207 117.610 1.00 73.19 334 TYR A O 1
ATOM 2700 N N . GLN A 1 335 ? -91.753 -21.673 116.759 1.00 72.88 335 GLN A N 1
ATOM 2701 C CA . GLN A 1 335 ? -92.520 -22.868 117.132 1.00 72.88 335 GLN A CA 1
ATOM 2702 C C . GLN A 1 335 ? -92.551 -23.081 118.650 1.00 72.88 335 GLN A C 1
ATOM 2704 O O . GLN A 1 335 ? -93.609 -23.378 119.194 1.00 72.88 335 GLN A O 1
ATOM 2709 N N . GLU A 1 336 ? -91.438 -22.876 119.353 1.00 74.25 336 GLU A N 1
ATOM 2710 C CA . GLU A 1 336 ? -91.381 -22.949 120.818 1.00 74.25 336 GLU A CA 1
ATOM 2711 C C . GLU A 1 336 ? -92.247 -21.870 121.479 1.00 74.25 336 GLU A C 1
ATOM 2713 O O . GLU A 1 336 ? -92.988 -22.157 122.418 1.00 74.25 336 GLU A O 1
ATOM 2718 N N . ILE A 1 337 ? -92.245 -20.644 120.949 1.00 74.44 337 ILE A N 1
ATOM 2719 C CA . ILE A 1 337 ? -93.143 -19.570 121.398 1.00 74.44 337 ILE A CA 1
ATOM 2720 C C . ILE A 1 337 ? -94.609 -19.945 121.142 1.00 74.44 337 ILE A C 1
ATOM 2722 O O . ILE A 1 337 ? -95.464 -19.698 121.989 1.00 74.44 337 ILE A O 1
ATOM 2726 N N . GLN A 1 338 ? -94.933 -20.567 120.005 1.00 73.31 338 GLN A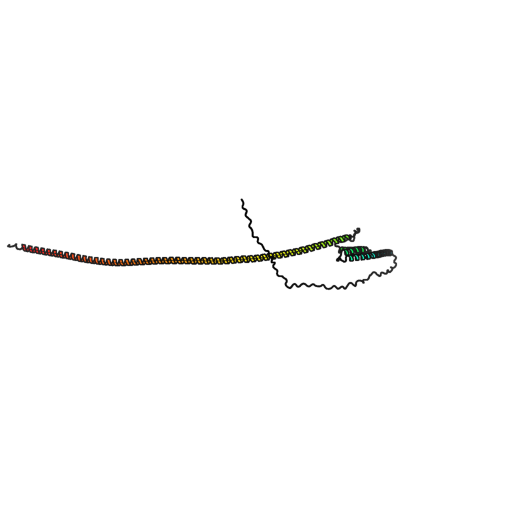 N 1
ATOM 2727 C CA . GLN A 1 338 ? -96.295 -21.047 119.751 1.00 73.31 338 GLN A CA 1
ATOM 2728 C C . GLN A 1 338 ? -96.700 -22.192 120.686 1.00 73.31 338 GLN A C 1
ATOM 2730 O O . GLN A 1 338 ? -97.833 -22.197 121.167 1.00 73.31 338 GLN A O 1
ATOM 2735 N N . ASN A 1 339 ? -95.790 -23.120 120.978 1.00 72.94 339 ASN A N 1
ATOM 2736 C CA . ASN A 1 339 ? -96.032 -24.236 121.890 1.00 72.94 339 ASN A CA 1
ATOM 2737 C C . ASN A 1 339 ? -96.220 -23.741 123.327 1.00 72.94 339 ASN A C 1
ATOM 2739 O O . ASN A 1 339 ? -97.202 -24.099 123.965 1.00 72.94 339 ASN A O 1
ATOM 2743 N N . THR A 1 340 ? -95.369 -22.833 123.803 1.00 73.44 340 THR A N 1
ATOM 2744 C CA . THR A 1 340 ? -95.513 -22.206 125.129 1.00 73.44 340 THR A CA 1
ATOM 2745 C C . THR A 1 340 ? -96.759 -21.324 125.214 1.00 73.44 340 THR A C 1
ATOM 2747 O O . THR A 1 340 ? -97.453 -21.332 126.227 1.00 73.44 340 THR A O 1
ATOM 2750 N N . ALA A 1 341 ? -97.133 -20.616 124.144 1.00 68.69 341 ALA A N 1
ATOM 2751 C CA . ALA A 1 341 ? -98.409 -19.904 124.085 1.00 68.69 341 ALA A CA 1
ATOM 2752 C C . ALA A 1 341 ? -99.613 -20.865 124.115 1.00 68.69 341 ALA A C 1
ATOM 2754 O O . ALA A 1 341 ? -100.639 -20.548 124.723 1.00 68.69 341 ALA A O 1
ATOM 2755 N N . ALA A 1 342 ? -99.506 -22.038 123.486 1.00 69.12 342 ALA A N 1
ATOM 2756 C CA . ALA A 1 342 ? -100.524 -23.084 123.544 1.00 69.12 342 ALA A CA 1
ATOM 2757 C C . ALA A 1 342 ? -100.609 -23.726 124.941 1.00 69.12 342 ALA A C 1
ATOM 2759 O O . ALA A 1 342 ? -101.712 -23.939 125.441 1.00 69.12 342 ALA A O 1
ATOM 2760 N N . GLU A 1 343 ? -99.475 -23.955 125.606 1.00 72.38 343 GLU A N 1
ATOM 2761 C CA . GLU A 1 343 ? -99.395 -24.426 126.993 1.00 72.38 343 GLU A CA 1
ATOM 2762 C C . GLU A 1 343 ? -99.980 -23.402 127.972 1.00 72.38 343 GLU A C 1
ATOM 2764 O O . GLU A 1 343 ? -100.791 -23.765 128.820 1.00 72.38 343 GLU A O 1
ATOM 2769 N N . CYS A 1 344 ? -99.677 -22.112 127.807 1.00 68.00 344 CYS A N 1
ATOM 2770 C CA . CYS A 1 344 ? -100.288 -21.035 128.587 1.00 68.00 344 CYS A CA 1
ATOM 2771 C C . CYS A 1 344 ? -101.811 -20.989 128.399 1.00 68.00 344 CYS A C 1
ATOM 2773 O O . CYS A 1 344 ? -102.538 -20.866 129.383 1.00 68.00 344 CYS A O 1
ATOM 2775 N N . LYS A 1 345 ? -102.315 -21.172 127.169 1.00 70.31 345 LYS A N 1
ATOM 2776 C CA . LYS A 1 345 ? -103.762 -21.289 126.910 1.00 70.31 345 LYS A CA 1
ATOM 2777 C C . LYS A 1 345 ? -104.373 -22.546 127.537 1.00 70.31 345 LYS A C 1
ATOM 2779 O O . LYS A 1 345 ? -105.490 -22.490 128.048 1.00 70.31 345 LYS A O 1
ATOM 2784 N N . ALA A 1 346 ? -103.662 -23.673 127.532 1.00 66.75 346 ALA A N 1
ATOM 2785 C CA . ALA A 1 346 ? -104.105 -24.902 128.193 1.00 66.75 346 ALA A CA 1
ATOM 2786 C C . ALA A 1 346 ? -104.149 -24.740 129.723 1.00 66.75 346 ALA A C 1
ATOM 2788 O O . ALA A 1 346 ? -105.078 -25.217 130.378 1.00 66.75 346 ALA A O 1
ATOM 2789 N N . MET A 1 347 ? -103.188 -24.006 130.284 1.00 68.44 347 MET A N 1
ATOM 2790 C CA . MET A 1 347 ? -103.117 -23.690 131.705 1.00 68.44 347 MET A CA 1
ATOM 2791 C C . MET A 1 347 ? -104.207 -22.684 132.116 1.00 68.44 347 MET A C 1
ATOM 2793 O O . MET A 1 347 ? -104.855 -22.873 133.144 1.00 68.44 347 MET A O 1
ATOM 2797 N N . GLU A 1 348 ? -104.508 -21.678 131.286 1.00 67.25 348 GLU A N 1
ATOM 2798 C CA . GLU A 1 348 ? -105.677 -20.800 131.462 1.00 67.25 348 GLU A C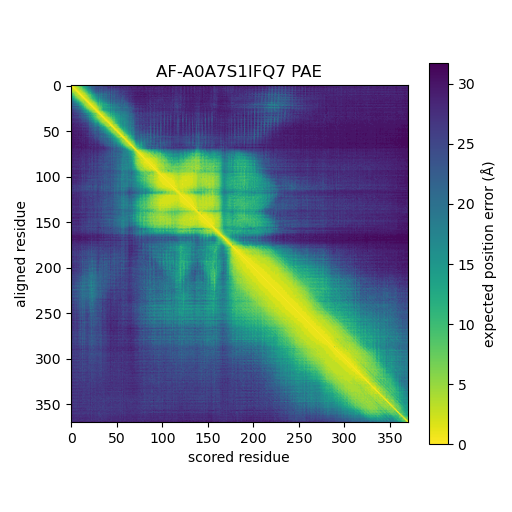A 1
ATOM 2799 C C . GLU A 1 348 ? -106.995 -21.583 131.410 1.00 67.25 348 GLU A C 1
ATOM 2801 O O . GLU A 1 348 ? -107.881 -21.348 132.235 1.00 67.25 348 GLU A O 1
ATOM 2806 N N . ALA A 1 349 ? -107.121 -22.557 130.504 1.00 63.84 349 ALA A N 1
ATOM 2807 C CA . ALA A 1 349 ? -108.290 -23.432 130.436 1.00 63.84 349 ALA A CA 1
ATOM 2808 C C . ALA A 1 349 ? -108.424 -24.320 131.689 1.00 63.84 349 ALA A C 1
ATOM 2810 O O . ALA A 1 349 ? -109.529 -24.498 132.208 1.00 63.84 349 ALA A O 1
ATOM 2811 N N . GLN A 1 350 ? -107.315 -24.830 132.239 1.00 64.94 350 GLN A N 1
ATOM 2812 C CA . GLN A 1 350 ? -107.307 -25.529 133.532 1.00 64.94 350 GLN A CA 1
ATOM 2813 C C . GLN A 1 350 ? -107.704 -24.610 134.693 1.00 64.94 350 GLN A C 1
ATOM 2815 O O . GLN A 1 350 ? -108.473 -25.023 135.565 1.00 64.94 350 GLN A O 1
ATOM 2820 N N . LEU A 1 351 ? -107.236 -23.361 134.693 1.00 64.44 351 LEU A N 1
ATOM 2821 C CA . LEU A 1 351 ? -107.575 -22.379 135.721 1.00 64.44 351 LEU A CA 1
ATOM 2822 C C . LEU A 1 351 ? -109.058 -21.979 135.653 1.00 64.44 351 LEU A C 1
ATOM 2824 O O . LEU A 1 351 ? -109.713 -21.845 136.687 1.00 64.44 351 LEU A O 1
ATOM 2828 N N . GLN A 1 352 ? -109.625 -21.850 134.449 1.00 65.81 352 GLN A N 1
ATOM 2829 C CA . GLN A 1 352 ? -111.067 -21.661 134.258 1.00 65.81 352 GLN A CA 1
ATOM 2830 C C . GLN A 1 352 ? -111.869 -22.872 134.745 1.00 65.81 352 GLN A C 1
ATOM 2832 O O . GLN A 1 352 ? -112.889 -22.699 135.411 1.00 65.81 352 GLN A O 1
ATOM 2837 N N . LYS A 1 353 ? -111.378 -24.093 134.506 1.00 63.62 353 LYS A N 1
ATOM 2838 C CA . LYS A 1 353 ? -111.997 -25.323 135.016 1.00 63.62 353 LYS A CA 1
ATOM 2839 C C . LYS A 1 353 ? -111.990 -25.377 136.550 1.00 63.62 353 LYS A C 1
ATOM 2841 O O . LYS A 1 353 ? -112.990 -25.760 137.150 1.00 63.62 353 LYS A O 1
ATOM 2846 N N . GLN A 1 354 ? -110.913 -24.923 137.197 1.00 59.28 354 GLN A N 1
ATOM 2847 C CA . GLN A 1 354 ? -110.867 -24.794 138.659 1.00 59.28 354 GLN A CA 1
ATOM 2848 C C . GLN A 1 354 ? -111.776 -23.684 139.198 1.00 59.28 354 GLN A C 1
ATOM 2850 O O . GLN A 1 354 ? -112.418 -23.878 140.228 1.00 59.28 354 GLN A O 1
ATOM 2855 N N . LYS A 1 355 ? -111.902 -22.548 138.499 1.00 59.66 355 LYS A N 1
ATOM 2856 C CA . LYS A 1 355 ? -112.887 -21.514 138.859 1.00 59.66 355 LYS A CA 1
ATOM 2857 C C . LYS A 1 355 ? -114.320 -22.048 138.794 1.00 59.66 355 LYS A C 1
ATOM 2859 O O . LYS A 1 355 ? -115.104 -21.740 139.686 1.00 59.66 355 LYS A O 1
ATOM 2864 N N . HIS A 1 356 ? -114.634 -22.886 137.805 1.00 57.88 356 HIS A N 1
ATOM 2865 C CA . HIS A 1 356 ? -115.945 -23.529 137.684 1.00 57.88 356 HIS A CA 1
ATOM 2866 C C . HIS A 1 356 ? -116.220 -24.508 138.843 1.00 57.88 356 HIS A C 1
ATOM 2868 O O . HIS A 1 356 ? -117.306 -24.491 139.416 1.00 57.88 356 HIS A O 1
ATOM 2874 N N . LEU A 1 357 ? -115.213 -25.283 139.264 1.00 56.03 357 LEU A N 1
ATOM 2875 C CA . LEU A 1 357 ? -115.305 -26.188 140.421 1.00 56.03 357 LEU A CA 1
ATOM 2876 C C . LEU A 1 357 ? -115.436 -25.437 141.762 1.00 56.03 357 LEU A C 1
ATOM 2878 O O . LEU A 1 357 ? -116.179 -25.868 142.642 1.00 56.03 357 LEU A O 1
ATOM 2882 N N . CYS A 1 358 ? -114.771 -24.288 141.921 1.00 55.72 358 CYS A N 1
ATOM 2883 C CA . CYS A 1 358 ? -114.950 -23.422 143.093 1.00 55.72 358 CYS A CA 1
ATOM 2884 C C . CYS A 1 358 ? -116.324 -22.731 143.118 1.00 55.72 358 CYS A C 1
ATOM 2886 O O . CYS A 1 358 ? -116.872 -22.513 144.199 1.00 55.72 358 CYS A O 1
ATOM 2888 N N . GLN A 1 359 ? -116.900 -22.414 141.954 1.00 55.47 359 GLN A N 1
ATOM 2889 C CA . GLN A 1 359 ? -118.271 -21.910 141.869 1.00 55.47 359 GLN A CA 1
ATOM 2890 C C . GLN A 1 359 ? -119.288 -23.005 142.218 1.00 55.47 359 GLN A C 1
ATOM 2892 O O . GLN A 1 359 ? -120.177 -22.744 143.021 1.00 55.47 359 GLN A O 1
ATOM 2897 N N . GLU A 1 360 ? -119.126 -24.247 141.751 1.00 52.81 360 GLU A N 1
ATOM 2898 C CA . GLU A 1 360 ? -120.003 -25.367 142.145 1.00 52.81 360 GLU A CA 1
ATOM 2899 C C . GLU A 1 360 ? -119.972 -25.658 143.658 1.00 52.81 360 GLU A C 1
ATOM 2901 O O . GLU A 1 360 ? -121.008 -25.963 144.252 1.00 52.81 360 GLU A O 1
ATOM 2906 N N . TRP A 1 361 ? -118.827 -25.465 144.323 1.00 55.97 361 TRP A N 1
ATOM 2907 C CA . TRP A 1 361 ? -118.726 -25.598 145.783 1.00 55.97 361 TRP A CA 1
ATOM 2908 C C . TRP A 1 361 ? -119.498 -24.508 146.551 1.00 55.97 361 TRP A C 1
ATOM 2910 O O . TRP A 1 361 ? -120.016 -24.769 147.638 1.00 55.97 361 TRP A O 1
ATOM 2920 N N . GLN A 1 362 ? -119.631 -23.299 145.990 1.00 52.97 362 GLN A N 1
ATOM 2921 C CA . GLN A 1 362 ? -120.379 -22.199 146.617 1.00 52.97 362 GLN A CA 1
ATOM 2922 C C . GLN A 1 362 ? -121.906 -22.348 146.499 1.00 52.97 362 GLN A C 1
ATOM 2924 O O . GLN A 1 362 ? -122.626 -21.818 147.344 1.00 52.97 362 GLN A O 1
ATOM 2929 N N . TRP A 1 363 ? -122.414 -23.130 145.540 1.00 51.47 363 TRP A N 1
ATOM 2930 C CA . TRP A 1 363 ? -123.857 -23.375 145.374 1.00 51.47 363 TRP A CA 1
ATOM 2931 C C . TRP A 1 363 ? -124.368 -24.650 146.076 1.00 51.47 363 TRP A C 1
ATOM 2933 O O . TRP A 1 363 ? -125.576 -24.833 146.215 1.00 51.47 363 TRP A O 1
ATOM 2943 N N . GLY A 1 364 ? -123.478 -25.502 146.600 1.00 51.47 364 GLY A N 1
ATOM 2944 C CA . GLY A 1 364 ? -123.842 -26.767 147.255 1.00 51.47 364 GLY A CA 1
ATOM 2945 C C . GLY A 1 364 ? -124.288 -26.684 148.725 1.00 51.47 364 GLY A C 1
ATOM 2946 O O . GLY A 1 364 ? -124.856 -27.647 149.231 1.00 51.47 364 GLY A O 1
ATOM 2947 N N . ARG A 1 365 ? -124.071 -25.567 149.439 1.00 48.97 365 ARG A N 1
ATOM 2948 C CA . ARG A 1 365 ? -124.407 -25.451 150.882 1.00 48.97 365 ARG A CA 1
ATOM 2949 C C . ARG A 1 365 ? -125.747 -24.778 151.203 1.00 48.97 365 ARG A C 1
ATOM 2951 O O . ARG A 1 365 ? -126.120 -24.731 152.369 1.00 48.97 365 ARG A O 1
ATOM 2958 N N . LEU A 1 366 ? -126.478 -24.291 150.198 1.00 49.06 366 LEU A N 1
ATOM 2959 C CA . LEU A 1 366 ? -127.784 -23.629 150.365 1.00 49.06 366 LEU A CA 1
ATOM 2960 C C . LEU A 1 366 ? -128.989 -24.514 149.991 1.00 49.06 366 LEU A C 1
ATOM 2962 O O . LEU A 1 366 ? -130.114 -24.029 149.942 1.00 49.06 366 LEU A O 1
ATOM 2966 N N . GLY A 1 367 ? -128.787 -25.816 149.768 1.00 45.16 367 GLY A N 1
ATOM 2967 C CA . GLY A 1 367 ? -129.857 -26.742 149.399 1.00 45.16 367 GLY A CA 1
ATOM 2968 C C . GLY A 1 367 ? -129.943 -27.965 150.308 1.00 45.16 367 GLY A C 1
ATOM 2969 O O . GLY A 1 367 ? -129.250 -28.943 150.048 1.00 45.16 367 GLY A O 1
ATOM 2970 N N . ARG A 1 368 ? -130.905 -27.918 151.245 1.00 44.53 368 ARG A N 1
ATOM 2971 C CA . ARG A 1 368 ? -131.560 -29.017 151.996 1.00 44.53 368 ARG A CA 1
ATOM 2972 C C . ARG A 1 368 ? -130.993 -29.339 153.396 1.00 44.53 368 ARG A C 1
ATOM 2974 O O . ARG A 1 368 ? -129.855 -29.774 153.487 1.00 44.53 368 ARG A O 1
ATOM 2981 N N . LEU A 1 369 ? -131.682 -29.239 154.549 1.00 45.12 369 LEU A N 1
ATOM 2982 C CA . LEU A 1 369 ? -133.057 -28.852 154.955 1.00 45.12 369 LEU A CA 1
ATOM 2983 C C . LEU A 1 369 ? -134.147 -28.999 153.889 1.00 45.12 369 LEU A C 1
ATOM 2985 O O . LEU A 1 369 ? -134.541 -28.032 153.237 1.00 45.12 369 LEU A O 1
ATOM 2989 N N . GLY A 1 370 ? -134.557 -30.248 153.695 1.00 38.34 370 GLY A N 1
ATOM 2990 C CA . GLY A 1 370 ? -135.574 -30.705 152.758 1.00 38.34 370 GLY A CA 1
ATOM 2991 C C . GLY A 1 370 ? -135.458 -32.204 152.613 1.00 38.34 370 GLY A C 1
ATOM 2992 O O . GLY A 1 370 ? -134.595 -32.611 151.803 1.00 38.34 370 GLY A O 1
#

pLDDT: mean 74.7, std 19.26, range [37.88, 98.38]

Secondary structure (DSSP, 8-state):
-PPPPPPP---------------------TT-PPPP-PPPP-------SS------TTS----PPPP----HHHHHHHHHHHHHHHHHHHHHHHHHHHHHHHHHHHHHHHHHTTTSPSS-HHHHHHHHHHHHHHHTT-TTTHHHHHHHHHHHHHHHSTT-----TT--S--PPPPPHHHHHHHHHHHHHHHHHHHHHHHHHHHHHHHHHHHHHHHHHHHHHHHHHHHHHHHHHHHHHHHHHHHHHHHHHHHHHHHHHHHHHHHHHHHHHHHHHHHHHHHHHHHHHHHHHHHHHHHHHHHHHHHHHHHHHHHHHHHHHHHHHHHHHHHHHHHHHHHHHHHHHHHHHHHHHHHHHHHHHHHHHHHTTSS---

Sequence (370 aa):
SRDTPTPSTFPRLQYTTSHVVPKLPNPRGPWARSPGKRRPESSDPRSVADITKAHSPFATLNPTPPPTVTGPEDVLQKVQYRQWLELFHREQQDFTSVSVCSEAFLHRVLQATESLVCPNSLRTAACCVLLDKITGLFGRFGHIMAVLKQELMSAIYVNYPRKPMGGAGAPAAPPSSQEGLDWYISQTLHYDVWQRTERHLKQFTAETILQSTNAQRREQILEYGISNWQRMLLDRVFLAWRKFTAMKVVQRREALKRCHVRRSKAACRAAFTALRHHTQMQKEVRRGDSLHAQVDAMRLQLQEMEKELVLTKRELLRVTEARERESHVNSQAYQEIQNTAAECKAMEAQLQKQKHLCQEWQWGRLGRLG

Solvent-accessible surface area (backbone atoms only — not comparable to full-atom values): 22213 Å² total; per-residue (Å²): 135,87,86,80,84,82,85,80,85,72,84,81,80,80,78,78,81,76,85,74,74,78,84,73,82,80,93,74,71,97,74,85,76,77,83,79,84,82,77,84,80,86,82,83,94,81,88,91,83,86,88,84,82,75,80,74,90,77,82,78,80,78,84,73,84,77,82,93,65,97,48,78,66,54,54,54,52,51,50,52,50,48,54,49,50,52,53,47,54,51,40,53,57,55,45,58,59,50,50,54,52,46,51,56,50,49,54,52,51,51,64,76,44,64,92,56,69,82,89,40,68,69,60,51,50,50,51,50,54,46,47,52,61,52,32,71,53,38,69,94,51,23,67,64,42,49,51,53,50,52,52,53,46,42,74,76,34,97,77,51,84,77,77,75,92,80,66,99,60,79,85,72,73,72,82,52,78,59,59,65,50,53,51,48,54,50,50,52,51,50,50,53,51,49,54,50,52,52,52,49,51,52,50,53,50,53,49,52,52,53,52,51,55,51,49,53,52,52,50,54,52,47,54,52,47,52,54,52,50,51,50,53,48,52,53,51,53,49,53,51,50,52,50,50,52,52,51,51,52,51,53,51,53,53,50,51,52,53,48,50,53,51,51,51,53,50,51,52,51,52,52,52,52,51,50,52,50,51,55,49,51,51,52,50,50,53,50,49,53,52,49,49,53,49,51,52,50,50,50,51,51,50,54,49,52,49,50,52,50,53,49,52,50,50,51,49,50,50,53,51,53,51,50,50,50,50,50,50,52,49,52,47,51,52,49,50,52,51,50,51,52,49,50,52,51,52,50,50,51,51,51,52,52,50,52,51,53,56,51,54,62,70,64,62,79,81,68,68,98,124